Protein AF-0000000084442679 (afdb_homodimer)

Solvent-accessible surface area (backbone atoms only — not comparable to full-atom values): 33391 Å² total; per-residue (Å²): 136,84,81,77,79,74,80,75,78,74,70,78,75,71,76,55,65,68,57,51,49,53,49,50,51,49,48,51,46,24,50,53,42,28,58,52,29,52,34,61,22,57,81,79,75,54,85,52,65,58,25,77,82,64,40,60,49,81,66,50,35,67,29,77,98,54,39,43,26,45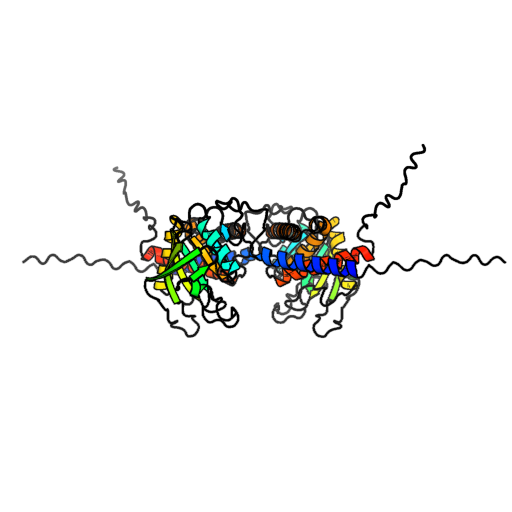,19,44,40,40,66,51,62,68,38,35,35,53,50,51,48,47,42,68,30,34,84,73,56,44,45,33,34,38,41,39,43,48,90,76,42,67,89,64,48,38,63,98,79,42,46,54,72,57,61,49,62,36,70,49,75,37,87,75,31,42,37,40,31,40,76,67,56,73,73,45,67,45,72,44,86,50,92,84,42,61,45,41,37,34,37,30,18,43,35,38,39,30,65,82,88,50,72,48,66,30,38,34,40,37,40,29,30,43,76,95,49,67,92,47,41,82,84,50,72,45,64,67,58,50,49,52,53,51,51,55,53,56,46,40,76,76,38,31,29,37,30,19,12,70,74,31,22,55,61,26,25,30,50,54,51,25,49,52,47,51,75,40,38,62,76,32,56,65,77,77,37,41,67,59,23,22,35,46,51,47,51,53,51,52,49,54,23,66,45,23,53,28,37,45,62,42,71,61,47,51,49,42,28,56,54,34,30,53,52,48,51,51,48,26,48,74,72,59,76,40,84,72,79,73,74,77,76,74,74,76,75,78,76,78,80,124,135,85,79,77,79,75,80,76,78,74,70,79,76,70,75,54,64,67,57,51,48,53,49,50,52,49,49,50,45,25,49,53,43,28,58,52,28,52,35,62,22,58,82,79,76,56,86,51,64,55,25,78,82,64,40,63,51,82,66,48,34,65,31,78,99,56,40,43,27,45,18,43,39,38,64,53,64,70,36,35,35,51,48,51,47,46,43,67,31,33,83,72,57,43,45,32,34,39,40,42,43,46,89,76,39,68,90,63,48,39,64,98,82,42,46,55,72,55,63,49,62,36,70,48,74,38,88,76,32,42,34,42,31,39,78,69,56,74,72,44,66,46,72,44,86,48,92,84,45,62,42,42,36,33,37,30,18,43,36,36,38,30,66,84,87,49,73,50,64,31,36,34,42,34,40,29,30,45,76,96,50,64,90,48,41,83,86,51,73,46,63,66,58,50,50,51,52,50,50,55,51,55,46,40,75,75,38,31,29,36,30,21,12,69,74,30,22,55,61,25,25,32,52,53,50,26,49,52,49,51,73,40,38,63,76,34,57,65,80,76,38,42,67,60,22,23,36,45,52,47,51,52,52,52,48,54,22,66,45,23,53,27,37,45,64,42,72,63,48,50,49,41,28,55,54,34,31,54,53,48,50,50,49,27,49,76,73,61,75,42,85,72,78,72,74,77,76,74,73,76,74,78,78,79,81,124

Sequence (612 aa):
MFFQQTPRETPPTSPDPLKSKREAKFVEQIISRAKKRFITGPKYRHQQPKTKDGAFLRSANHIPGTRFIAAAGPRGQTSLENFLTDILSHDPPVSSVVALGDRLSDSDKCAKGDDFLNYYNKDYRAGNYLVSARLCKGEFRTIPTDKSSTPLTFAQSKVTVGTGSESIQFTVTALELADRQYLDLNEDPDDKKKEILWNIFRIDHEQPVLVHCRHGHGRTGHLIFMMELLRHYDNIFAAGDPEIAADAILEILENIRTPRPGLVHSREQFTSAIRNVILLHQYGLEKGYIARAEEEDNTTGTVCTLMFFQQTPRETPPTSPDPLKSKREAKFVEQIISRAKKRFITGPKYRHQQPKTKDGAFLRSANHIPGTRFIAAAGPRGQTSLENFLTDILSHDPPVSSVVALGDRLSDSDKCAKGDDFLNYYNKDYRAGNYLVSARLCKGEFRTIPTDKSSTPLTFAQSKVTVGTGSESIQFTVTALELADRQYLDLNEDPDDKKKEILWNIFRIDHEQPVLVHCRHGHGRTGHLIFMMELLRHYDNIFAAGDPEIAADAILEILENIRTPRPGLVHSREQFTSAIRNVILLHQYGLEKGYIARAEEEDNTTGTVCTL

Organism: Legionella spiritensis (NCBI:txid452)

Nearest PDB structures (foldseek):
  2bij-assembly1_A  TM=7.059E-01  e=4.938E-10  Homo sapiens
  4s0g-assembly1_A  TM=7.386E-01  e=3.076E-09  Homo sapiens
  4rh9-assembly1_A  TM=6.957E-01  e=1.269E-09  Homo sapiens
  6uzt-assembly1_A  TM=5.845E-01  e=1.607E-09  Homo sapiens
  6uzt-assembly2_B  TM=6.171E-01  e=1.195E-08  Homo sapiens

pLDDT: mean 77.48, std 19.16, range [20.81, 97.56]

Radius of gyration: 29.65 Å; Cα contacts (8 Å, |Δi|>4): 1024; chains: 2; bounding box: 110×111×62 Å

Secondary structure (DSSP, 8-state):
----------------HHHHHHHHHHHHHHHHHHHHHHHH--SSSS---B-TTS-B-SSEEEPTTSSEEEEEPP-HHHHHHHHHHHHHH-SSPP-EEEEEE-SS-STT--STT--GGGGGSS-EEETTEEEEEEEEEEEEE---SSTTSPP-EEEEEEEEEE-SS-EEEEEEEEEE--TT----TTT---HHHHHHHHHHHHHHTTS-EEEEESSSSHHHHHHHHHHHHHHTHHHHHTT--HHHHHHHHHHHHHHHHTT-TTSS-SHHHHHHHHHHHHHHHHHHHHHTSS----------------/----------------HHHHHHHHHHHHHHHHHHHHHHHH--SSSS---B-TTSPBPSSEEEPTTSSEEEEEPP-HHHHHHHHHHHHHHSSSPP-EEEEEE-SS-STT--STT--GGGGGSS-EEETTEEEEEEEEEEEEE---SSTTSPP-EEEEEEEEEE-SS-EEEEEEEEEE--TT----TTT---HHHHHHHHHHHHHHTTS-EEEEESSSSHHHHHHHHHHHHHHTHHHHHTT--HHHHHHHHHHHHHHHHTT-TTSS-SHHHHHHHHHHHHHHHHHHHHHTSS----------------

Foldseek 3Di:
DDPPPDPPPDPDPDPDVVVVVVVVVVVVVVVVVVVLCLFQNDDPPDPQPQFQVRHHLDFWGDQPPFLEIFGAFAQDQVSNVSVVSNQCRDVVHAAEEEEEEAPDDPVPPSDPPRRSVVVQPAWDDRVQKTKDKDWDDDFDWDDQPDPPAWTWTWTKMKMWIDNDPDIDIHMYIYTHGPPPDEDFCVSPVDVVVLVVLVVVLVVRVPHRYYYYYNSSAERVLLSVLLSVCLVCVCVLPVVVDPVSNVVVSVVSVVSRCNSTVRRNPDPVSSVRSVVVSVSSVVSCVVVVVDDDPPPPPPPPPPPPPD/DPPPPDPPPDPDPDPDVVVVVVVVVVVVVVVVVVVLCLFQNDDPPDPQPQFQVRDHLDFWGDQPPFLEIFGAFAQDQVSNLSVVSNQCRDVVHAAEEEEEEAPDDPVPPSDPPRRSVVVQPAWDDRVQKTKDKDWDDDWDWDDQPDPPAWTWTWTKMKMWIDNDPDIDIHMYIYTHGPPPDEDFCVSPVDVVVLVVLVVVLVVRVPHHYYYYYNSSAERVLLSVLLSVCLVCVCVLPVVVDPVSNVVVSVVSVVSRCNSTVRHNPDPCSSVSSVVVSVSSVVSCVVVVVDDDPPPPPPPPPPPPDD

Structure (mmCIF, N/CA/C/O backbone):
data_AF-0000000084442679-model_v1
#
loop_
_entity.id
_entity.type
_entity.pdbx_description
1 polymer 'Protein-tyrosine phosphatase'
#
loop_
_atom_site.group_PDB
_atom_site.id
_atom_site.type_symbol
_atom_site.label_atom_id
_atom_site.label_alt_id
_atom_site.label_comp_id
_atom_site.label_asym_id
_atom_site.label_entity_id
_atom_site.label_seq_id
_atom_site.pdbx_PDB_ins_code
_atom_site.Cartn_x
_atom_site.Cartn_y
_atom_site.Cartn_z
_atom_site.occupancy
_atom_site.B_iso_or_equiv
_atom_site.auth_seq_id
_atom_site.auth_comp_id
_atom_site.auth_asym_id
_atom_site.auth_atom_id
_atom_site.pdbx_PDB_model_num
ATOM 1 N N . MET A 1 1 ? 45.938 56.406 19.062 1 28.67 1 MET A N 1
ATOM 2 C CA . MET A 1 1 ? 44.688 56.062 18.406 1 28.67 1 MET A CA 1
ATOM 3 C C . MET A 1 1 ? 44.75 54.656 17.844 1 28.67 1 MET A C 1
ATOM 5 O O . MET A 1 1 ? 45.25 54.438 16.734 1 28.67 1 MET A O 1
ATOM 9 N N . PHE A 1 2 ? 44.969 53.562 18.594 1 33.72 2 PHE A N 1
ATOM 10 C CA . PHE A 1 2 ? 45.25 52.156 18.312 1 33.72 2 PHE A CA 1
ATOM 11 C C . PHE A 1 2 ? 44.031 51.438 17.734 1 33.72 2 PHE A C 1
ATOM 13 O O . PHE A 1 2 ? 43 51.344 18.422 1 33.72 2 PHE A O 1
ATOM 20 N N . PHE A 1 3 ? 43.844 51.5 16.344 1 34.38 3 PHE A N 1
ATOM 21 C CA . PHE A 1 3 ? 42.781 50.844 15.578 1 34.38 3 PHE A CA 1
ATOM 22 C C . PHE A 1 3 ? 42.812 49.344 15.828 1 34.38 3 PHE A C 1
ATOM 24 O O . PHE A 1 3 ? 43.75 48.656 15.461 1 34.38 3 PHE A O 1
ATOM 31 N N . GLN A 1 4 ? 42.156 48.812 16.859 1 34.44 4 GLN A N 1
ATOM 32 C CA . GLN A 1 4 ? 41.969 47.406 17.109 1 34.44 4 GLN A CA 1
ATOM 33 C C . GLN A 1 4 ? 41.312 46.719 15.898 1 34.44 4 GLN A C 1
ATOM 35 O O . GLN A 1 4 ? 40.25 47.125 15.438 1 34.44 4 GLN A O 1
ATOM 40 N N . GLN A 1 5 ? 42.125 46.031 15.047 1 36.62 5 GLN A N 1
ATOM 41 C CA . GLN A 1 5 ? 41.688 45.219 13.914 1 36.62 5 GLN A CA 1
ATOM 42 C C . GLN A 1 5 ? 40.625 44.188 14.344 1 36.62 5 GLN A C 1
ATOM 44 O O . GLN A 1 5 ? 40.812 43.469 15.32 1 36.62 5 GLN A O 1
ATOM 49 N N . THR A 1 6 ? 39.344 44.375 13.992 1 41.56 6 THR A N 1
ATOM 50 C CA . THR A 1 6 ? 38.25 43.469 14.195 1 41.56 6 THR A CA 1
ATOM 51 C C . THR A 1 6 ? 38.562 42.094 13.641 1 41.56 6 THR A C 1
ATOM 53 O O . THR A 1 6 ? 39.062 41.969 12.523 1 41.56 6 THR A O 1
ATOM 56 N N . PRO A 1 7 ? 38.656 41.031 14.445 1 40.84 7 PRO A N 1
ATOM 57 C CA . PRO A 1 7 ? 38.938 39.688 13.93 1 40.84 7 PRO A CA 1
ATOM 58 C C . PRO A 1 7 ? 38.031 39.281 12.766 1 40.84 7 PRO A C 1
ATOM 60 O O . PRO A 1 7 ? 36.812 39.562 12.797 1 40.84 7 PRO A O 1
ATOM 63 N N . ARG A 1 8 ? 38.531 39.094 11.547 1 38.56 8 ARG A N 1
ATOM 64 C CA . ARG A 1 8 ? 37.844 38.594 10.359 1 38.56 8 ARG A CA 1
ATOM 65 C C . ARG A 1 8 ? 37.094 37.281 10.68 1 38.56 8 ARG A C 1
ATOM 67 O O . ARG A 1 8 ? 37.688 36.344 11.211 1 38.56 8 ARG A O 1
ATOM 74 N N . GLU A 1 9 ? 35.781 37.344 10.844 1 41.78 9 GLU A N 1
ATOM 75 C CA . GLU A 1 9 ? 34.938 36.156 10.914 1 41.78 9 GLU A CA 1
ATOM 76 C C . GLU A 1 9 ? 35.312 35.125 9.836 1 41.78 9 GLU A C 1
ATOM 78 O O . GLU A 1 9 ? 35.375 35.5 8.656 1 41.78 9 GLU A O 1
ATOM 83 N N . THR A 1 10 ? 36.062 34.094 10.125 1 41.91 10 THR A N 1
ATOM 84 C CA . THR A 1 10 ? 36.375 33 9.203 1 41.91 10 THR A CA 1
ATOM 85 C C . THR A 1 10 ? 35.125 32.562 8.445 1 41.91 10 THR A C 1
ATOM 87 O O . THR A 1 10 ? 34.062 32.344 9.055 1 41.91 10 THR A O 1
ATOM 90 N N . PRO A 1 11 ? 35.031 32.781 7.168 1 41.28 11 PRO A N 1
ATOM 91 C CA . PRO A 1 11 ? 33.906 32.312 6.375 1 41.28 11 PRO A CA 1
ATOM 92 C C . PRO A 1 11 ? 33.5 30.875 6.688 1 41.28 11 PRO A C 1
ATOM 94 O O . PRO A 1 11 ? 34.375 30.078 7.086 1 41.28 11 PRO A O 1
ATOM 97 N N . PRO A 1 12 ? 32.312 30.609 7.062 1 44.44 12 PRO A N 1
ATOM 98 C CA . PRO A 1 12 ? 31.922 29.219 7.289 1 44.44 12 PRO A CA 1
ATOM 99 C C . PRO A 1 12 ? 32.5 28.266 6.258 1 44.44 12 PRO A C 1
ATOM 101 O O . PRO A 1 12 ? 32.688 28.641 5.094 1 44.44 12 PRO A O 1
ATOM 104 N N . THR A 1 13 ? 33.438 27.453 6.602 1 44.66 13 THR A N 1
ATOM 105 C CA . THR A 1 13 ? 34.094 26.453 5.773 1 44.66 13 THR A CA 1
ATOM 106 C C . THR A 1 13 ? 33.125 25.797 4.809 1 44.66 13 THR A C 1
ATOM 108 O O . THR A 1 13 ? 32.062 25.344 5.215 1 44.66 13 THR A O 1
ATOM 111 N N . SER A 1 14 ? 33.125 26.062 3.555 1 47.12 14 SER A N 1
ATOM 112 C CA . SER A 1 14 ? 32.469 25.406 2.439 1 47.12 14 SER A CA 1
ATOM 113 C C . SER A 1 14 ? 32.438 23.891 2.641 1 47.12 14 SER A C 1
ATOM 115 O O . SER A 1 14 ? 33.438 23.297 3.043 1 47.12 14 SER A O 1
ATOM 117 N N . PRO A 1 15 ? 31.219 23.375 2.92 1 51.75 15 PRO A N 1
ATOM 118 C CA . PRO A 1 15 ? 31.25 21.922 3.105 1 51.75 15 PRO A CA 1
ATOM 119 C C . PRO A 1 15 ? 32.156 21.219 2.113 1 51.75 15 PRO A C 1
ATOM 121 O O . PRO A 1 15 ? 32.375 21.703 1.005 1 51.75 15 PRO A O 1
ATOM 124 N N . ASP A 1 16 ? 33.062 20.406 2.58 1 58.47 16 ASP A N 1
ATOM 125 C CA . ASP A 1 16 ? 33.969 19.594 1.784 1 58.47 16 ASP A CA 1
ATOM 126 C C . ASP A 1 16 ? 33.219 18.922 0.631 1 58.47 16 ASP A C 1
ATOM 128 O O . ASP A 1 16 ? 32.25 18.188 0.852 1 58.47 16 ASP A O 1
ATOM 132 N N . PRO A 1 17 ? 33.438 19.406 -0.556 1 57.75 17 PRO A N 1
ATOM 133 C CA . PRO A 1 17 ? 32.75 18.875 -1.744 1 57.75 17 PRO A CA 1
ATOM 134 C C . PRO A 1 17 ? 32.75 17.344 -1.801 1 57.75 17 PRO A C 1
ATOM 136 O O . PRO A 1 17 ? 31.797 16.75 -2.289 1 57.75 17 PRO A O 1
ATOM 139 N N . LEU A 1 18 ? 33.938 16.766 -1.312 1 54.22 18 LEU A N 1
ATOM 140 C CA . LEU A 1 18 ? 34.031 15.305 -1.327 1 54.22 18 LEU A CA 1
ATOM 141 C C . LEU A 1 18 ? 33.031 14.688 -0.352 1 54.22 18 LEU A C 1
ATOM 143 O O . LEU A 1 18 ? 32.406 13.656 -0.645 1 54.22 18 LEU A O 1
ATOM 147 N N . LYS A 1 19 ? 32.812 15.32 0.751 1 60.19 19 LYS A N 1
ATOM 148 C CA . LYS A 1 19 ? 31.844 14.859 1.74 1 60.19 19 LYS A CA 1
ATOM 149 C C . LYS A 1 19 ? 30.422 15 1.223 1 60.19 19 LYS A C 1
ATOM 151 O O . LYS A 1 19 ? 29.594 14.102 1.412 1 60.19 19 LYS A O 1
ATOM 156 N N . SER A 1 20 ? 30.344 16.062 0.482 1 72.12 20 SER A N 1
ATOM 157 C CA . SER A 1 20 ? 29.016 16.297 -0.075 1 72.12 20 SER A CA 1
ATOM 158 C C . SER A 1 20 ? 28.672 15.266 -1.137 1 72.12 20 SER A C 1
ATOM 160 O O . SER A 1 20 ? 27.531 14.781 -1.191 1 72.12 20 SER A O 1
ATOM 162 N N . LYS A 1 21 ? 29.688 14.797 -1.871 1 72.06 21 LYS A N 1
ATOM 163 C CA . LYS A 1 21 ? 29.453 13.797 -2.914 1 72.06 21 LYS A CA 1
ATOM 164 C C . LYS A 1 21 ? 29.188 12.422 -2.312 1 72.06 21 LYS A C 1
ATOM 166 O O . LYS A 1 21 ? 28.328 11.688 -2.803 1 72.06 21 LYS A O 1
ATOM 171 N N . ARG A 1 22 ? 29.953 12.086 -1.33 1 75.56 22 ARG A N 1
ATOM 172 C CA . ARG A 1 22 ? 29.766 10.812 -0.644 1 75.56 22 ARG A CA 1
ATOM 173 C C . ARG A 1 22 ? 28.391 10.75 0.023 1 75.56 22 ARG A C 1
ATOM 175 O O . ARG A 1 22 ? 27.734 9.711 0.001 1 75.56 22 ARG A O 1
ATOM 182 N N . GLU A 1 23 ? 28.094 11.891 0.56 1 77.69 23 GLU A N 1
ATOM 183 C CA . GLU A 1 23 ? 26.781 11.969 1.206 1 77.69 23 GLU A CA 1
ATOM 184 C C . GLU A 1 23 ? 25.656 11.844 0.185 1 77.69 23 GLU A C 1
ATOM 186 O O . GLU A 1 23 ? 24.656 11.148 0.425 1 77.69 23 GLU A O 1
ATOM 191 N N . ALA A 1 24 ? 25.906 12.453 -0.884 1 81.75 24 ALA A N 1
ATOM 192 C CA . ALA A 1 24 ? 24.906 12.391 -1.952 1 81.75 24 ALA A CA 1
ATOM 193 C C . ALA A 1 24 ? 24.766 10.977 -2.494 1 81.75 24 ALA A C 1
ATOM 195 O O . ALA A 1 24 ? 23.656 10.508 -2.74 1 81.75 24 ALA A O 1
ATOM 196 N N . LYS A 1 25 ? 25.875 10.328 -2.641 1 86.19 25 LYS A N 1
ATOM 197 C CA . LYS A 1 25 ? 25.859 8.945 -3.119 1 86.19 25 LYS A CA 1
ATOM 198 C C . LYS A 1 25 ? 25.156 8.023 -2.119 1 86.19 25 LYS A C 1
ATOM 200 O O . LYS A 1 25 ? 24.406 7.133 -2.51 1 86.19 25 LYS A O 1
ATOM 205 N N . PHE A 1 26 ? 25.453 8.273 -0.945 1 87 26 PHE A N 1
ATOM 206 C CA . PHE A 1 26 ? 24.844 7.477 0.112 1 87 26 PHE A CA 1
ATOM 207 C C . PHE A 1 26 ? 23.344 7.668 0.134 1 87 26 PHE A C 1
ATOM 209 O O . PHE A 1 26 ? 22.594 6.699 0.254 1 87 26 PHE A O 1
ATOM 216 N N . VAL A 1 27 ? 22.906 8.828 -0.083 1 85.06 27 VAL A N 1
ATOM 217 C CA . VAL A 1 27 ? 21.484 9.148 -0.108 1 85.06 27 VAL A CA 1
ATOM 218 C C . VAL A 1 27 ? 20.812 8.445 -1.288 1 85.06 27 VAL A C 1
ATOM 220 O O . VAL A 1 27 ? 19.734 7.863 -1.143 1 85.06 27 VAL A O 1
ATOM 223 N N . GLU A 1 28 ? 21.422 8.453 -2.318 1 90.81 28 GLU A N 1
ATOM 224 C CA . GLU A 1 28 ? 20.875 7.797 -3.502 1 90.81 28 GLU A CA 1
ATOM 225 C C . GLU A 1 28 ? 20.781 6.289 -3.303 1 90.81 28 GLU A C 1
ATOM 227 O O . GLU A 1 28 ? 19.859 5.645 -3.797 1 90.81 28 GLU A O 1
ATOM 232 N N . GLN A 1 29 ? 21.734 5.785 -2.615 1 92.25 29 GLN A N 1
ATOM 233 C CA . GLN A 1 29 ? 21.703 4.359 -2.309 1 92.25 29 GLN A CA 1
ATOM 234 C C . GLN A 1 29 ? 20.531 4.02 -1.396 1 92.25 29 GLN A C 1
ATOM 236 O O . GLN A 1 29 ? 19.844 3.006 -1.595 1 92.25 29 GLN A O 1
ATOM 241 N N . ILE A 1 30 ? 20.344 4.875 -0.479 1 90.94 30 ILE A N 1
ATOM 242 C CA . ILE A 1 30 ? 19.234 4.66 0.439 1 90.94 30 ILE A CA 1
ATOM 243 C C . ILE A 1 30 ? 17.922 4.703 -0.332 1 90.94 30 ILE A C 1
ATOM 245 O O . ILE A 1 30 ? 17.062 3.836 -0.151 1 90.94 30 ILE A O 1
ATOM 249 N N . ILE A 1 31 ? 17.766 5.664 -1.163 1 91.69 31 ILE A N 1
ATOM 250 C CA . ILE A 1 31 ? 16.547 5.828 -1.931 1 91.69 31 ILE A CA 1
ATOM 251 C C . ILE A 1 31 ? 16.328 4.617 -2.834 1 91.69 31 ILE A C 1
ATOM 253 O O . ILE A 1 31 ? 15.227 4.078 -2.91 1 91.69 31 ILE A O 1
ATOM 257 N N . SER A 1 32 ? 17.375 4.18 -3.414 1 91.44 32 SER A N 1
ATOM 258 C CA . SER A 1 32 ? 17.281 3.023 -4.297 1 91.44 32 SER A CA 1
ATOM 259 C C . SER A 1 32 ? 16.891 1.767 -3.531 1 91.44 32 SER A C 1
ATOM 261 O O . SER A 1 32 ? 16.016 1.011 -3.977 1 91.44 32 SER A O 1
ATOM 263 N N . ARG A 1 33 ? 17.484 1.603 -2.404 1 89.81 33 ARG A N 1
ATOM 264 C CA . ARG A 1 33 ? 17.172 0.435 -1.587 1 89.81 33 ARG A CA 1
ATOM 265 C C . ARG A 1 33 ? 15.758 0.515 -1.038 1 89.81 33 ARG A C 1
ATOM 267 O O . ARG A 1 33 ? 15.023 -0.474 -1.059 1 89.81 33 ARG A O 1
ATOM 274 N N . ALA A 1 34 ? 15.445 1.649 -0.561 1 90.38 34 ALA A N 1
ATOM 275 C CA . ALA A 1 34 ? 14.109 1.843 -0.017 1 90.38 34 ALA A CA 1
ATOM 276 C C . ALA A 1 34 ? 13.039 1.606 -1.085 1 90.38 34 ALA A C 1
ATOM 278 O O . ALA A 1 34 ? 12 1.014 -0.809 1 90.38 34 ALA A O 1
ATOM 279 N N . LYS A 1 35 ? 13.305 2.127 -2.211 1 89.06 35 LYS A N 1
ATOM 280 C CA . LYS A 1 35 ? 12.383 1.938 -3.326 1 89.06 35 LYS A CA 1
ATOM 281 C C . LYS A 1 35 ? 12.188 0.455 -3.631 1 89.06 35 LYS A C 1
ATOM 283 O O . LYS A 1 35 ? 11.062 0.008 -3.867 1 89.06 35 LYS A O 1
ATOM 288 N N . LYS A 1 36 ? 13.203 -0.288 -3.66 1 85 36 LYS A N 1
ATOM 289 C CA . LYS A 1 36 ? 13.141 -1.731 -3.867 1 85 36 LYS A CA 1
ATOM 290 C C . LYS A 1 36 ? 12.375 -2.418 -2.74 1 85 36 LYS A C 1
ATOM 292 O O . LYS A 1 36 ? 11.508 -3.26 -2.99 1 85 36 LYS A O 1
ATOM 297 N N . ARG A 1 37 ? 12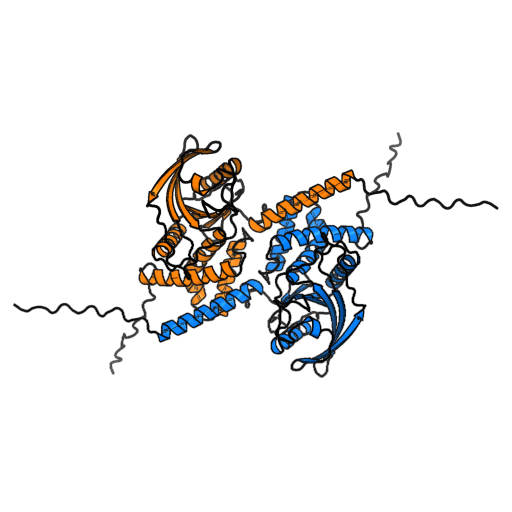.688 -1.989 -1.57 1 86.88 37 ARG A N 1
ATOM 298 C CA . ARG A 1 37 ? 12.094 -2.621 -0.398 1 86.88 37 ARG A CA 1
ATOM 299 C C . ARG A 1 37 ? 10.625 -2.225 -0.249 1 86.88 37 ARG A C 1
ATOM 301 O O . ARG A 1 37 ? 9.844 -2.951 0.363 1 86.88 37 ARG A O 1
ATOM 308 N N . PHE A 1 38 ? 10.258 -1.093 -0.756 1 87.94 38 PHE A N 1
ATOM 309 C CA . PHE A 1 38 ? 8.859 -0.672 -0.777 1 87.94 38 PHE A CA 1
ATOM 310 C C . PHE A 1 38 ? 7.977 -1.753 -1.391 1 87.94 38 PHE A C 1
ATOM 312 O O . PHE A 1 38 ? 6.82 -1.91 -1.001 1 87.94 38 PHE A O 1
ATOM 319 N N . ILE A 1 39 ? 8.578 -2.52 -2.287 1 84.94 39 ILE A N 1
ATOM 320 C CA . ILE A 1 39 ? 7.844 -3.586 -2.955 1 84.94 39 ILE A CA 1
ATOM 321 C C . ILE A 1 39 ? 8.125 -4.918 -2.264 1 84.94 39 ILE A C 1
ATOM 323 O O . ILE A 1 39 ? 7.195 -5.605 -1.83 1 84.94 39 ILE A O 1
ATOM 327 N N . THR A 1 40 ? 9.398 -5.215 -2.018 1 83.88 40 THR A N 1
ATOM 328 C CA . THR A 1 40 ? 9.812 -6.57 -1.656 1 83.88 40 THR A CA 1
ATOM 329 C C . THR A 1 40 ? 9.789 -6.754 -0.142 1 83.88 40 THR A C 1
ATOM 331 O O . THR A 1 40 ? 9.828 -7.887 0.35 1 83.88 40 THR A O 1
ATOM 334 N N . GLY A 1 41 ? 9.711 -5.602 0.584 1 84.75 41 GLY A N 1
ATOM 335 C CA . GLY A 1 41 ? 9.68 -5.707 2.035 1 84.75 41 GLY A CA 1
ATOM 336 C C . GLY A 1 41 ? 11.047 -5.594 2.674 1 84.75 41 GLY A C 1
ATOM 337 O O . GLY A 1 41 ? 12.062 -5.551 1.977 1 84.75 41 GLY A O 1
ATOM 338 N N . PRO A 1 42 ? 11.039 -5.578 3.982 1 81.88 42 PRO A N 1
ATOM 339 C CA . PRO A 1 42 ? 12.305 -5.406 4.707 1 81.88 42 PRO A CA 1
ATOM 340 C C . PRO A 1 42 ? 13.219 -6.625 4.594 1 81.88 42 PRO A C 1
ATOM 342 O O . PRO A 1 42 ? 12.734 -7.762 4.547 1 81.88 42 PRO A O 1
ATOM 345 N N . LYS A 1 43 ? 14.414 -6.324 4.633 1 75.56 43 LYS A N 1
ATOM 346 C CA . LYS A 1 43 ? 15.398 -7.391 4.496 1 75.56 43 LYS A CA 1
ATOM 347 C C . LYS A 1 43 ? 15.578 -8.148 5.809 1 75.56 43 LYS A C 1
ATOM 349 O O . LYS A 1 43 ? 15.648 -9.375 5.816 1 75.56 43 LYS A O 1
ATOM 354 N N . TYR A 1 44 ? 15.648 -7.535 6.953 1 70.31 44 TYR A N 1
ATOM 355 C CA . TYR A 1 44 ? 16.062 -8.148 8.211 1 70.31 44 TYR A CA 1
ATOM 356 C C . TYR A 1 44 ? 14.875 -8.383 9.125 1 70.31 44 TYR A C 1
ATOM 358 O O . TYR A 1 44 ? 14.93 -9.227 10.023 1 70.31 44 TYR A O 1
ATOM 366 N N . ARG A 1 45 ? 13.922 -7.816 9.172 1 62.22 45 ARG A N 1
ATOM 367 C CA . ARG A 1 45 ? 12.867 -7.828 10.18 1 62.22 45 ARG A CA 1
ATOM 368 C C . ARG A 1 45 ? 11.953 -9.039 10 1 62.22 45 ARG A C 1
ATOM 370 O O . ARG A 1 45 ? 11.438 -9.578 10.984 1 62.22 45 ARG A O 1
ATOM 377 N N . HIS A 1 46 ? 11.516 -9.305 8.891 1 58.47 46 HIS A N 1
ATOM 378 C CA . HIS A 1 46 ? 10.469 -10.32 8.836 1 58.47 46 HIS A CA 1
ATOM 379 C C . HIS A 1 46 ? 11.062 -11.711 8.625 1 58.47 46 HIS A C 1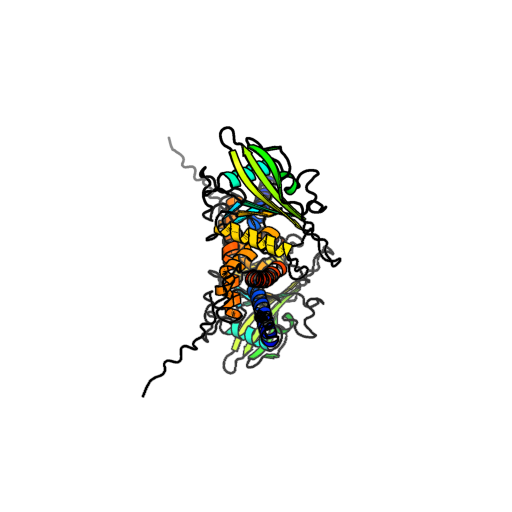
ATOM 381 O O . HIS A 1 46 ? 12.102 -11.859 7.98 1 58.47 46 HIS A O 1
ATOM 387 N N . GLN A 1 47 ? 10.695 -12.602 9.719 1 53.72 47 GLN A N 1
ATOM 388 C CA . GLN A 1 47 ? 11.109 -14 9.805 1 53.72 47 GLN A CA 1
ATOM 389 C C . GLN A 1 47 ? 11.023 -14.68 8.438 1 53.72 47 GLN A C 1
ATOM 391 O O . GLN A 1 47 ? 9.961 -15.18 8.055 1 53.72 47 GLN A O 1
ATOM 396 N N . GLN A 1 48 ? 11.781 -14.141 7.652 1 56.84 48 GLN A N 1
ATOM 397 C CA . GLN A 1 48 ? 11.789 -14.945 6.43 1 56.84 48 GLN A CA 1
ATOM 398 C C . GLN A 1 48 ? 12.312 -16.344 6.695 1 56.84 48 GLN A C 1
ATOM 400 O O . GLN A 1 48 ? 13.188 -16.547 7.543 1 56.84 48 GLN A O 1
ATOM 405 N N . PRO A 1 49 ? 11.477 -17.281 6.426 1 53.19 49 PRO A N 1
ATOM 406 C CA . PRO A 1 49 ? 12 -18.641 6.617 1 53.19 49 PRO A CA 1
ATOM 407 C C . PRO A 1 49 ? 13.414 -18.812 6.07 1 53.19 49 PRO A C 1
ATOM 409 O O . PRO A 1 49 ? 13.766 -18.188 5.066 1 53.19 49 PRO A O 1
ATOM 412 N N . LYS A 1 50 ? 14.219 -19.234 6.98 1 54.12 50 LYS A N 1
ATOM 413 C CA . LYS A 1 50 ? 15.586 -19.547 6.578 1 54.12 50 LYS A CA 1
ATOM 414 C C . LYS A 1 50 ? 15.609 -20.688 5.559 1 54.12 50 LYS A C 1
ATOM 416 O O . LYS A 1 50 ? 14.805 -21.609 5.641 1 54.12 50 LYS A O 1
ATOM 421 N N . THR A 1 51 ? 16.25 -20.328 4.43 1 55.91 51 THR A N 1
ATOM 422 C CA . THR A 1 51 ? 16.531 -21.391 3.473 1 55.91 51 THR A CA 1
ATOM 423 C C . THR A 1 51 ? 17.344 -22.5 4.125 1 55.91 51 THR A C 1
ATOM 425 O O . THR A 1 51 ? 17.844 -22.344 5.246 1 55.91 51 THR A O 1
ATOM 428 N N . LYS A 1 52 ? 17.266 -23.594 3.596 1 57.09 52 LYS A N 1
ATOM 429 C CA . LYS A 1 52 ? 18.062 -24.719 4.062 1 57.09 52 LYS A CA 1
ATOM 430 C C . LYS A 1 52 ? 19.5 -24.297 4.355 1 57.09 52 LYS A C 1
ATOM 432 O O . LYS A 1 52 ? 20.125 -24.812 5.281 1 57.09 52 LYS A O 1
ATOM 437 N N . ASP A 1 53 ? 19.922 -23.328 3.654 1 54.44 53 ASP A N 1
ATOM 438 C CA . ASP A 1 53 ? 21.297 -22.891 3.822 1 54.44 53 ASP A CA 1
ATOM 439 C C . ASP A 1 53 ? 21.406 -21.797 4.871 1 54.44 53 ASP A C 1
ATOM 441 O O . ASP A 1 53 ? 22.484 -21.234 5.09 1 54.44 53 ASP A O 1
ATOM 445 N N . GLY A 1 54 ? 20.281 -21.609 5.543 1 55.94 54 GLY A N 1
ATOM 446 C CA . GLY A 1 54 ? 20.297 -20.594 6.574 1 55.94 54 GLY A CA 1
ATOM 447 C C . GLY A 1 54 ? 20.203 -19.188 6.016 1 55.94 54 GLY A C 1
ATOM 448 O O . GLY A 1 54 ? 20.312 -18.203 6.766 1 55.94 54 GLY A O 1
ATOM 449 N N . ALA A 1 55 ? 20.219 -19.234 4.672 1 55.84 55 ALA A N 1
ATOM 450 C CA . ALA A 1 55 ? 20.172 -17.906 4.062 1 55.84 55 ALA A CA 1
ATOM 451 C C . ALA A 1 55 ? 18.734 -17.406 3.957 1 55.84 55 ALA A C 1
ATOM 453 O O . ALA A 1 55 ? 17.797 -18.188 4.09 1 55.84 55 ALA A O 1
ATOM 454 N N . PHE A 1 56 ? 18.547 -16.188 4.09 1 55.59 56 PHE A N 1
ATOM 455 C CA . PHE A 1 56 ? 17.234 -15.594 3.871 1 55.59 56 PHE A CA 1
ATOM 456 C C . PHE A 1 56 ? 16.844 -15.656 2.398 1 55.59 56 PHE A C 1
ATOM 458 O O . PHE A 1 56 ? 17.719 -15.648 1.523 1 55.59 56 PHE A O 1
ATOM 465 N N . LEU A 1 57 ? 15.602 -16.016 2.211 1 54.62 57 LEU A N 1
ATOM 466 C CA . LEU A 1 57 ? 15.117 -15.875 0.841 1 54.62 57 LEU A CA 1
ATOM 467 C C . LEU A 1 57 ? 15.523 -14.523 0.261 1 54.62 57 LEU A C 1
ATOM 469 O O . LEU A 1 57 ? 15.438 -13.508 0.945 1 54.62 57 LEU A O 1
ATOM 473 N N . ARG A 1 58 ? 16.094 -14.703 -0.834 1 61.28 58 ARG A N 1
ATOM 474 C CA . ARG A 1 58 ? 16.75 -13.539 -1.44 1 61.28 58 ARG A CA 1
ATOM 475 C C . ARG A 1 58 ? 15.719 -12.633 -2.109 1 61.28 58 ARG A C 1
ATOM 477 O O . ARG A 1 58 ? 15.781 -11.406 -1.977 1 61.28 58 ARG A O 1
ATOM 484 N N . SER A 1 59 ? 14.805 -13.266 -2.795 1 73.19 59 SER A N 1
ATOM 485 C CA . SER A 1 59 ? 13.898 -12.438 -3.58 1 73.19 59 SER A CA 1
ATOM 486 C C . SER A 1 59 ? 12.445 -12.867 -3.391 1 73.19 59 SER A C 1
ATOM 488 O O . SER A 1 59 ? 11.531 -12.273 -3.979 1 73.19 59 SER A O 1
ATOM 490 N N . ALA A 1 60 ? 12.297 -13.938 -2.592 1 87.12 60 ALA A N 1
ATOM 491 C CA . ALA A 1 60 ? 10.969 -14.5 -2.398 1 87.12 60 ALA A CA 1
ATOM 492 C C . ALA A 1 60 ? 10.5 -14.328 -0.954 1 87.12 60 ALA A C 1
ATOM 494 O O . ALA A 1 60 ? 11.32 -14.258 -0.036 1 87.12 60 ALA A O 1
ATOM 495 N N . ASN A 1 61 ? 9.18 -14.211 -0.772 1 87.38 61 ASN A N 1
ATOM 496 C CA . ASN A 1 61 ? 8.57 -14.055 0.542 1 87.38 61 ASN A CA 1
ATOM 497 C C . ASN A 1 61 ? 7.453 -15.07 0.764 1 87.38 61 ASN A C 1
ATOM 499 O O . ASN A 1 61 ? 6.531 -15.18 -0.047 1 87.38 61 ASN A O 1
ATOM 503 N N . HIS A 1 62 ? 7.609 -15.719 1.853 1 88.75 62 HIS A N 1
ATOM 504 C CA . HIS A 1 62 ? 6.5 -16.578 2.258 1 88.75 62 HIS A CA 1
ATOM 505 C C . HIS A 1 62 ? 5.363 -15.758 2.861 1 88.75 62 HIS A C 1
ATOM 507 O O . HIS A 1 62 ? 5.598 -14.891 3.711 1 88.75 62 HIS A O 1
ATOM 513 N N . ILE A 1 63 ? 4.18 -16.016 2.385 1 90.75 63 ILE A N 1
ATOM 514 C CA . ILE A 1 63 ? 3.02 -15.359 2.973 1 90.75 63 ILE A CA 1
ATOM 515 C C . ILE A 1 63 ? 2.594 -16.094 4.238 1 90.75 63 ILE A C 1
ATOM 517 O O . ILE A 1 63 ? 2.264 -17.281 4.191 1 90.75 63 ILE A O 1
ATOM 521 N N . PRO A 1 64 ? 2.531 -15.398 5.355 1 89.31 64 PRO A N 1
ATOM 522 C CA . PRO A 1 64 ? 2.258 -16.078 6.629 1 89.31 64 PRO A CA 1
ATOM 523 C C . PRO A 1 64 ? 0.909 -16.781 6.641 1 89.31 64 PRO A C 1
ATOM 525 O O . PRO A 1 64 ? -0.086 -16.25 6.152 1 89.31 64 PRO A O 1
ATOM 528 N N . GLY A 1 65 ? 0.967 -18 7.191 1 88.44 65 GLY A N 1
ATOM 529 C CA . GLY A 1 65 ? -0.268 -18.75 7.363 1 88.44 65 GLY A CA 1
ATOM 530 C C . GLY A 1 65 ? -0.772 -19.359 6.078 1 88.44 65 GLY A C 1
ATOM 531 O O . GLY A 1 65 ? -1.893 -19.875 6.027 1 88.44 65 GLY A O 1
ATOM 532 N N . THR A 1 66 ? 0.002 -19.172 5.004 1 90.44 66 THR A N 1
ATOM 533 C CA . THR A 1 66 ? -0.371 -19.75 3.713 1 90.44 66 THR A CA 1
ATOM 534 C C . THR A 1 66 ? 0.778 -20.562 3.131 1 90.44 66 THR A C 1
ATOM 536 O O . THR A 1 66 ? 1.848 -20.656 3.736 1 90.44 66 THR A O 1
ATOM 539 N N . ARG A 1 67 ? 0.548 -21.141 2.02 1 90.81 67 ARG A N 1
ATOM 540 C CA . ARG A 1 67 ? 1.599 -21.875 1.32 1 90.81 67 ARG A CA 1
ATOM 541 C C . ARG A 1 67 ? 2.057 -21.125 0.077 1 90.81 67 ARG A C 1
ATOM 543 O O . ARG A 1 67 ? 2.775 -21.672 -0.76 1 90.81 67 ARG A O 1
ATOM 550 N N . PHE A 1 68 ? 1.65 -19.922 0.006 1 93.56 68 PHE A N 1
ATOM 551 C CA . PHE A 1 68 ? 2.057 -19.094 -1.128 1 93.56 68 PHE A CA 1
ATOM 552 C C . PHE A 1 68 ? 3.383 -18.406 -0.846 1 93.56 68 PHE A C 1
ATOM 554 O O . PHE A 1 68 ? 3.627 -17.953 0.276 1 93.56 68 PHE A O 1
ATOM 561 N N . ILE A 1 69 ? 4.113 -18.375 -1.865 1 92.44 69 ILE A N 1
ATOM 562 C CA . ILE A 1 69 ? 5.371 -17.625 -1.89 1 92.44 69 ILE A CA 1
ATOM 563 C C . ILE A 1 69 ? 5.332 -16.578 -2.998 1 92.44 69 ILE A C 1
ATOM 565 O O . ILE A 1 69 ? 5.066 -16.906 -4.16 1 92.44 69 ILE A O 1
ATOM 569 N N . ALA A 1 70 ? 5.566 -15.336 -2.602 1 93.94 70 ALA A N 1
ATOM 570 C CA . ALA A 1 70 ? 5.59 -14.25 -3.578 1 93.94 70 ALA A CA 1
ATOM 571 C C . ALA A 1 70 ? 7.02 -13.914 -3.996 1 93.94 70 ALA A C 1
ATOM 573 O O . ALA A 1 70 ? 7.914 -13.828 -3.154 1 93.94 70 ALA A O 1
ATOM 574 N N . ALA A 1 71 ? 7.18 -13.734 -5.332 1 92.12 71 ALA A N 1
ATOM 575 C CA . ALA A 1 71 ? 8.531 -13.438 -5.809 1 92.12 71 ALA A CA 1
ATOM 576 C C . ALA A 1 71 ? 8.492 -12.602 -7.082 1 92.12 71 ALA A C 1
ATOM 578 O O . ALA A 1 71 ? 7.461 -12.516 -7.75 1 92.12 71 ALA A O 1
ATOM 579 N N . ALA A 1 72 ? 9.617 -11.93 -7.328 1 88.44 72 ALA A N 1
ATOM 580 C CA . ALA A 1 72 ? 9.867 -11.359 -8.648 1 88.44 72 ALA A CA 1
ATOM 581 C C . ALA A 1 72 ? 10.453 -12.414 -9.594 1 88.44 72 ALA A C 1
ATOM 583 O O . ALA A 1 72 ? 11.125 -13.344 -9.148 1 88.44 72 ALA A O 1
ATOM 584 N N . GLY A 1 73 ? 10.133 -12.227 -10.844 1 87.5 73 GLY A N 1
ATOM 585 C CA . GLY A 1 73 ? 10.742 -13.125 -11.82 1 87.5 73 GLY A CA 1
ATOM 586 C C . GLY A 1 73 ? 12.211 -12.836 -12.055 1 87.5 73 GLY A C 1
ATOM 587 O O . GLY A 1 73 ? 12.703 -11.75 -11.727 1 87.5 73 GLY A O 1
ATOM 588 N N . PRO A 1 74 ? 12.891 -13.852 -12.445 1 85.69 74 PRO A N 1
ATOM 589 C CA . PRO A 1 74 ? 14.32 -13.664 -12.711 1 85.69 74 PRO A CA 1
ATOM 590 C C . PRO A 1 74 ? 14.586 -12.672 -13.844 1 85.69 74 PRO A C 1
ATOM 592 O O . PRO A 1 74 ? 13.852 -12.648 -14.836 1 85.69 74 PRO A O 1
ATOM 595 N N . ARG A 1 75 ? 15.578 -11.828 -13.383 1 78 75 ARG A N 1
ATOM 596 C CA . ARG A 1 75 ? 16.047 -10.852 -14.359 1 78 75 ARG A CA 1
ATOM 597 C C . ARG A 1 75 ? 17.516 -11.109 -14.727 1 78 75 ARG A C 1
ATOM 599 O O . ARG A 1 75 ? 18.422 -10.805 -13.953 1 78 75 ARG A O 1
ATOM 606 N N . GLY A 1 76 ? 17.766 -11.844 -15.711 1 76.62 76 GLY A N 1
ATOM 607 C CA . GLY A 1 76 ? 19.141 -12.164 -16.078 1 76.62 76 GLY A CA 1
ATOM 608 C C . GLY A 1 76 ? 19.656 -13.43 -15.43 1 76.62 76 GLY A C 1
ATOM 609 O O . GLY A 1 76 ? 18.906 -14.133 -14.742 1 76.62 76 GLY A O 1
ATOM 610 N N . GLN A 1 77 ? 20.953 -13.656 -15.5 1 76.62 77 GLN A N 1
ATOM 611 C CA . GLN A 1 77 ? 21.516 -14.945 -15.102 1 76.62 77 GLN A CA 1
ATOM 612 C C . GLN A 1 77 ? 21.656 -15.047 -13.586 1 76.62 77 GLN A C 1
ATOM 614 O O . GLN A 1 77 ? 21.312 -16.078 -12.992 1 76.62 77 GLN A O 1
ATOM 619 N N . THR A 1 78 ? 22.156 -13.992 -13.039 1 78.5 78 THR A N 1
ATOM 620 C CA . THR A 1 78 ? 22.344 -14.016 -11.594 1 78.5 78 THR A CA 1
ATOM 621 C C . THR A 1 78 ? 21 -14.109 -10.867 1 78.5 78 THR A C 1
ATOM 623 O O . THR A 1 78 ? 20.859 -14.875 -9.914 1 78.5 78 THR A O 1
ATOM 626 N N . SER A 1 79 ? 20.109 -13.383 -11.328 1 83.25 79 SER A N 1
ATOM 627 C CA . SER A 1 79 ? 18.781 -13.398 -10.734 1 83.25 79 SER A CA 1
ATOM 628 C C . SER A 1 79 ? 18.109 -14.758 -10.93 1 83.25 79 SER A C 1
ATOM 630 O O . SER A 1 79 ? 17.359 -15.211 -10.062 1 83.25 79 SER A O 1
ATOM 632 N N . LEU A 1 80 ? 18.453 -15.336 -12.047 1 87.12 80 LEU A N 1
ATOM 633 C CA . LEU A 1 80 ? 17.906 -16.656 -12.344 1 87.12 80 LEU A CA 1
ATOM 634 C C . LEU A 1 80 ? 18.453 -17.688 -11.375 1 87.12 80 LEU A C 1
ATOM 636 O O . LEU A 1 80 ? 17.703 -18.531 -10.859 1 87.12 80 LEU A O 1
ATOM 640 N N . GLU A 1 81 ? 19.672 -17.625 -11.133 1 86.38 81 GLU A N 1
ATOM 641 C CA . GLU A 1 81 ? 20.281 -18.547 -10.18 1 86.38 81 GLU A CA 1
ATOM 642 C C . GLU A 1 81 ? 19.688 -18.375 -8.781 1 86.38 81 GLU A C 1
ATOM 644 O O . GLU A 1 81 ? 19.406 -19.359 -8.102 1 86.38 81 GLU A O 1
ATOM 649 N N . ASN A 1 82 ? 19.562 -17.172 -8.367 1 84 82 ASN A N 1
ATOM 650 C CA . ASN A 1 82 ? 18.984 -16.875 -7.066 1 84 82 ASN A CA 1
ATOM 651 C C . ASN A 1 82 ? 17.531 -17.359 -6.984 1 84 82 ASN A C 1
ATOM 653 O O . ASN A 1 82 ? 17.109 -17.891 -5.961 1 84 82 ASN A O 1
ATOM 657 N N . PHE A 1 83 ? 16.859 -17.172 -8.023 1 89.31 83 PHE A N 1
ATOM 658 C CA . PHE A 1 83 ? 15.469 -17.578 -8.109 1 89.31 83 PHE A CA 1
ATOM 659 C C . PHE A 1 83 ? 15.336 -19.078 -7.949 1 89.31 83 PHE A C 1
ATOM 661 O O . PHE A 1 83 ? 14.523 -19.562 -7.152 1 89.31 83 PHE A O 1
ATOM 668 N N . LEU A 1 84 ? 16.172 -19.781 -8.648 1 89.31 84 LEU A N 1
ATOM 669 C CA . LEU A 1 84 ? 16.172 -21.234 -8.562 1 89.31 84 LEU A CA 1
ATOM 670 C C . LEU A 1 84 ? 16.578 -21.703 -7.168 1 89.31 84 LEU A C 1
ATOM 672 O O . LEU A 1 84 ? 16.016 -22.641 -6.625 1 89.31 84 LEU A O 1
ATOM 676 N N . THR A 1 85 ? 17.531 -21.031 -6.641 1 86.12 85 THR A N 1
ATOM 677 C CA . THR A 1 85 ? 17.969 -21.359 -5.293 1 86.12 85 THR A CA 1
ATOM 678 C C . THR A 1 85 ? 16.828 -21.203 -4.293 1 86.12 85 THR A C 1
ATOM 680 O O . THR A 1 85 ? 16.672 -22.031 -3.393 1 86.12 85 THR A O 1
ATOM 683 N N . ASP A 1 86 ? 16.031 -20.141 -4.418 1 85.88 86 ASP A N 1
ATOM 684 C CA . ASP A 1 86 ? 14.891 -19.906 -3.531 1 85.88 86 ASP A CA 1
ATOM 685 C C . ASP A 1 86 ? 13.867 -21.031 -3.65 1 85.88 86 ASP A C 1
ATOM 687 O O . ASP A 1 86 ? 13.297 -21.469 -2.646 1 85.88 86 ASP A O 1
ATOM 691 N N . ILE A 1 87 ? 13.672 -21.453 -4.84 1 87.69 87 ILE A N 1
ATOM 692 C CA . ILE A 1 87 ? 12.711 -22.531 -5.098 1 87.69 87 ILE A CA 1
ATOM 693 C C . ILE A 1 87 ? 13.203 -23.828 -4.461 1 87.69 87 ILE A C 1
ATOM 695 O O . ILE A 1 87 ? 12.438 -24.516 -3.771 1 87.69 87 ILE A O 1
ATOM 699 N N . LEU A 1 88 ? 14.445 -24.062 -4.605 1 85.56 88 LEU A N 1
ATOM 700 C CA . LEU A 1 88 ? 15 -25.359 -4.223 1 85.56 88 LEU A CA 1
ATOM 701 C C . LEU A 1 88 ? 15.266 -25.406 -2.723 1 85.56 88 LEU A C 1
ATOM 703 O O . LEU A 1 88 ? 15.266 -26.5 -2.127 1 85.56 88 LEU A O 1
ATOM 707 N N . SER A 1 89 ? 15.453 -24.266 -2.117 1 81.56 89 SER A N 1
ATOM 708 C CA . SER A 1 89 ? 15.852 -24.234 -0.715 1 81.56 89 SER A CA 1
ATOM 709 C C . SER A 1 89 ? 14.648 -24.125 0.207 1 81.56 89 SER A C 1
ATOM 711 O O . SER A 1 89 ? 14.773 -24.266 1.425 1 81.56 89 SER A O 1
ATOM 713 N N . HIS A 1 90 ? 13.531 -23.859 -0.412 1 82.75 90 HIS A N 1
ATOM 714 C CA . HIS A 1 90 ? 12.344 -23.719 0.424 1 82.75 90 HIS A CA 1
ATOM 715 C C . HIS A 1 90 ? 12 -25.031 1.111 1 82.75 90 HIS A C 1
ATOM 717 O O . HIS A 1 90 ? 12.156 -26.109 0.523 1 82.75 90 HIS A O 1
ATOM 723 N N . ASP A 1 91 ? 11.594 -24.875 2.375 1 79.06 91 ASP A N 1
ATOM 724 C CA . ASP A 1 91 ? 11.164 -26.031 3.15 1 79.06 91 ASP A CA 1
ATOM 725 C C . ASP A 1 91 ? 9.758 -25.828 3.705 1 79.06 91 ASP A C 1
ATOM 727 O O . ASP A 1 91 ? 9.539 -24.984 4.57 1 79.06 91 ASP A O 1
ATOM 731 N N . PRO A 1 92 ? 8.875 -26.688 3.197 1 83.19 92 PRO A N 1
ATOM 732 C CA . PRO A 1 92 ? 8.969 -27.766 2.217 1 83.19 92 PRO A CA 1
ATOM 733 C C . PRO A 1 92 ? 9.25 -27.266 0.804 1 83.19 92 PRO A C 1
ATOM 735 O O . PRO A 1 92 ? 9.07 -26.078 0.519 1 83.19 92 PRO A O 1
ATOM 738 N N . PRO A 1 93 ? 9.602 -28.188 -0.114 1 81.88 93 PRO A N 1
ATOM 739 C CA . PRO A 1 93 ? 9.984 -27.781 -1.469 1 81.88 93 PRO A CA 1
ATOM 740 C C . PRO A 1 93 ? 8.812 -27.203 -2.27 1 81.88 93 PRO A C 1
ATOM 742 O O . PRO A 1 93 ? 7.684 -27.672 -2.135 1 81.88 93 PRO A O 1
ATOM 745 N N . VAL A 1 94 ? 9.141 -26.297 -3.076 1 90.62 94 VAL A N 1
ATOM 746 C CA . VAL A 1 94 ? 8.156 -25.719 -3.988 1 90.62 94 VAL A CA 1
ATOM 747 C C . VAL A 1 94 ? 7.844 -26.719 -5.102 1 90.62 94 VAL A C 1
ATOM 749 O O . VAL A 1 94 ? 8.75 -27.172 -5.809 1 90.62 94 VAL A O 1
ATOM 752 N N . SER A 1 95 ? 6.613 -27.078 -5.188 1 89.31 95 SER A N 1
ATOM 753 C CA . SER A 1 95 ? 6.227 -28.062 -6.191 1 89.31 95 SER A CA 1
ATOM 754 C C . SER A 1 95 ? 5.555 -27.406 -7.387 1 89.31 95 SER A C 1
ATOM 756 O O . SER A 1 95 ? 5.402 -28.031 -8.445 1 89.31 95 SER A O 1
ATOM 758 N N . SER A 1 96 ? 5.156 -26.25 -7.176 1 94.56 96 SER A N 1
ATOM 759 C CA . SER A 1 96 ? 4.438 -25.562 -8.242 1 94.56 96 SER A CA 1
ATOM 760 C C . SER A 1 96 ? 4.828 -24.094 -8.312 1 94.56 96 SER A C 1
ATOM 762 O O . SER A 1 96 ? 4.965 -23.422 -7.285 1 94.56 96 SER A O 1
ATOM 764 N N . VAL A 1 97 ? 5.07 -23.641 -9.547 1 95.25 97 VAL A N 1
ATOM 765 C CA . VAL A 1 97 ? 5.359 -22.234 -9.82 1 95.25 97 VAL A CA 1
ATOM 766 C C . VAL A 1 97 ? 4.297 -21.656 -10.75 1 95.25 97 VAL A C 1
ATOM 768 O O . VAL A 1 97 ? 3.941 -22.281 -11.758 1 95.25 97 VAL A O 1
ATOM 771 N N . VAL A 1 98 ? 3.754 -20.562 -10.336 1 95.25 98 VAL A N 1
ATOM 772 C CA . VAL A 1 98 ? 2.85 -19.812 -11.203 1 95.25 98 VAL A CA 1
ATOM 773 C C . VAL A 1 98 ? 3.547 -18.547 -11.719 1 95.25 98 VAL A C 1
ATOM 775 O O . VAL A 1 98 ? 3.945 -17.688 -10.93 1 95.25 98 VAL A O 1
ATOM 778 N N . ALA A 1 99 ? 3.684 -18.516 -13.031 1 92.81 99 ALA A N 1
ATOM 779 C CA . ALA A 1 99 ? 4.367 -17.391 -13.664 1 92.81 99 ALA A CA 1
ATOM 780 C C . ALA A 1 99 ? 3.387 -16.516 -14.445 1 92.81 99 ALA A C 1
ATOM 782 O O . ALA A 1 99 ? 2.711 -17 -15.359 1 92.81 99 ALA A O 1
ATOM 783 N N . LEU A 1 100 ? 3.365 -15.227 -14.039 1 91.12 100 LEU A N 1
ATOM 784 C CA . LEU A 1 100 ? 2.447 -14.297 -14.688 1 91.12 100 LEU A CA 1
ATOM 785 C C . LEU A 1 100 ? 3.213 -13.219 -15.453 1 91.12 100 LEU A C 1
ATOM 787 O O . LEU A 1 100 ? 4.043 -12.523 -14.867 1 91.12 100 LEU A O 1
ATOM 791 N N . GLY A 1 101 ? 2.898 -12.992 -16.719 1 84.12 101 GLY A N 1
ATOM 792 C CA . GLY A 1 101 ? 3.564 -11.938 -17.469 1 84.12 101 GLY A CA 1
ATOM 793 C C . GLY A 1 101 ? 3.217 -11.938 -18.953 1 84.12 101 GLY A C 1
ATOM 794 O O . GLY A 1 101 ? 2.273 -12.609 -19.375 1 84.12 101 GLY A O 1
ATOM 795 N N . ASP A 1 102 ? 3.82 -10.859 -19.656 1 73.69 102 ASP A N 1
ATOM 796 C CA . ASP A 1 102 ? 3.662 -10.734 -21.109 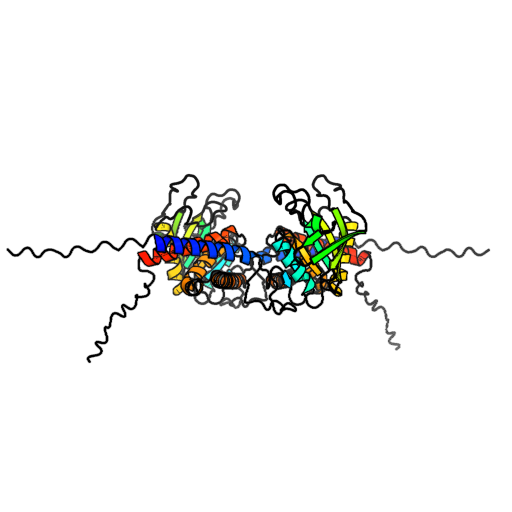1 73.69 102 ASP A CA 1
ATOM 797 C C . ASP A 1 102 ? 4.926 -11.18 -21.828 1 73.69 102 ASP A C 1
ATOM 799 O O . ASP A 1 102 ? 6.035 -10.789 -21.469 1 73.69 102 ASP A O 1
ATOM 803 N N . ARG A 1 103 ? 4.691 -12.086 -22.781 1 60.25 103 ARG A N 1
ATOM 804 C CA . ARG A 1 103 ? 5.844 -12.492 -23.578 1 60.25 103 ARG A CA 1
ATOM 805 C C . ARG A 1 103 ? 6.297 -11.359 -24.5 1 60.25 103 ARG A C 1
ATOM 807 O O . ARG A 1 103 ? 7.461 -11.305 -24.906 1 60.25 103 ARG A O 1
ATOM 814 N N . LEU A 1 104 ? 5.234 -10.391 -24.953 1 51.53 104 LEU A N 1
ATOM 815 C CA . LEU A 1 104 ? 5.441 -9.469 -26.062 1 51.53 104 LEU A CA 1
ATOM 816 C C . LEU A 1 104 ? 5.781 -8.07 -25.547 1 51.53 104 LEU A C 1
ATOM 818 O O . LEU A 1 104 ? 6.113 -7.18 -26.344 1 51.53 104 LEU A O 1
ATOM 822 N N . SER A 1 105 ? 5.535 -7.676 -24.422 1 49.22 105 SER A N 1
ATOM 823 C CA . SER A 1 105 ? 5.449 -6.246 -24.125 1 49.22 105 SER A CA 1
ATOM 824 C C . SER A 1 105 ? 6.793 -5.559 -24.328 1 49.22 105 SER A C 1
ATOM 826 O O . SER A 1 105 ? 7.828 -6.059 -23.891 1 49.22 105 SER A O 1
ATOM 828 N N . ASP A 1 106 ? 6.781 -4.488 -25.094 1 44.69 106 ASP A N 1
ATOM 829 C CA . ASP A 1 106 ? 7.871 -3.537 -25.297 1 44.69 106 ASP A CA 1
ATOM 830 C C . ASP A 1 106 ? 8.344 -2.963 -23.953 1 44.69 106 ASP A C 1
ATOM 832 O O . ASP A 1 106 ? 9.539 -2.697 -23.781 1 44.69 106 ASP A O 1
ATOM 836 N N . SER A 1 107 ? 7.527 -2.414 -23.266 1 42.66 107 SER A N 1
ATOM 837 C CA . SER A 1 107 ? 7.832 -1.742 -22 1 42.66 107 SER A CA 1
ATOM 838 C C . SER A 1 107 ? 8.461 -2.705 -21 1 42.66 107 SER A C 1
ATOM 840 O O . SER A 1 107 ? 9.094 -2.277 -20.031 1 42.66 107 SER A O 1
ATOM 842 N N . ASP A 1 108 ? 7.961 -3.809 -21.141 1 39.88 108 ASP A N 1
ATOM 843 C CA . ASP A 1 108 ? 8.641 -4.848 -20.375 1 39.88 108 ASP A CA 1
ATOM 844 C C . ASP A 1 108 ? 9.828 -5.422 -21.141 1 39.88 108 ASP A C 1
ATOM 846 O O . ASP A 1 108 ? 10.188 -6.586 -20.969 1 39.88 108 ASP A O 1
ATOM 850 N N . LYS A 1 109 ? 10.078 -4.688 -22.312 1 42.12 109 LYS A N 1
ATOM 851 C CA . LYS A 1 109 ? 11.203 -5.156 -23.109 1 42.12 109 LYS A CA 1
ATOM 852 C C . LYS A 1 109 ? 12.375 -5.555 -22.219 1 42.12 109 LYS A C 1
ATOM 854 O O . LYS A 1 109 ? 12.984 -4.703 -21.562 1 42.12 109 LYS A O 1
ATOM 859 N N . CYS A 1 110 ? 12.141 -6.582 -21.562 1 40.91 110 CYS A N 1
ATOM 860 C CA . CYS A 1 110 ? 13.422 -7.125 -21.109 1 40.91 110 CYS A CA 1
ATOM 861 C C . CYS A 1 110 ? 14.453 -7.078 -22.219 1 40.91 110 CYS A C 1
ATOM 863 O O . CYS A 1 110 ? 14.102 -7.078 -23.406 1 40.91 110 CYS A O 1
ATOM 865 N N . ALA A 1 111 ? 15.43 -6.418 -22.109 1 38.25 111 ALA A N 1
ATOM 866 C CA . ALA A 1 111 ? 16.406 -6.672 -23.172 1 38.25 111 ALA A CA 1
ATOM 867 C C . ALA A 1 111 ? 16.062 -7.938 -23.953 1 38.25 111 ALA A C 1
ATOM 869 O O . ALA A 1 111 ? 15.383 -8.828 -23.422 1 38.25 111 ALA A O 1
ATOM 870 N N . LYS A 1 112 ? 16.375 -8.156 -25.172 1 34.38 112 LYS A N 1
ATOM 871 C CA . LYS A 1 112 ? 16.469 -9.32 -26.047 1 34.38 112 LYS A CA 1
ATOM 872 C C . LYS A 1 112 ? 16.828 -10.57 -25.266 1 34.38 112 LYS A C 1
ATOM 874 O O . LYS A 1 112 ? 17.891 -10.648 -24.656 1 34.38 112 LYS A O 1
ATOM 879 N N . GLY A 1 113 ? 15.781 -11.359 -24.5 1 41.19 113 GLY A N 1
ATOM 880 C CA . GLY A 1 113 ? 16.062 -12.602 -23.797 1 41.19 113 GLY A CA 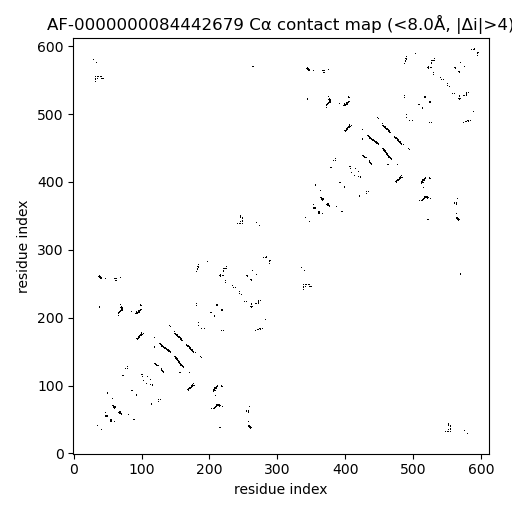1
ATOM 881 C C . GLY A 1 113 ? 15.422 -12.68 -22.422 1 41.19 113 GLY A C 1
ATOM 882 O O . GLY A 1 113 ? 15.516 -13.703 -21.734 1 41.19 113 GLY A O 1
ATOM 883 N N . ASP A 1 114 ? 15.164 -11.508 -21.734 1 49.28 114 ASP A N 1
ATOM 884 C CA . ASP A 1 114 ? 14.898 -11.719 -20.312 1 49.28 114 ASP A CA 1
ATOM 885 C C . ASP A 1 114 ? 13.422 -12.055 -20.078 1 49.28 114 ASP A C 1
ATOM 887 O O . ASP A 1 114 ? 12.875 -11.742 -19.016 1 49.28 114 ASP A O 1
ATOM 891 N N . ASP A 1 115 ? 12.68 -12.445 -20.922 1 61.09 115 ASP A N 1
ATOM 892 C CA . ASP A 1 115 ? 11.352 -13.039 -20.766 1 61.09 115 ASP A CA 1
ATOM 893 C C . ASP A 1 115 ? 11.406 -14.273 -19.875 1 61.09 115 ASP A C 1
ATOM 895 O O . ASP A 1 115 ? 11.828 -15.344 -20.312 1 61.09 115 ASP A O 1
ATOM 899 N N . PHE A 1 116 ? 11.008 -14.023 -18.688 1 74.94 116 PHE A N 1
ATOM 900 C CA . PHE A 1 116 ? 11.141 -15.133 -17.75 1 74.94 116 PHE A CA 1
ATOM 901 C C . PHE A 1 116 ? 10.273 -16.312 -18.172 1 74.94 116 PHE A C 1
ATOM 903 O O . PHE A 1 116 ? 10.562 -17.453 -17.828 1 74.94 116 PHE A O 1
ATOM 910 N N . LEU A 1 117 ? 9.273 -16.062 -19.031 1 77.75 117 LEU A N 1
ATOM 911 C CA . LEU A 1 117 ? 8.406 -17.156 -19.422 1 77.75 117 LEU A CA 1
ATOM 912 C C . LEU A 1 117 ? 9.148 -18.141 -20.344 1 77.75 117 LEU A C 1
ATOM 914 O O . LEU A 1 117 ? 8.828 -19.328 -20.375 1 77.75 117 LEU A O 1
ATOM 918 N N . ASN A 1 118 ? 10.117 -17.609 -20.938 1 77.12 118 ASN A N 1
ATOM 919 C CA . ASN A 1 118 ? 10.891 -18.469 -21.844 1 77.12 118 ASN A CA 1
ATOM 920 C C . ASN A 1 118 ? 11.781 -19.438 -21.062 1 77.12 118 ASN A C 1
ATOM 922 O O . ASN A 1 118 ? 12.164 -20.484 -21.594 1 77.12 118 ASN A O 1
ATOM 926 N N . TYR A 1 119 ? 12.039 -19.156 -19.875 1 82.44 119 TYR A N 1
ATOM 927 C CA . TYR A 1 119 ? 12.891 -20.016 -19.078 1 82.44 119 TYR A CA 1
ATOM 928 C C . TYR A 1 119 ? 12.18 -21.328 -18.734 1 82.44 119 TYR A C 1
ATOM 930 O O . TYR A 1 119 ? 12.82 -22.297 -18.359 1 82.44 119 TYR A O 1
ATOM 938 N N . TYR A 1 120 ? 10.93 -21.328 -18.953 1 86.19 120 TYR A N 1
ATOM 939 C CA . TYR A 1 120 ? 10.164 -22.484 -18.516 1 86.19 120 TYR A CA 1
ATOM 940 C C . TYR A 1 120 ? 9.852 -23.406 -19.688 1 86.19 120 TYR A C 1
ATOM 942 O O . TYR A 1 120 ? 9.086 -24.359 -19.547 1 86.19 120 TYR A O 1
ATOM 950 N N . ASN A 1 121 ? 10.414 -23.109 -20.828 1 80.94 121 ASN A N 1
ATOM 951 C CA . ASN A 1 121 ? 10.133 -23.922 -22 1 80.94 121 ASN A CA 1
ATOM 952 C C . ASN A 1 121 ? 11.406 -24.297 -22.734 1 80.94 121 ASN A C 1
ATOM 954 O O . ASN A 1 121 ? 11.359 -24.688 -23.906 1 80.94 121 ASN A O 1
ATOM 958 N N . LYS A 1 122 ? 12.492 -24.156 -22.094 1 83.62 122 LYS A N 1
ATOM 959 C CA . LYS A 1 122 ? 13.758 -24.5 -22.734 1 83.62 122 LYS A CA 1
ATOM 960 C C . LYS A 1 122 ? 14.758 -25.062 -21.734 1 83.62 122 LYS A C 1
ATOM 962 O O . LYS A 1 122 ? 14.586 -24.891 -20.516 1 83.62 122 LYS A O 1
ATOM 967 N N . ASP A 1 123 ? 15.75 -25.734 -22.328 1 89.06 123 ASP A N 1
ATOM 968 C CA . ASP A 1 123 ? 16.859 -26.219 -21.516 1 89.06 123 ASP A CA 1
ATOM 969 C C . ASP A 1 123 ? 17.969 -25.188 -21.422 1 89.06 123 ASP A C 1
ATOM 971 O O . ASP A 1 123 ? 18.281 -24.516 -22.406 1 89.06 123 ASP A O 1
ATOM 975 N N . TYR A 1 124 ? 18.438 -25.016 -20.234 1 88.94 124 TYR A N 1
ATOM 976 C CA . TYR A 1 124 ? 19.547 -24.094 -20.062 1 88.94 124 TYR A CA 1
ATOM 977 C C . TYR A 1 124 ? 20.328 -24.391 -18.781 1 88.94 124 TYR A C 1
ATOM 979 O O . TYR A 1 124 ? 19.953 -25.297 -18.016 1 88.94 124 TYR A O 1
ATOM 987 N N . ARG A 1 125 ? 21.484 -23.688 -18.703 1 89.69 125 ARG A N 1
ATOM 988 C CA . ARG A 1 125 ? 22.281 -23.734 -17.484 1 89.69 125 ARG A CA 1
ATOM 989 C C . ARG A 1 125 ? 22.25 -22.406 -16.766 1 89.69 125 ARG A C 1
ATOM 991 O O . ARG A 1 125 ? 22.297 -21.344 -17.391 1 89.69 125 ARG A O 1
ATOM 998 N N . ALA A 1 126 ? 22.031 -22.469 -15.523 1 89.06 126 ALA A N 1
ATOM 999 C CA . ALA A 1 126 ? 22.094 -21.297 -14.648 1 89.06 126 ALA A CA 1
ATOM 1000 C C . ALA A 1 126 ? 23.031 -21.547 -13.469 1 89.06 126 ALA A C 1
ATOM 1002 O O . ALA A 1 126 ? 22.609 -22.109 -12.453 1 89.06 126 ALA A O 1
ATOM 1003 N N . GLY A 1 127 ? 24.25 -21.016 -13.586 1 87.5 127 GLY A N 1
ATOM 1004 C CA . GLY A 1 127 ? 25.234 -21.344 -12.57 1 87.5 127 GLY A CA 1
ATOM 1005 C C . GLY A 1 127 ? 25.484 -22.844 -12.461 1 87.5 127 GLY A C 1
ATOM 1006 O O . GLY A 1 127 ? 25.812 -23.5 -13.445 1 87.5 127 GLY A O 1
ATOM 1007 N N . ASN A 1 128 ? 25.172 -23.344 -11.25 1 86.5 128 ASN A N 1
ATOM 1008 C CA . ASN A 1 128 ? 25.422 -24.75 -10.984 1 86.5 128 ASN A CA 1
ATOM 1009 C C . ASN A 1 128 ? 24.172 -25.594 -11.281 1 86.5 128 ASN A C 1
ATOM 1011 O O . ASN A 1 128 ? 24.188 -26.812 -11.07 1 86.5 128 ASN A O 1
ATOM 1015 N N . TYR A 1 129 ? 23.203 -24.938 -11.844 1 92.19 129 TYR A N 1
ATOM 1016 C CA . TYR A 1 129 ? 21.953 -25.656 -12.078 1 92.19 129 TYR A CA 1
ATOM 1017 C C . TYR A 1 129 ? 21.797 -26.031 -13.547 1 92.19 129 TYR A C 1
ATOM 1019 O O . TYR A 1 129 ? 22.062 -25.203 -14.43 1 92.19 129 TYR A O 1
ATOM 1027 N N . LEU A 1 130 ? 21.484 -27.312 -13.758 1 93.88 130 LEU A N 1
ATOM 1028 C CA . LEU A 1 130 ? 21.047 -27.75 -15.078 1 93.88 130 LEU A CA 1
ATOM 1029 C C . LEU A 1 130 ? 19.516 -27.844 -15.148 1 93.88 130 LEU A C 1
ATOM 1031 O O . LEU A 1 130 ? 18.906 -28.625 -14.422 1 93.88 130 LEU A O 1
ATOM 1035 N N . VAL A 1 131 ? 18.938 -27.062 -16.016 1 93.62 131 VAL A N 1
ATOM 1036 C CA . VAL A 1 131 ? 17.469 -26.953 -16.047 1 93.62 131 VAL A CA 1
ATOM 1037 C C . VAL A 1 131 ? 16.938 -27.562 -17.344 1 93.62 131 VAL A C 1
ATOM 1039 O O . VAL A 1 131 ? 17.438 -27.266 -18.438 1 93.62 131 VAL A O 1
ATOM 1042 N N . SER A 1 132 ? 15.992 -28.422 -17.234 1 93.06 132 SER A N 1
ATOM 1043 C CA . SER A 1 132 ? 15.242 -28.953 -18.375 1 93.06 132 SER A CA 1
ATOM 1044 C C . SER A 1 132 ? 13.75 -28.719 -18.203 1 93.06 132 SER A C 1
ATOM 1046 O O . SER A 1 132 ? 13.195 -28.922 -17.125 1 93.06 132 SER A O 1
ATOM 1048 N N . ALA A 1 133 ? 13.141 -28.234 -19.281 1 90.81 133 ALA A N 1
ATOM 1049 C CA . ALA A 1 133 ? 11.711 -27.953 -19.234 1 90.81 133 ALA A CA 1
ATOM 1050 C C . ALA A 1 133 ? 10.977 -28.656 -20.359 1 90.81 133 ALA A C 1
ATOM 1052 O O . ALA A 1 133 ? 11.477 -28.734 -21.484 1 90.81 133 ALA A O 1
ATOM 1053 N N . ARG A 1 134 ? 9.859 -29.25 -20.047 1 87.75 134 ARG A N 1
ATOM 1054 C CA . ARG A 1 134 ? 9 -29.922 -21.016 1 87.75 134 ARG A CA 1
ATOM 1055 C C . ARG A 1 134 ? 7.559 -29.422 -20.906 1 87.75 134 ARG A C 1
ATOM 1057 O O . ARG A 1 134 ? 6.988 -29.391 -19.812 1 87.75 134 ARG A O 1
ATOM 1064 N N . LEU A 1 135 ? 7.027 -29.047 -22.016 1 84.62 135 LEU A N 1
ATOM 1065 C CA . LEU A 1 135 ? 5.625 -28.641 -22.047 1 84.62 135 LEU A CA 1
ATOM 1066 C C . LEU A 1 135 ? 4.711 -29.844 -21.844 1 84.62 135 LEU A C 1
ATOM 1068 O O . LEU A 1 135 ? 4.914 -30.906 -22.453 1 84.62 135 LEU A O 1
ATOM 1072 N N . CYS A 1 136 ? 3.982 -29.844 -20.781 1 74.06 136 CYS A N 1
ATOM 1073 C CA . CYS A 1 136 ? 3.07 -30.953 -20.531 1 74.06 136 CYS A CA 1
ATOM 1074 C C . CYS A 1 136 ? 1.745 -30.75 -21.266 1 74.06 136 CYS A C 1
ATOM 1076 O O . CYS A 1 136 ? 1.304 -31.625 -22.016 1 74.06 136 CYS A O 1
ATOM 1078 N N . LYS A 1 137 ? 0.771 -29.984 -20.609 1 58.91 137 LYS A N 1
ATOM 1079 C CA . LYS A 1 137 ? -0.581 -29.781 -21.125 1 58.91 137 LYS A CA 1
ATOM 1080 C C . LYS A 1 137 ? -0.661 -28.516 -21.969 1 58.91 137 LYS A C 1
ATOM 1082 O O . LYS A 1 137 ? 0.058 -27.547 -21.719 1 58.91 137 LYS A O 1
ATOM 1087 N N . GLY A 1 138 ? -1.426 -28.438 -23.125 1 56.62 138 GLY A N 1
ATOM 1088 C CA . GLY A 1 138 ? -1.705 -27.578 -24.266 1 56.62 138 GLY A CA 1
ATOM 1089 C C . GLY A 1 138 ? -1.904 -26.125 -23.875 1 56.62 138 GLY A C 1
ATOM 1090 O O . GLY A 1 138 ? -2.076 -25.812 -22.703 1 56.62 138 GLY A O 1
ATOM 1091 N N . GLU A 1 139 ? -1.188 -25.234 -24.688 1 60.72 139 GLU A N 1
ATOM 1092 C CA . GLU A 1 139 ? -1.4 -23.797 -24.797 1 60.72 139 GLU A CA 1
ATOM 1093 C C . GLU A 1 139 ? -2.865 -23.469 -25.078 1 60.72 139 GLU A C 1
ATOM 1095 O O . GLU A 1 139 ? -3.49 -24.109 -25.938 1 60.72 139 GLU A O 1
ATOM 1100 N N . PHE A 1 140 ? -3.562 -23.109 -23.969 1 61.53 140 PHE A N 1
ATOM 1101 C CA . PHE A 1 140 ? -4.863 -22.531 -24.281 1 61.53 140 PHE A CA 1
ATOM 1102 C C . PHE A 1 140 ? -4.75 -21.016 -24.453 1 61.53 140 PHE A C 1
ATOM 1104 O O . PHE A 1 140 ? -3.998 -20.359 -23.719 1 61.53 140 PHE A O 1
ATOM 1111 N N . ARG A 1 141 ? -5.008 -20.656 -25.594 1 62.84 141 ARG A N 1
ATOM 1112 C CA . ARG A 1 141 ? -5.109 -19.219 -25.828 1 62.84 141 ARG A CA 1
ATOM 1113 C C . ARG A 1 141 ? -6.566 -18.781 -25.906 1 62.84 141 ARG A C 1
ATOM 1115 O O . ARG A 1 141 ? -7.359 -19.375 -26.641 1 62.84 141 ARG A O 1
ATOM 1122 N N . THR A 1 142 ? -6.934 -18.047 -24.828 1 58.38 142 THR A N 1
ATOM 1123 C CA . THR A 1 142 ? -8.281 -17.484 -24.938 1 58.38 142 THR A CA 1
ATOM 1124 C C . THR A 1 142 ? -8.297 -16.281 -25.875 1 58.38 142 THR A C 1
ATOM 1126 O O . THR A 1 142 ? -7.363 -15.477 -25.859 1 58.38 142 THR A O 1
ATOM 1129 N N . ILE A 1 143 ? -9.031 -16.406 -27 1 52.94 143 ILE A N 1
ATOM 1130 C CA . ILE A 1 143 ? -9.273 -15.266 -27.875 1 52.94 143 ILE A CA 1
ATOM 1131 C C . ILE A 1 143 ? -10.367 -14.383 -27.281 1 52.94 143 ILE A C 1
ATOM 1133 O O . ILE A 1 143 ? -11.508 -14.828 -27.109 1 52.94 143 ILE A O 1
ATOM 1137 N N . PRO A 1 144 ? -9.883 -13.297 -26.766 1 54.25 144 PRO A N 1
ATOM 1138 C CA . PRO A 1 144 ? -10.945 -12.453 -26.203 1 54.25 144 PRO A CA 1
ATOM 1139 C C . PRO A 1 144 ? -12.094 -12.234 -27.188 1 54.25 144 PRO A C 1
ATOM 1141 O O . PRO A 1 144 ? -11.875 -12.188 -28.406 1 54.25 144 PRO A O 1
ATOM 1144 N N . THR A 1 145 ? -13.258 -12.656 -26.844 1 49 145 THR A N 1
ATOM 1145 C CA . THR A 1 145 ? -14.398 -12.336 -27.688 1 49 145 THR A CA 1
ATOM 1146 C C . THR A 1 145 ? -14.477 -10.836 -27.953 1 49 145 THR A C 1
ATOM 1148 O O . THR A 1 145 ? -15.008 -10.398 -28.969 1 49 145 THR A O 1
ATOM 1151 N N . ASP A 1 146 ? -14.227 -10.109 -26.922 1 48.44 146 ASP A N 1
ATOM 1152 C CA . ASP A 1 146 ? -14.32 -8.656 -27.078 1 48.44 146 ASP A CA 1
ATOM 1153 C C . ASP A 1 146 ? -12.93 -8.039 -27.219 1 48.44 146 ASP A C 1
ATOM 1155 O O . ASP A 1 146 ? -11.969 -8.508 -26.609 1 48.44 146 ASP A O 1
ATOM 1159 N N . LYS A 1 147 ? -12.719 -7.371 -28.297 1 48.59 147 LYS A N 1
ATOM 1160 C CA . LYS A 1 147 ? -11.508 -6.688 -28.734 1 48.59 147 LYS A CA 1
ATOM 1161 C C . LYS A 1 147 ? -10.719 -6.16 -27.547 1 48.59 147 LYS A C 1
ATOM 1163 O O . LYS A 1 147 ? -9.523 -5.871 -27.656 1 48.59 147 LYS A O 1
ATOM 1168 N N . SER A 1 148 ? -11.391 -5.918 -26.516 1 46.5 148 SER A N 1
ATOM 1169 C CA . SER A 1 148 ? -10.75 -5.258 -25.391 1 46.5 148 SER A CA 1
ATOM 1170 C C . SER A 1 148 ? -10.094 -6.266 -24.453 1 46.5 148 SER A C 1
ATOM 1172 O O . SER A 1 148 ? -9.336 -5.891 -23.547 1 46.5 148 SER A O 1
ATOM 1174 N N . SER A 1 149 ? -10.453 -7.539 -24.797 1 51.19 149 SER A N 1
ATOM 1175 C CA . SER A 1 149 ? -9.977 -8.508 -23.812 1 51.19 149 SER A CA 1
ATOM 1176 C C . SER A 1 149 ? -8.617 -9.078 -24.203 1 51.19 149 SER A C 1
ATOM 1178 O O . SER A 1 149 ? -8.305 -9.188 -25.391 1 51.19 149 SER A O 1
ATOM 1180 N N . THR A 1 150 ? -7.711 -9.055 -23.406 1 54.97 150 THR A N 1
ATOM 1181 C CA . THR A 1 150 ? -6.348 -9.539 -23.594 1 54.97 150 THR A CA 1
ATOM 1182 C C . THR A 1 150 ? -6.301 -11.062 -23.547 1 54.97 150 THR A C 1
ATOM 1184 O O . THR A 1 150 ? -6.891 -11.68 -22.656 1 54.97 150 THR A O 1
ATOM 1187 N N . PRO A 1 151 ? -5.832 -11.617 -24.641 1 56.91 151 PRO A N 1
ATOM 1188 C CA . PRO A 1 151 ? -5.695 -13.07 -24.656 1 56.91 151 PRO A CA 1
ATOM 1189 C C . PRO A 1 151 ? -4.844 -13.594 -23.5 1 56.91 151 PRO A C 1
ATOM 1191 O O . PRO A 1 151 ? -3.902 -12.922 -23.062 1 56.91 151 PRO A O 1
ATOM 1194 N N . LEU A 1 152 ? -5.504 -14.547 -22.688 1 62.72 152 LEU A N 1
ATOM 1195 C CA . LEU A 1 152 ? -4.703 -15.297 -21.734 1 62.72 152 LEU A CA 1
ATOM 1196 C C . LEU A 1 152 ? -4.113 -16.547 -22.375 1 62.72 152 LEU A C 1
ATOM 1198 O O . LEU A 1 152 ? -4.828 -17.312 -23.031 1 62.72 152 LEU A O 1
ATOM 1202 N N . THR A 1 153 ? -2.818 -16.562 -22.562 1 72.19 153 THR A N 1
ATOM 1203 C CA . THR A 1 153 ? -2.156 -17.797 -22.938 1 72.19 153 THR A CA 1
ATOM 1204 C C . THR A 1 153 ? -1.723 -18.578 -21.688 1 72.19 153 THR A C 1
ATOM 1206 O O . THR A 1 153 ? -1.11 -18 -20.781 1 72.19 153 THR A O 1
ATOM 1209 N N . PHE A 1 154 ? -2.193 -19.797 -21.672 1 80.56 154 PHE A N 1
ATOM 1210 C CA . PHE A 1 154 ? -1.877 -20.688 -20.562 1 80.56 154 PHE A CA 1
ATOM 1211 C C . PHE A 1 154 ? -0.986 -21.828 -21.031 1 80.56 154 PHE A C 1
ATOM 1213 O O . PHE A 1 154 ? -1.192 -22.391 -22.109 1 80.56 154 PHE A O 1
ATOM 1220 N N . ALA A 1 155 ? 0.081 -22.047 -20.328 1 83 155 ALA A N 1
ATOM 1221 C CA . ALA A 1 155 ? 0.959 -23.188 -20.594 1 83 155 ALA A CA 1
ATOM 1222 C C . ALA A 1 155 ? 1.433 -23.828 -19.297 1 83 155 ALA A C 1
ATOM 1224 O O . ALA A 1 155 ? 1.655 -23.141 -18.297 1 83 155 ALA A O 1
ATOM 1225 N N . GLN A 1 156 ? 1.496 -25.109 -19.344 1 88.25 156 GLN A N 1
ATOM 1226 C CA . GLN A 1 156 ? 2.037 -25.828 -18.203 1 88.25 156 GLN A CA 1
ATOM 1227 C C . GLN A 1 156 ? 3.279 -26.625 -18.594 1 88.25 156 GLN A C 1
ATOM 1229 O O . GLN A 1 156 ? 3.273 -27.344 -19.594 1 88.25 156 GLN A O 1
ATOM 1234 N N . SER A 1 157 ? 4.27 -26.438 -17.844 1 90.25 157 SER A N 1
ATOM 1235 C CA . SER A 1 157 ? 5.527 -27.125 -18.109 1 90.25 157 SER A CA 1
ATOM 1236 C C . SER A 1 157 ? 6.027 -27.859 -16.875 1 90.25 157 SER A C 1
ATOM 1238 O O . SER A 1 157 ? 5.727 -27.469 -15.75 1 90.25 157 SER A O 1
ATOM 1240 N N . LYS A 1 158 ? 6.68 -28.969 -17.141 1 92.88 158 LYS A N 1
ATOM 1241 C CA . LYS A 1 158 ? 7.453 -29.641 -16.109 1 92.88 158 LYS A CA 1
ATOM 1242 C C . LYS A 1 158 ? 8.93 -29.25 -16.188 1 92.88 158 LYS A C 1
ATOM 1244 O O . LYS A 1 158 ? 9.57 -29.422 -17.234 1 92.88 158 LYS A O 1
ATOM 1249 N N . VAL A 1 159 ? 9.406 -28.719 -15.062 1 93.44 159 VAL A N 1
ATOM 1250 C CA . VAL A 1 159 ? 10.789 -28.234 -15.031 1 93.44 159 VAL A CA 1
ATOM 1251 C C . VAL A 1 159 ? 11.617 -29.125 -14.102 1 93.44 159 VAL A C 1
ATOM 1253 O O . VAL A 1 159 ? 11.219 -29.375 -12.961 1 93.44 159 VAL A O 1
ATOM 1256 N N . THR A 1 160 ? 12.695 -29.578 -14.578 1 94.44 160 THR A N 1
ATOM 1257 C CA . THR A 1 160 ? 13.648 -30.375 -13.805 1 94.44 160 THR A CA 1
ATOM 1258 C C . THR A 1 160 ? 14.953 -29.609 -13.609 1 94.44 160 THR A C 1
ATOM 1260 O O . THR A 1 160 ? 15.562 -29.156 -14.586 1 94.44 160 THR A O 1
ATOM 1263 N N . VAL A 1 161 ? 15.32 -29.469 -12.375 1 93.81 161 VAL A N 1
ATOM 1264 C CA . VAL A 1 161 ? 16.562 -28.781 -12.055 1 93.81 161 VAL A CA 1
ATOM 1265 C C . VAL A 1 161 ? 17.562 -29.766 -11.438 1 93.81 161 VAL A C 1
ATOM 1267 O O . VAL A 1 161 ? 17.297 -30.359 -10.391 1 93.81 161 VAL A O 1
ATOM 1270 N N . GLY A 1 162 ? 18.688 -29.891 -12.07 1 92.19 162 GLY A N 1
ATOM 1271 C CA . GLY A 1 162 ? 19.766 -30.75 -11.586 1 92.19 162 GLY A CA 1
ATOM 1272 C C . GLY A 1 162 ? 20.844 -29.969 -10.867 1 92.19 162 GLY A C 1
ATOM 1273 O O . GLY A 1 162 ? 21.266 -28.906 -11.312 1 92.19 162 GLY A O 1
ATOM 1274 N N . THR A 1 163 ? 21.203 -30.359 -9.578 1 84.5 163 THR A N 1
ATOM 1275 C CA . THR A 1 163 ? 22.281 -29.766 -8.805 1 84.5 163 THR A CA 1
ATOM 1276 C C . THR A 1 163 ? 23.469 -30.734 -8.688 1 84.5 163 THR A C 1
ATOM 1278 O O . THR A 1 163 ? 24.188 -30.734 -7.691 1 84.5 163 THR A O 1
ATOM 1281 N N . GLY A 1 164 ? 23.797 -31.547 -9.656 1 79.25 164 GLY A N 1
ATOM 1282 C CA . GLY A 1 164 ? 24.828 -32.562 -9.641 1 79.25 164 GLY A CA 1
ATOM 1283 C C . GLY A 1 164 ? 24.281 -33.969 -9.359 1 79.25 164 GLY A C 1
ATOM 1284 O O . GLY A 1 164 ? 23.984 -34.719 -10.289 1 79.25 164 GLY A O 1
ATOM 1285 N N . SER A 1 165 ? 24.094 -34.125 -7.953 1 79.12 165 SER A N 1
ATOM 1286 C CA . SER A 1 165 ? 23.703 -35.469 -7.605 1 79.12 165 SER A CA 1
ATOM 1287 C C . SER A 1 165 ? 22.188 -35.594 -7.414 1 79.12 165 SER A C 1
ATOM 1289 O O . SER A 1 165 ? 21.656 -36.688 -7.324 1 79.12 165 SER A O 1
ATOM 1291 N N . GLU A 1 166 ? 21.547 -34.562 -7.316 1 86.25 166 GLU A N 1
ATOM 1292 C CA . GLU A 1 166 ? 20.109 -34.594 -7.074 1 86.25 166 GLU A CA 1
ATOM 1293 C C . GLU A 1 166 ? 19.359 -33.75 -8.094 1 86.25 166 GLU A C 1
ATOM 1295 O O . GLU A 1 166 ? 19.938 -32.844 -8.719 1 86.25 166 GLU A O 1
ATOM 1300 N N . SER A 1 167 ? 18.172 -34.25 -8.43 1 89.69 167 SER A N 1
ATOM 1301 C CA . SER A 1 167 ? 17.297 -33.469 -9.297 1 89.69 167 SER A CA 1
ATOM 1302 C C . SER A 1 167 ? 15.953 -33.188 -8.625 1 89.69 167 SER A C 1
ATOM 1304 O O . SER A 1 167 ? 15.414 -34.062 -7.934 1 89.69 167 SER A O 1
ATOM 1306 N N . ILE A 1 168 ? 15.547 -32.031 -8.75 1 90.19 168 ILE A N 1
ATOM 1307 C CA . ILE A 1 168 ? 14.242 -31.625 -8.219 1 90.19 168 ILE A CA 1
ATOM 1308 C C . ILE A 1 168 ? 13.336 -31.172 -9.359 1 90.19 168 ILE A C 1
ATOM 1310 O O . ILE A 1 168 ? 13.781 -30.516 -10.305 1 90.19 168 ILE A O 1
ATOM 1314 N N . GLN A 1 169 ? 12.102 -31.609 -9.25 1 92.12 169 GLN A N 1
ATOM 1315 C CA . GLN A 1 169 ? 11.141 -31.281 -10.289 1 92.12 169 GLN A CA 1
ATOM 1316 C C . GLN A 1 169 ? 9.992 -30.438 -9.727 1 92.12 169 GLN A C 1
ATOM 1318 O O . GLN A 1 169 ? 9.547 -30.672 -8.602 1 92.12 169 GLN A O 1
ATOM 1323 N N . PHE A 1 170 ? 9.555 -29.516 -10.492 1 93.19 170 PHE A N 1
ATOM 1324 C CA . PHE A 1 170 ? 8.352 -28.75 -10.164 1 93.19 170 PHE A CA 1
ATOM 1325 C C . PHE A 1 170 ? 7.578 -28.391 -11.422 1 93.19 170 PHE A C 1
ATOM 1327 O O . PHE A 1 170 ? 8.117 -28.453 -12.531 1 93.19 170 PHE A O 1
ATOM 1334 N N . THR A 1 171 ? 6.336 -28.125 -11.273 1 92.62 171 THR A N 1
ATOM 1335 C CA . THR A 1 171 ? 5.465 -27.734 -12.375 1 92.62 171 THR A CA 1
ATOM 1336 C C . THR A 1 171 ? 5.352 -26.219 -12.477 1 92.62 171 THR A C 1
ATOM 1338 O O . THR A 1 171 ? 5.293 -25.531 -11.453 1 92.62 171 THR A O 1
ATOM 1341 N N . VAL A 1 172 ? 5.309 -25.75 -13.742 1 92.69 172 VAL A N 1
ATOM 1342 C CA . VAL A 1 172 ? 5.129 -24.312 -13.969 1 92.69 172 VAL A CA 1
ATOM 1343 C C . VAL A 1 172 ? 3.83 -24.078 -14.727 1 92.69 172 VAL A C 1
ATOM 1345 O O . VAL A 1 172 ? 3.602 -24.672 -15.789 1 92.69 172 VAL A O 1
ATOM 1348 N N . THR A 1 173 ? 3.033 -23.344 -14.125 1 91.62 173 THR A N 1
ATOM 1349 C CA . THR A 1 173 ? 1.854 -22.812 -14.805 1 91.62 173 THR A CA 1
ATOM 1350 C C . THR A 1 173 ? 2.098 -21.375 -15.273 1 91.62 173 THR A C 1
ATOM 1352 O O . THR A 1 173 ? 2.184 -20.469 -14.453 1 91.62 173 THR A O 1
ATOM 1355 N N . ALA A 1 174 ? 2.174 -21.25 -16.562 1 89.12 174 ALA A N 1
ATOM 1356 C CA . ALA A 1 174 ? 2.422 -19.922 -17.141 1 89.12 174 ALA A CA 1
ATOM 1357 C C . ALA A 1 174 ? 1.125 -19.281 -17.625 1 89.12 174 ALA A C 1
ATOM 1359 O O . ALA A 1 174 ? 0.38 -19.891 -18.391 1 89.12 174 ALA A O 1
ATOM 1360 N N . LEU A 1 175 ? 0.884 -18.125 -17.078 1 87.31 175 LEU A N 1
ATOM 1361 C CA . LEU A 1 175 ? -0.244 -17.328 -17.531 1 87.31 175 LEU A CA 1
ATOM 1362 C C . LEU A 1 175 ? 0.239 -16.047 -1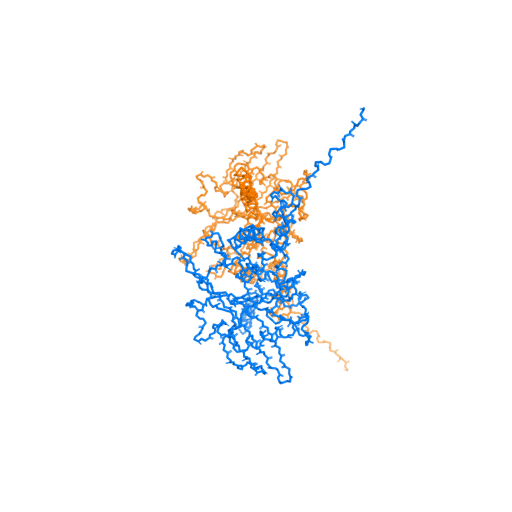8.219 1 87.31 175 LEU A C 1
ATOM 1364 O O . LEU A 1 175 ? 0.81 -15.172 -17.578 1 87.31 175 LEU A O 1
ATOM 1368 N N . GLU A 1 176 ? -0.069 -16 -19.469 1 81.25 176 GLU A N 1
ATOM 1369 C CA . GLU A 1 176 ? 0.349 -14.836 -20.234 1 81.25 176 GLU A CA 1
ATOM 1370 C C . GLU A 1 176 ? -0.759 -13.789 -20.297 1 81.25 176 GLU A C 1
ATOM 1372 O O . GLU A 1 176 ? -1.85 -14.055 -20.812 1 81.25 176 GLU A O 1
ATOM 1377 N N . LEU A 1 177 ? -0.438 -12.656 -19.75 1 76.75 177 LEU A N 1
ATOM 1378 C CA . LEU A 1 177 ? -1.345 -11.516 -19.703 1 76.75 177 LEU A CA 1
ATOM 1379 C C . LEU A 1 177 ? -0.722 -10.297 -20.391 1 76.75 177 LEU A C 1
ATOM 1381 O O . LEU A 1 177 ? 0.484 -10.07 -20.266 1 76.75 177 LEU A O 1
ATOM 1385 N N . ALA A 1 178 ? -1.601 -9.641 -21.094 1 70 178 ALA A N 1
ATOM 1386 C CA . ALA A 1 178 ? -1.088 -8.43 -21.734 1 70 178 ALA A CA 1
ATOM 1387 C C . ALA A 1 178 ? -0.578 -7.438 -20.688 1 70 178 ALA A C 1
ATOM 1389 O O . ALA A 1 178 ? -0.932 -7.527 -19.516 1 70 178 ALA A O 1
ATOM 1390 N N . ASP A 1 179 ? 0.226 -6.594 -21.156 1 62.66 179 ASP A N 1
ATOM 1391 C CA . ASP A 1 179 ? 0.88 -5.633 -20.281 1 62.66 179 ASP A CA 1
ATOM 1392 C C . ASP A 1 179 ? -0.148 -4.824 -19.484 1 62.66 179 ASP A C 1
ATOM 1394 O O . ASP A 1 179 ? -1.14 -4.355 -20.047 1 62.66 179 ASP A O 1
ATOM 1398 N N . ARG A 1 180 ? 0.082 -4.746 -18.25 1 61.72 180 ARG A N 1
ATOM 1399 C CA . ARG A 1 180 ? -0.673 -3.957 -17.281 1 61.72 180 ARG A CA 1
ATOM 1400 C C . ARG A 1 180 ? -2.068 -4.539 -17.062 1 61.72 180 ARG A C 1
ATOM 1402 O O . ARG A 1 180 ? -2.961 -3.854 -16.562 1 61.72 180 ARG A O 1
ATOM 1409 N N . GLN A 1 181 ? -2.084 -5.684 -17.547 1 72.12 181 GLN A N 1
ATOM 1410 C CA . GLN A 1 181 ? -3.379 -6.316 -17.328 1 72.12 181 GLN A CA 1
ATOM 1411 C C . GLN A 1 181 ? -3.283 -7.402 -16.25 1 72.12 181 GLN A C 1
ATOM 1413 O O . GLN A 1 181 ? -2.207 -7.957 -16.031 1 72.12 181 GLN A O 1
ATOM 1418 N N . TYR A 1 182 ? -4.332 -7.527 -15.539 1 78.69 182 TYR A N 1
ATOM 1419 C CA . TYR A 1 182 ? -4.5 -8.602 -14.57 1 78.69 182 TYR A CA 1
ATOM 1420 C C . TYR A 1 182 ? -5.656 -9.516 -14.969 1 78.69 182 TYR A C 1
ATOM 1422 O O . TYR A 1 182 ? -6.402 -9.211 -15.898 1 78.69 182 TYR A O 1
ATOM 1430 N N . LEU A 1 183 ? -5.68 -10.641 -14.32 1 79.06 183 LEU A N 1
ATOM 1431 C CA . LEU A 1 183 ? -6.77 -11.578 -14.57 1 79.06 183 LEU A CA 1
ATOM 1432 C C . LEU A 1 183 ? -8.102 -11 -14.117 1 79.06 183 LEU A C 1
ATOM 1434 O O . LEU A 1 183 ? -8.273 -10.672 -12.938 1 79.06 183 LEU A O 1
ATOM 1438 N N . ASP A 1 184 ? -8.906 -10.68 -15.031 1 80 184 ASP A N 1
ATOM 1439 C CA . ASP A 1 184 ? -10.227 -10.141 -14.727 1 80 184 ASP A CA 1
ATOM 1440 C C . ASP A 1 184 ? -11.328 -11.016 -15.328 1 80 184 ASP A C 1
ATOM 1442 O O . ASP A 1 184 ? -11.594 -10.961 -16.531 1 80 184 ASP A O 1
ATOM 1446 N N . LEU A 1 185 ? -12 -11.695 -14.539 1 83.31 185 LEU A N 1
ATOM 1447 C CA . LEU A 1 185 ? -13.031 -12.641 -14.953 1 83.31 185 LEU A CA 1
ATOM 1448 C C . LEU A 1 185 ? -14.336 -11.914 -15.25 1 83.31 185 LEU A C 1
ATOM 1450 O O . LEU A 1 185 ? -15.242 -12.484 -15.867 1 83.31 185 LEU A O 1
ATOM 1454 N N . ASN A 1 186 ? -14.391 -10.719 -14.812 1 76.88 186 ASN A N 1
ATOM 1455 C CA . ASN A 1 186 ? -15.609 -9.961 -15.086 1 76.88 186 ASN A CA 1
ATOM 1456 C C . ASN A 1 186 ? -15.711 -9.57 -16.562 1 76.88 186 ASN A C 1
ATOM 1458 O O . ASN A 1 186 ? -16.797 -9.586 -17.141 1 76.88 186 ASN A O 1
ATOM 1462 N N . GLU A 1 187 ? -14.617 -9.25 -17.016 1 72.38 187 GLU A N 1
ATOM 1463 C CA . GLU A 1 187 ? -14.586 -8.852 -18.422 1 72.38 187 GLU A CA 1
ATOM 1464 C C . GLU A 1 187 ? -14.602 -10.062 -19.344 1 72.38 187 GLU A C 1
ATOM 1466 O O . GLU A 1 187 ? -15.188 -10.016 -20.438 1 72.38 187 GLU A O 1
ATOM 1471 N N . ASP A 1 188 ? -14.016 -11.117 -18.844 1 73.19 188 ASP A N 1
ATOM 1472 C CA . ASP A 1 188 ? -13.922 -12.336 -19.641 1 73.19 188 ASP A CA 1
ATOM 1473 C C . ASP A 1 188 ? -14.117 -13.578 -18.781 1 73.19 188 ASP A C 1
ATOM 1475 O O . ASP A 1 188 ? -13.148 -14.266 -18.453 1 73.19 188 ASP A O 1
ATOM 1479 N N . PRO A 1 189 ? -15.422 -13.875 -18.562 1 78.44 189 PRO A N 1
ATOM 1480 C CA . PRO A 1 189 ? -15.703 -15.008 -17.688 1 78.44 189 PRO A CA 1
ATOM 1481 C C . PRO A 1 189 ? -15.531 -16.359 -18.375 1 78.44 189 PRO A C 1
ATOM 1483 O O . PRO A 1 189 ? -16.453 -17.172 -18.406 1 78.44 189 PRO A O 1
ATOM 1486 N N . ASP A 1 190 ? -14.328 -16.594 -18.828 1 82 190 ASP A N 1
ATOM 1487 C CA . ASP A 1 190 ? -14.016 -17.844 -19.531 1 82 190 ASP A CA 1
ATOM 1488 C C . ASP A 1 190 ? -13.875 -19 -18.547 1 82 190 ASP A C 1
ATOM 1490 O O . ASP A 1 190 ? -13.156 -18.891 -17.547 1 82 190 ASP A O 1
ATOM 1494 N N . ASP A 1 191 ? -14.547 -20.078 -18.812 1 86.38 191 ASP A N 1
ATOM 1495 C CA . ASP A 1 191 ? -14.547 -21.234 -17.906 1 86.38 191 ASP A CA 1
ATOM 1496 C C . ASP A 1 191 ? -13.156 -21.844 -17.812 1 86.38 191 ASP A C 1
ATOM 1498 O O . ASP A 1 191 ? -12.781 -22.375 -16.766 1 86.38 191 ASP A O 1
ATOM 1502 N N . LYS A 1 192 ? -12.508 -21.766 -18.828 1 83.94 192 LYS A N 1
ATOM 1503 C CA . LYS A 1 192 ? -11.156 -22.328 -18.797 1 83.94 192 LYS A CA 1
ATOM 1504 C C . LYS A 1 192 ? -10.273 -21.547 -17.828 1 83.94 192 LYS A C 1
ATOM 1506 O O . LYS A 1 192 ? -9.445 -22.125 -17.125 1 83.94 192 LYS A O 1
ATOM 1511 N N . LYS A 1 193 ? -10.445 -20.266 -17.828 1 86.31 193 LYS A N 1
ATOM 1512 C CA . LYS A 1 193 ? -9.703 -19.438 -16.891 1 86.31 193 LYS A CA 1
ATOM 1513 C C . LYS A 1 193 ? -10.062 -19.781 -15.453 1 86.31 193 LYS A C 1
ATOM 1515 O O . LYS A 1 193 ? -9.18 -19.906 -14.594 1 86.31 193 LYS A O 1
ATOM 1520 N N . LYS A 1 194 ? -11.289 -19.938 -15.273 1 91.5 194 LYS A N 1
ATOM 1521 C CA . LYS A 1 194 ? -11.766 -20.281 -13.938 1 91.5 194 LYS A CA 1
ATOM 1522 C C . LYS A 1 194 ? -11.219 -21.641 -13.492 1 91.5 194 LYS A C 1
ATOM 1524 O O . LYS A 1 194 ? -10.812 -21.797 -12.336 1 91.5 194 LYS A O 1
ATOM 1529 N N . GLU A 1 195 ? -11.203 -22.516 -14.461 1 90.38 195 GLU A N 1
ATOM 1530 C CA . GLU A 1 195 ? -10.68 -23.844 -14.156 1 90.38 195 GLU A CA 1
ATOM 1531 C C . GLU A 1 195 ? -9.203 -23.781 -13.781 1 90.38 195 GLU A C 1
ATOM 1533 O O . GLU A 1 195 ? -8.758 -24.469 -12.852 1 90.38 195 GLU A O 1
ATOM 1538 N N . ILE A 1 196 ? -8.484 -23.047 -14.477 1 88.06 196 ILE A N 1
ATOM 1539 C CA . ILE A 1 196 ? -7.059 -22.891 -14.211 1 88.06 196 ILE A CA 1
ATOM 1540 C C . ILE A 1 196 ? -6.855 -22.312 -12.812 1 88.06 196 ILE A C 1
ATOM 1542 O O . ILE A 1 196 ? -6.016 -22.797 -12.047 1 88.06 196 ILE A O 1
ATOM 1546 N N . LEU A 1 197 ? -7.594 -21.344 -12.484 1 92.25 197 LEU A N 1
ATOM 1547 C CA . LEU A 1 197 ? -7.477 -20.688 -11.188 1 92.25 197 LEU A CA 1
ATOM 1548 C C . LEU A 1 197 ? -7.863 -21.641 -10.062 1 92.25 197 LEU A C 1
ATOM 1550 O O . LEU A 1 197 ? -7.215 -21.672 -9.016 1 92.25 197 LEU A O 1
ATOM 1554 N N . TRP A 1 198 ? -8.852 -22.406 -10.289 1 93.56 198 TRP A N 1
ATOM 1555 C CA . TRP A 1 198 ? -9.25 -23.391 -9.281 1 93.56 198 TRP A CA 1
ATOM 1556 C C . TRP A 1 198 ? -8.172 -24.453 -9.102 1 93.56 198 TRP A C 1
ATOM 1558 O O . TRP A 1 198 ? -7.957 -24.953 -7.996 1 93.56 198 TRP A O 1
ATOM 1568 N N . ASN A 1 199 ? -7.559 -24.781 -10.211 1 90.81 199 ASN A N 1
ATOM 1569 C CA . ASN A 1 199 ? -6.457 -25.734 -10.109 1 90.81 199 ASN A CA 1
ATOM 1570 C C . ASN A 1 199 ? -5.309 -25.188 -9.273 1 90.81 199 ASN A C 1
ATOM 1572 O O . ASN A 1 199 ? -4.742 -25.891 -8.438 1 90.81 199 ASN A O 1
ATOM 1576 N N . ILE A 1 200 ? -4.977 -23.984 -9.5 1 91.62 200 ILE A N 1
ATOM 1577 C CA . ILE A 1 200 ? -3.938 -23.328 -8.703 1 91.62 200 ILE A CA 1
ATOM 1578 C C . ILE A 1 200 ? -4.336 -23.328 -7.23 1 91.62 200 ILE A C 1
ATOM 1580 O O . ILE A 1 200 ? -3.518 -23.641 -6.359 1 91.62 200 ILE A O 1
ATOM 1584 N N . PHE A 1 201 ? -5.547 -23.016 -6.969 1 93.69 201 PHE A N 1
ATOM 1585 C CA . PHE A 1 201 ? -6.082 -22.969 -5.613 1 93.69 201 PHE A CA 1
ATOM 1586 C C . PHE A 1 201 ? -5.969 -24.328 -4.938 1 93.69 201 PHE A C 1
ATOM 1588 O O . PHE A 1 201 ? -5.598 -24.406 -3.766 1 93.69 201 PHE A O 1
ATOM 1595 N N . ARG A 1 202 ? -6.23 -25.375 -5.621 1 91.5 202 ARG A N 1
ATOM 1596 C CA . ARG A 1 202 ? -6.199 -26.734 -5.074 1 91.5 202 ARG A CA 1
ATOM 1597 C C . ARG A 1 202 ? -4.77 -27.156 -4.762 1 91.5 202 ARG A C 1
ATOM 1599 O O . ARG A 1 202 ? -4.523 -27.828 -3.76 1 91.5 202 ARG A O 1
ATOM 1606 N N . ILE A 1 203 ? -3.879 -26.781 -5.582 1 86.88 203 ILE A N 1
ATOM 1607 C CA . ILE A 1 203 ? -2.479 -27.141 -5.383 1 86.88 203 ILE A CA 1
ATOM 1608 C C . ILE A 1 203 ? -1.961 -26.5 -4.098 1 86.88 203 ILE A C 1
ATOM 1610 O O . ILE A 1 203 ? -1.228 -27.125 -3.332 1 86.88 203 ILE A O 1
ATOM 1614 N N . ASP A 1 204 ? -2.354 -25.281 -3.848 1 82.31 204 ASP A N 1
ATOM 1615 C CA . ASP A 1 204 ? -1.896 -24.531 -2.68 1 82.31 204 ASP A CA 1
ATOM 1616 C C . ASP A 1 204 ? -2.387 -25.188 -1.387 1 82.31 204 ASP A C 1
ATOM 1618 O O . ASP A 1 204 ? -1.788 -24.984 -0.326 1 82.31 204 ASP A O 1
ATOM 1622 N N . HIS A 1 205 ? -3.383 -25.922 -1.455 1 82.19 205 HIS A N 1
ATOM 1623 C CA . HIS A 1 205 ? -3.883 -26.625 -0.276 1 82.19 205 HIS A CA 1
ATOM 1624 C C . HIS A 1 205 ? -2.959 -27.766 0.121 1 82.19 205 HIS A C 1
ATOM 1626 O O . HIS A 1 205 ? -2.949 -28.188 1.28 1 82.19 205 HIS A O 1
ATOM 1632 N N . GLU A 1 206 ? -2.119 -28.125 -0.832 1 83.81 206 GLU A N 1
ATOM 1633 C CA . GLU A 1 206 ? -1.341 -29.344 -0.586 1 83.81 206 GLU A CA 1
ATOM 1634 C C . GLU A 1 206 ? 0.153 -29.031 -0.54 1 83.81 206 GLU A C 1
ATOM 1636 O O . GLU A 1 206 ? 0.905 -29.688 0.181 1 83.81 206 GLU A O 1
ATOM 1641 N N . GLN A 1 207 ? 0.521 -28.109 -1.317 1 89.38 207 GLN A N 1
ATOM 1642 C CA . GLN A 1 207 ? 1.95 -27.859 -1.492 1 89.38 207 GLN A CA 1
ATOM 1643 C C . GLN A 1 207 ? 2.242 -26.375 -1.659 1 89.38 207 GLN A C 1
ATOM 1645 O O . GLN A 1 207 ? 1.358 -25.609 -2.033 1 89.38 207 GLN A O 1
ATOM 1650 N N . PRO A 1 208 ? 3.484 -25.984 -1.391 1 91.62 208 PRO A N 1
ATOM 1651 C CA . PRO A 1 208 ? 3.863 -24.578 -1.61 1 91.62 208 PRO A CA 1
ATOM 1652 C C . PRO A 1 208 ? 3.789 -24.172 -3.08 1 91.62 208 PRO A C 1
ATOM 1654 O O . PRO A 1 208 ? 4.164 -24.953 -3.961 1 91.62 208 PRO A O 1
ATOM 1657 N N . VAL A 1 209 ? 3.281 -23.078 -3.305 1 95.06 209 VAL A N 1
ATOM 1658 C CA . VAL A 1 209 ? 3.152 -22.516 -4.645 1 95.06 209 VAL A CA 1
ATOM 1659 C C . VAL A 1 209 ? 3.883 -21.172 -4.711 1 95.06 209 VAL A C 1
ATOM 1661 O O . VAL A 1 209 ? 3.576 -20.25 -3.949 1 95.06 209 VAL A O 1
ATOM 1664 N N . LEU A 1 210 ? 4.844 -21.125 -5.535 1 95.38 210 LEU A N 1
ATOM 1665 C CA . LEU A 1 210 ? 5.531 -19.859 -5.758 1 95.38 210 LEU A CA 1
ATOM 1666 C C . LEU A 1 210 ? 4.891 -19.094 -6.91 1 95.38 210 LEU A C 1
ATOM 1668 O O . LEU A 1 210 ? 4.758 -19.625 -8.016 1 95.38 210 LEU A O 1
ATOM 1672 N N . VAL A 1 211 ? 4.453 -17.891 -6.617 1 96 211 VAL A N 1
ATOM 1673 C CA . VAL A 1 211 ? 3.822 -17.031 -7.613 1 96 211 VAL A CA 1
ATOM 1674 C C . VAL A 1 211 ? 4.738 -15.844 -7.934 1 96 211 VAL A C 1
ATOM 1676 O O . VAL A 1 211 ? 5.234 -15.172 -7.027 1 96 211 VAL A O 1
ATOM 1679 N N . HIS A 1 212 ? 4.953 -15.688 -9.242 1 93.25 212 HIS A N 1
ATOM 1680 C CA . HIS A 1 212 ? 5.793 -14.539 -9.555 1 93.25 212 HIS A CA 1
ATOM 1681 C C . HIS A 1 212 ? 5.324 -13.844 -10.836 1 93.25 212 HIS A C 1
ATOM 1683 O O . HIS A 1 212 ? 4.703 -14.469 -11.695 1 93.25 212 HIS A O 1
ATOM 1689 N N . CYS A 1 213 ? 5.508 -12.602 -10.93 1 91.06 213 CYS A N 1
ATOM 1690 C CA . CYS A 1 213 ? 5.523 -11.805 -12.156 1 91.06 213 CYS A CA 1
ATOM 1691 C C . CYS A 1 213 ? 6.855 -11.086 -12.328 1 91.06 213 CYS A C 1
ATOM 1693 O O . CYS A 1 213 ? 7.844 -11.438 -11.672 1 91.06 213 CYS A O 1
ATOM 1695 N N . ARG A 1 214 ? 6.93 -10.18 -13.195 1 84.19 214 ARG A N 1
ATOM 1696 C CA . ARG A 1 214 ? 8.203 -9.516 -13.469 1 84.19 214 ARG A CA 1
ATOM 1697 C C . ARG A 1 214 ? 8.75 -8.852 -12.211 1 84.19 214 ARG A C 1
ATOM 1699 O O . ARG A 1 214 ? 9.922 -9.023 -11.875 1 84.19 214 ARG A O 1
ATOM 1706 N N . HIS A 1 215 ? 7.922 -8.18 -11.523 1 83.69 215 HIS A N 1
ATOM 1707 C CA . HIS A 1 215 ? 8.398 -7.379 -10.398 1 83.69 215 HIS A CA 1
ATOM 1708 C C . HIS A 1 215 ? 7.941 -7.961 -9.07 1 83.69 215 HIS A C 1
ATOM 1710 O O . HIS A 1 215 ? 8.352 -7.496 -8.008 1 83.69 215 HIS A O 1
ATOM 1716 N N . GLY A 1 216 ? 7.145 -8.992 -9.156 1 88.88 216 GLY A N 1
ATOM 1717 C CA . GLY A 1 216 ? 6.637 -9.562 -7.918 1 88.88 216 GLY A CA 1
ATOM 1718 C C . GLY A 1 216 ? 5.758 -8.602 -7.137 1 88.88 216 GLY A C 1
ATOM 1719 O O . GLY A 1 216 ? 5.828 -8.555 -5.906 1 88.88 216 GLY A O 1
ATOM 1720 N N . HIS A 1 217 ? 4.945 -7.875 -7.836 1 89.06 217 HIS A N 1
ATOM 1721 C CA . HIS A 1 217 ? 4.172 -6.797 -7.234 1 89.06 217 HIS A CA 1
ATOM 1722 C C . HIS A 1 217 ? 2.703 -6.883 -7.629 1 89.06 217 HIS A C 1
ATOM 1724 O O . HIS A 1 217 ? 1.923 -7.586 -6.977 1 89.06 217 HIS A O 1
ATOM 1730 N N . GLY A 1 218 ? 2.328 -6.473 -8.75 1 88.31 218 GLY A N 1
ATOM 1731 C CA . GLY A 1 218 ? 0.945 -6.316 -9.172 1 88.31 218 GLY A CA 1
ATOM 1732 C C . GLY A 1 218 ? 0.243 -7.641 -9.414 1 88.31 218 GLY A C 1
ATOM 1733 O O . GLY A 1 218 ? -0.588 -8.062 -8.609 1 88.31 218 GLY A O 1
ATOM 1734 N N . ARG A 1 219 ? 0.697 -8.312 -10.438 1 89.69 219 ARG A N 1
ATOM 1735 C CA . ARG A 1 219 ? 0.041 -9.562 -10.828 1 89.69 219 ARG A CA 1
ATOM 1736 C C . ARG A 1 219 ? 0.232 -10.633 -9.766 1 89.69 219 ARG A C 1
ATOM 1738 O O . ARG A 1 219 ? -0.691 -11.398 -9.477 1 89.69 219 ARG A O 1
ATOM 1745 N N . THR A 1 220 ? 1.42 -10.672 -9.195 1 93.5 220 THR A N 1
ATOM 1746 C CA . THR A 1 220 ? 1.706 -11.602 -8.109 1 93.5 220 THR A CA 1
ATOM 1747 C C . THR A 1 220 ? 0.738 -11.383 -6.949 1 93.5 220 THR A C 1
ATOM 1749 O O . THR A 1 220 ? 0.087 -12.328 -6.492 1 93.5 220 THR A O 1
ATOM 1752 N N . GLY A 1 221 ? 0.635 -10.172 -6.578 1 94.69 221 GLY A N 1
ATOM 1753 C CA . GLY A 1 221 ? -0.238 -9.836 -5.465 1 94.69 221 GLY A CA 1
ATOM 1754 C C . GLY A 1 221 ? -1.705 -10.086 -5.762 1 94.69 221 GLY A C 1
ATOM 1755 O O . GLY A 1 221 ? -2.441 -10.578 -4.906 1 94.69 221 GLY A O 1
ATOM 1756 N N . HIS A 1 222 ? -2.061 -9.742 -6.922 1 95.38 222 HIS A N 1
ATOM 1757 C CA . HIS A 1 222 ? -3.451 -9.914 -7.332 1 95.38 222 HIS A CA 1
ATOM 1758 C C . HIS A 1 222 ? -3.875 -11.375 -7.242 1 95.38 222 HIS A C 1
ATOM 1760 O O . HIS A 1 222 ? -4.938 -11.68 -6.695 1 95.38 222 HIS A O 1
ATOM 1766 N N . LEU A 1 223 ? -3.094 -12.234 -7.73 1 96.31 223 LEU A N 1
ATOM 1767 C CA . LEU A 1 223 ? -3.434 -13.656 -7.73 1 96.31 223 LEU A CA 1
ATOM 1768 C C . LEU A 1 223 ? -3.455 -14.203 -6.309 1 96.31 223 LEU A C 1
ATOM 1770 O O . LEU A 1 223 ? -4.406 -14.883 -5.914 1 96.31 223 LEU A O 1
ATOM 1774 N N . ILE A 1 224 ? -2.406 -13.945 -5.578 1 96.94 224 ILE A N 1
ATOM 1775 C CA . ILE A 1 224 ? -2.318 -14.461 -4.215 1 96.94 224 ILE A CA 1
ATOM 1776 C C . ILE A 1 224 ? -3.49 -13.93 -3.391 1 96.94 224 ILE A C 1
ATOM 1778 O O . ILE A 1 224 ? -4.109 -14.68 -2.631 1 96.94 224 ILE A O 1
ATOM 1782 N N . PHE A 1 225 ? -3.777 -12.68 -3.545 1 97.5 225 PHE A N 1
ATOM 1783 C CA . PHE A 1 225 ? -4.895 -12.07 -2.836 1 97.5 225 PHE A CA 1
ATOM 1784 C C . PHE A 1 225 ? -6.207 -12.75 -3.203 1 97.5 225 PHE A C 1
ATOM 1786 O O . PHE A 1 225 ? -7.004 -13.086 -2.326 1 97.5 225 PHE A O 1
ATOM 1793 N N . MET A 1 226 ? -6.387 -13 -4.41 1 96.56 226 MET A N 1
ATOM 1794 C CA . MET A 1 226 ? -7.586 -13.68 -4.891 1 96.56 226 MET A CA 1
ATOM 1795 C C . MET A 1 226 ? -7.711 -15.07 -4.27 1 96.56 226 MET A C 1
ATOM 1797 O O . MET A 1 226 ? -8.789 -15.445 -3.805 1 96.56 226 MET A O 1
ATOM 1801 N N . MET A 1 227 ? -6.676 -15.781 -4.227 1 96.81 227 MET A N 1
ATOM 1802 C CA . MET A 1 227 ? -6.688 -17.141 -3.674 1 96.81 227 MET A CA 1
ATOM 1803 C C . MET A 1 227 ? -7.016 -17.109 -2.184 1 96.81 227 MET A C 1
ATOM 1805 O O . MET A 1 227 ? -7.777 -17.938 -1.696 1 96.81 227 MET A O 1
ATOM 1809 N N . GLU A 1 228 ? -6.449 -16.156 -1.528 1 97 228 GLU A N 1
ATOM 1810 C CA . GLU A 1 228 ? -6.703 -16.062 -0.094 1 97 228 GLU A CA 1
ATOM 1811 C C . GLU A 1 228 ? -8.141 -15.633 0.183 1 97 228 GLU A C 1
ATOM 1813 O O . GLU A 1 228 ? -8.758 -16.094 1.148 1 97 228 GLU A O 1
ATOM 1818 N N . LEU A 1 229 ? -8.633 -14.75 -0.641 1 97.12 229 LEU A N 1
ATOM 1819 C CA . LEU A 1 229 ? -10.039 -14.398 -0.508 1 97.12 229 LEU A CA 1
ATOM 1820 C C . LEU A 1 229 ? -10.93 -15.617 -0.708 1 97.12 229 LEU A C 1
ATOM 1822 O O . LEU A 1 229 ? -11.898 -15.812 0.025 1 97.12 229 LEU A O 1
ATOM 1826 N N . LEU A 1 230 ? -10.578 -16.375 -1.723 1 96.44 230 LEU A N 1
ATOM 1827 C CA . LEU A 1 230 ? -11.352 -17.578 -1.996 1 96.44 230 LEU A CA 1
ATOM 1828 C C . LEU A 1 230 ? -11.281 -18.562 -0.823 1 96.44 230 LEU A C 1
ATOM 1830 O O . LEU A 1 230 ? -12.289 -19.156 -0.438 1 96.44 230 LEU A O 1
ATOM 1834 N N . ARG A 1 231 ? -10.141 -18.688 -0.275 1 95.69 231 ARG A N 1
ATOM 1835 C CA . ARG A 1 231 ? -9.914 -19.578 0.859 1 95.69 231 ARG A CA 1
ATOM 1836 C C . ARG A 1 231 ? -10.781 -19.188 2.047 1 95.69 231 ARG A C 1
ATOM 1838 O O . ARG A 1 231 ? -11.281 -20.047 2.777 1 95.69 231 ARG A O 1
ATOM 1845 N N . HIS A 1 232 ? -10.961 -17.891 2.189 1 96.06 232 HIS A N 1
ATOM 1846 C CA . HIS A 1 232 ? -11.68 -17.391 3.355 1 96.06 232 HIS A CA 1
ATOM 1847 C C . HIS A 1 232 ? -13.07 -16.891 2.973 1 96.06 232 HIS A C 1
ATOM 1849 O O . HIS A 1 232 ? -13.656 -16.062 3.684 1 96.06 232 HIS A O 1
ATOM 1855 N N . TYR A 1 233 ? -13.5 -17.344 1.908 1 95.5 233 TYR A N 1
ATOM 1856 C CA . TYR A 1 233 ? -14.75 -16.844 1.343 1 95.5 233 TYR A CA 1
ATOM 1857 C C . TYR A 1 233 ? -15.875 -16.906 2.369 1 95.5 233 TYR A C 1
ATOM 1859 O O . TYR A 1 233 ? -16.578 -15.914 2.594 1 95.5 233 TYR A O 1
ATOM 1867 N N . ASP A 1 234 ? -16.047 -17.953 3.041 1 92.62 234 ASP A N 1
ATOM 1868 C CA . ASP A 1 234 ? -17.156 -18.156 3.984 1 92.62 234 ASP A CA 1
ATOM 1869 C C . ASP A 1 234 ? -17.031 -17.203 5.172 1 92.62 234 ASP A C 1
ATOM 1871 O O . ASP A 1 234 ? -18.016 -16.625 5.613 1 92.62 234 ASP A O 1
ATOM 1875 N N . ASN A 1 235 ? -15.859 -17.062 5.645 1 92.5 235 ASN A N 1
ATOM 1876 C CA . ASN A 1 235 ? -15.617 -16.141 6.754 1 92.5 235 ASN A CA 1
ATOM 1877 C C . ASN A 1 235 ? -15.938 -14.703 6.371 1 92.5 235 ASN A C 1
ATOM 1879 O O . ASN A 1 235 ? -16.422 -13.93 7.199 1 92.5 235 ASN A O 1
ATOM 1883 N N . ILE A 1 236 ? -15.672 -14.352 5.176 1 93.62 236 ILE A N 1
ATOM 1884 C CA . ILE A 1 236 ? -15.859 -12.992 4.691 1 93.62 236 ILE A CA 1
ATOM 1885 C C . ILE A 1 236 ? -17.344 -12.695 4.531 1 93.62 236 ILE A C 1
ATOM 1887 O O . ILE A 1 236 ? -17.828 -11.633 4.934 1 93.62 236 ILE A O 1
ATOM 1891 N N . PHE A 1 237 ? -18.078 -13.703 4.062 1 88.12 237 PHE A N 1
ATOM 1892 C CA . PHE A 1 237 ? -19.422 -13.391 3.596 1 88.12 237 PHE A CA 1
ATOM 1893 C C . PHE A 1 237 ? -20.469 -13.969 4.535 1 88.12 237 PHE A C 1
ATOM 1895 O O . PHE A 1 237 ? -21.656 -13.688 4.395 1 88.12 237 PHE A O 1
ATOM 1902 N N . ALA A 1 238 ? -20.109 -14.633 5.562 1 86.25 238 ALA A N 1
ATOM 1903 C CA . ALA A 1 238 ? -21.016 -15.336 6.461 1 86.25 238 ALA A CA 1
ATOM 1904 C C . ALA A 1 238 ? -21.875 -14.359 7.258 1 86.25 238 ALA A C 1
ATOM 1906 O O . ALA A 1 238 ? -23.062 -14.594 7.484 1 86.25 238 ALA A O 1
ATOM 1907 N N . ALA A 1 239 ? -21.359 -13.273 7.703 1 86.56 239 ALA A N 1
ATOM 1908 C CA . ALA A 1 239 ? -22.047 -12.359 8.617 1 86.56 239 ALA A CA 1
ATOM 1909 C C . ALA A 1 239 ? -23.125 -11.57 7.902 1 86.56 239 ALA A C 1
ATOM 1911 O O . ALA A 1 239 ? -24 -10.984 8.547 1 86.56 239 ALA A O 1
ATOM 1912 N N . GLY A 1 240 ? -23.094 -11.484 6.598 1 87.69 240 GLY A N 1
ATOM 1913 C CA . GLY A 1 240 ? -24.094 -10.742 5.84 1 87.69 240 GLY A CA 1
ATOM 1914 C C . GLY A 1 240 ? -24 -9.242 6.047 1 87.69 240 GLY A C 1
ATOM 1915 O O . GLY A 1 240 ? -25 -8.531 5.863 1 87.69 240 GLY A O 1
ATOM 1916 N N . ASP A 1 241 ? -22.953 -8.805 6.594 1 91.38 241 ASP A N 1
ATOM 1917 C CA . ASP A 1 241 ? -22.703 -7.383 6.824 1 91.38 241 ASP A CA 1
ATOM 1918 C C . ASP A 1 241 ? -21.531 -6.891 5.996 1 91.38 241 ASP A C 1
ATOM 1920 O O . ASP A 1 241 ? -20.406 -7.375 6.156 1 91.38 241 ASP A O 1
ATOM 1924 N N . PRO A 1 242 ? -21.812 -5.891 5.211 1 91.19 242 PRO A N 1
ATOM 1925 C CA . PRO A 1 242 ? -20.781 -5.418 4.297 1 91.19 242 PRO A CA 1
ATOM 1926 C C . PRO A 1 242 ? -19.562 -4.855 5.031 1 91.19 242 PRO A C 1
ATOM 1928 O O . PRO A 1 242 ? -18.438 -4.98 4.547 1 91.19 242 PRO A O 1
ATOM 1931 N N . GLU A 1 243 ? -19.719 -4.246 6.164 1 88.44 243 GLU A N 1
ATOM 1932 C CA . GLU A 1 243 ? -18.594 -3.691 6.91 1 88.44 243 GLU A CA 1
ATOM 1933 C C . GLU A 1 243 ? -17.719 -4.797 7.508 1 88.44 243 GLU A C 1
ATOM 1935 O O . GLU A 1 243 ? -16.5 -4.691 7.523 1 88.44 243 GLU A O 1
ATOM 1940 N N . ILE A 1 244 ? -18.391 -5.77 7.945 1 90.12 244 ILE A N 1
ATOM 1941 C CA . ILE A 1 244 ? -17.672 -6.906 8.492 1 90.12 244 ILE A CA 1
ATOM 1942 C C . ILE A 1 244 ? -16.891 -7.609 7.383 1 90.12 244 ILE A C 1
ATOM 1944 O O . ILE A 1 244 ? -15.734 -7.996 7.574 1 90.12 244 ILE A O 1
ATOM 1948 N N . ALA A 1 245 ? -17.547 -7.754 6.27 1 93.38 245 ALA A N 1
ATOM 1949 C CA . ALA A 1 245 ? -16.875 -8.367 5.117 1 93.38 245 ALA A CA 1
ATOM 1950 C C . ALA A 1 245 ? -15.664 -7.547 4.688 1 93.38 245 ALA A C 1
ATOM 1952 O O . ALA A 1 245 ? -14.594 -8.102 4.426 1 93.38 245 ALA A O 1
ATOM 1953 N N . ALA A 1 246 ? -15.828 -6.281 4.668 1 91.62 246 ALA A N 1
ATOM 1954 C CA . ALA A 1 246 ? -14.734 -5.395 4.285 1 91.62 246 ALA A CA 1
ATOM 1955 C C . ALA A 1 246 ? -13.562 -5.52 5.254 1 91.62 246 ALA A C 1
ATOM 1957 O O . ALA A 1 246 ? -12.406 -5.562 4.836 1 91.62 246 ALA A O 1
ATOM 1958 N N . ASP A 1 247 ? -13.867 -5.574 6.477 1 90.81 247 ASP A N 1
ATOM 1959 C CA . ASP A 1 247 ? -12.82 -5.715 7.484 1 90.81 247 ASP A CA 1
ATOM 1960 C C . ASP A 1 247 ? -12.062 -7.027 7.312 1 90.81 247 ASP A C 1
ATOM 1962 O O . ASP A 1 247 ? -10.844 -7.07 7.465 1 90.81 247 ASP A O 1
ATOM 1966 N N . ALA A 1 248 ? -12.859 -8.008 7.07 1 93.88 248 ALA A N 1
ATOM 19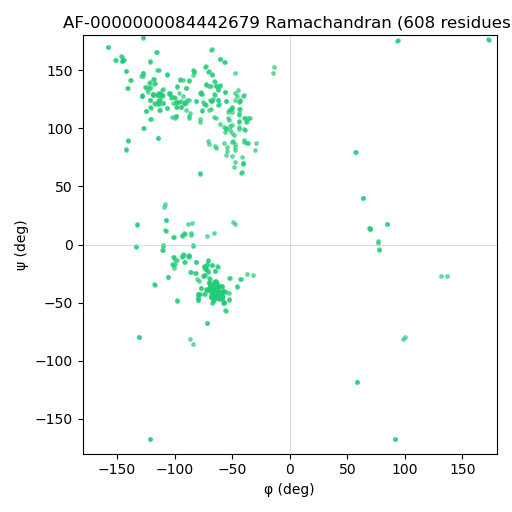67 C CA . ALA A 1 248 ? -12.234 -9.32 6.859 1 93.88 248 ALA A CA 1
ATOM 1968 C C . ALA A 1 248 ? -11.32 -9.297 5.641 1 93.88 248 ALA A C 1
ATOM 1970 O O . ALA A 1 248 ? -10.227 -9.867 5.668 1 93.88 248 ALA A O 1
ATOM 1971 N N . ILE A 1 249 ? -11.773 -8.695 4.629 1 95.25 249 ILE A N 1
ATOM 1972 C CA . ILE A 1 249 ? -11 -8.578 3.398 1 95.25 249 ILE A CA 1
ATOM 1973 C C . ILE A 1 249 ? -9.711 -7.801 3.668 1 95.25 249 ILE A C 1
ATOM 1975 O O . ILE A 1 249 ? -8.633 -8.195 3.221 1 95.25 249 ILE A O 1
ATOM 1979 N N . LEU A 1 250 ? -9.797 -6.781 4.414 1 92.12 250 LEU A N 1
ATOM 1980 C CA . LEU A 1 250 ? -8.633 -5.957 4.73 1 92.12 250 LEU A CA 1
ATOM 1981 C C . LEU A 1 250 ? -7.633 -6.734 5.578 1 92.12 250 LEU A C 1
ATOM 1983 O O . LEU A 1 250 ? -6.422 -6.535 5.457 1 92.12 250 LEU A O 1
ATOM 1987 N N . GLU A 1 251 ? -8.164 -7.496 6.402 1 92.5 251 GLU A N 1
ATOM 1988 C CA . GLU A 1 251 ? -7.285 -8.328 7.219 1 92.5 251 GLU A CA 1
ATOM 1989 C C . GLU A 1 251 ? -6.445 -9.258 6.348 1 92.5 251 GLU A C 1
ATOM 1991 O O . GLU A 1 251 ? -5.266 -9.477 6.625 1 92.5 251 GLU A O 1
ATOM 1996 N N . ILE A 1 252 ? -7.055 -9.797 5.402 1 95.12 252 ILE A N 1
ATOM 1997 C CA . ILE A 1 252 ? -6.352 -10.672 4.469 1 95.12 252 ILE A CA 1
ATOM 1998 C C . ILE A 1 252 ? -5.285 -9.875 3.723 1 95.12 252 ILE A C 1
ATOM 2000 O O . ILE A 1 252 ? -4.148 -10.328 3.578 1 95.12 252 ILE A O 1
ATOM 2004 N N . LEU A 1 253 ? -5.625 -8.711 3.271 1 93.56 253 LEU A N 1
ATOM 2005 C CA . LEU A 1 253 ? -4.676 -7.844 2.582 1 93.56 253 LEU A CA 1
ATOM 2006 C C . LEU A 1 253 ? -3.482 -7.52 3.477 1 93.56 253 LEU A C 1
ATOM 2008 O O . LEU A 1 253 ? -2.334 -7.578 3.033 1 93.56 253 LEU A O 1
ATOM 2012 N N . GLU A 1 254 ? -3.791 -7.172 4.691 1 89.31 254 GLU A N 1
ATOM 2013 C CA . GLU A 1 254 ? -2.74 -6.852 5.652 1 89.31 254 GLU A CA 1
ATOM 2014 C C . GLU A 1 254 ? -1.782 -8.023 5.836 1 89.31 254 GLU A C 1
ATOM 2016 O O . GLU A 1 254 ? -0.567 -7.836 5.922 1 89.31 254 GLU A O 1
ATOM 2021 N N . ASN A 1 255 ? -2.311 -9.141 5.879 1 91.81 255 ASN A N 1
ATOM 2022 C CA . ASN A 1 255 ? -1.487 -10.328 6.078 1 91.81 255 ASN A CA 1
ATOM 2023 C C . ASN A 1 255 ? -0.537 -10.555 4.906 1 91.81 255 ASN A C 1
ATOM 2025 O O . ASN A 1 255 ? 0.65 -10.82 5.105 1 91.81 255 ASN A O 1
ATOM 2029 N N . ILE A 1 256 ? -1.041 -10.43 3.713 1 92.69 256 ILE A N 1
ATOM 2030 C CA . ILE A 1 256 ? -0.187 -10.742 2.57 1 92.69 256 ILE A CA 1
ATOM 2031 C C . ILE A 1 256 ? 0.853 -9.641 2.389 1 92.69 256 ILE A C 1
ATOM 2033 O O . ILE A 1 256 ? 1.934 -9.883 1.846 1 92.69 256 ILE A O 1
ATOM 2037 N N . ARG A 1 257 ? 0.592 -8.438 2.943 1 89.19 257 ARG A N 1
ATOM 2038 C CA . ARG A 1 257 ? 1.508 -7.312 2.793 1 89.19 257 ARG A CA 1
ATOM 2039 C C . ARG A 1 257 ? 2.572 -7.32 3.887 1 89.19 257 ARG A C 1
ATOM 2041 O O . ARG A 1 257 ? 3.549 -6.574 3.814 1 89.19 257 ARG A O 1
ATOM 2048 N N . THR A 1 258 ? 2.381 -8.148 4.844 1 86.5 258 THR A N 1
ATOM 2049 C CA . THR A 1 258 ? 3.346 -8.188 5.938 1 86.5 258 THR A CA 1
ATOM 2050 C C . THR A 1 258 ? 4.75 -8.469 5.41 1 86.5 258 THR A C 1
ATOM 2052 O O . THR A 1 258 ? 5.691 -7.734 5.719 1 86.5 258 THR A O 1
ATOM 2055 N N . PRO A 1 259 ? 4.895 -9.469 4.602 1 86.75 259 PRO A N 1
ATOM 2056 C CA . PRO A 1 259 ? 6.246 -9.719 4.098 1 86.75 259 PRO A CA 1
ATOM 2057 C C . PRO A 1 259 ? 6.566 -8.898 2.846 1 86.75 259 PRO A C 1
ATOM 2059 O O . PRO A 1 259 ? 7.738 -8.648 2.551 1 86.75 259 PRO A O 1
ATOM 2062 N N . ARG A 1 260 ? 5.559 -8.523 2.184 1 88.44 260 ARG A N 1
ATOM 2063 C CA . ARG A 1 260 ? 5.738 -7.844 0.905 1 88.44 260 ARG A CA 1
ATOM 2064 C C . ARG A 1 260 ? 4.734 -6.707 0.743 1 88.44 260 ARG A C 1
ATOM 2066 O O . ARG A 1 260 ? 3.727 -6.855 0.048 1 88.44 260 ARG A O 1
ATOM 2073 N N . PRO A 1 261 ? 5.047 -5.547 1.173 1 85.69 261 PRO A N 1
ATOM 2074 C CA . PRO A 1 261 ? 4.102 -4.438 1.314 1 85.69 261 PRO A CA 1
ATOM 2075 C C . PRO A 1 261 ? 3.584 -3.928 -0.029 1 85.69 261 PRO A C 1
ATOM 2077 O O . PRO A 1 261 ? 2.525 -3.295 -0.087 1 85.69 261 PRO A O 1
ATOM 2080 N N . GLY A 1 262 ? 4.207 -4.211 -1.049 1 86.38 262 GLY A N 1
ATOM 2081 C CA . GLY A 1 262 ? 3.836 -3.678 -2.35 1 86.38 262 GLY A CA 1
ATOM 2082 C C . GLY A 1 262 ? 2.734 -4.473 -3.027 1 86.38 262 GLY A C 1
ATOM 2083 O O . GLY A 1 262 ? 2.254 -4.09 -4.094 1 86.38 262 GLY A O 1
ATOM 2084 N N . LEU A 1 263 ? 2.287 -5.527 -2.396 1 91.06 263 LEU A N 1
ATOM 2085 C CA . LEU A 1 263 ? 1.288 -6.371 -3.041 1 91.06 263 LEU A CA 1
ATOM 2086 C C . LEU A 1 263 ? -0.069 -5.676 -3.074 1 91.06 263 LEU A C 1
ATOM 2088 O O . LEU A 1 263 ? -0.473 -5.047 -2.094 1 91.06 263 LEU A O 1
ATOM 2092 N N . VAL A 1 264 ? -0.737 -5.812 -4.246 1 90.56 264 VAL A N 1
ATOM 2093 C CA . VAL A 1 264 ? -2.053 -5.227 -4.488 1 90.56 264 VAL A CA 1
ATOM 2094 C C . VAL A 1 264 ? -1.996 -3.717 -4.266 1 90.56 264 VAL A C 1
ATOM 2096 O O . VAL A 1 264 ? -2.555 -3.207 -3.289 1 90.56 264 VAL A O 1
ATOM 2099 N N . HIS A 1 265 ? -1.506 -3.02 -5.207 1 83.44 265 HIS A N 1
ATOM 2100 C CA . HIS A 1 265 ? -1.141 -1.628 -4.969 1 83.44 265 HIS A CA 1
ATOM 2101 C C . HIS A 1 265 ? -2.205 -0.678 -5.508 1 83.44 265 HIS A C 1
ATOM 2103 O O . HIS A 1 265 ? -2.164 0.524 -5.238 1 83.44 265 HIS A O 1
ATOM 2109 N N . SER A 1 266 ? -3.127 -1.193 -6.254 1 83.5 266 SER A N 1
ATOM 2110 C CA . SER A 1 266 ? -4.145 -0.3 -6.801 1 83.5 266 SER A CA 1
ATOM 2111 C C . SER A 1 266 ? -5.543 -0.721 -6.363 1 83.5 266 SER A C 1
ATOM 2113 O O . SER A 1 266 ? -5.789 -1.9 -6.105 1 83.5 266 SER A O 1
ATOM 2115 N N . ARG A 1 267 ? -6.438 0.243 -6.41 1 85.06 267 ARG A N 1
ATOM 2116 C CA . ARG A 1 267 ? -7.836 -0.032 -6.094 1 85.06 267 ARG A CA 1
ATOM 2117 C C . ARG A 1 267 ? -8.453 -0.984 -7.117 1 85.06 267 ARG A C 1
ATOM 2119 O O . ARG A 1 267 ? -9.312 -1.795 -6.777 1 85.06 267 ARG A O 1
ATOM 2126 N N . GLU A 1 268 ? -7.938 -0.825 -8.25 1 86 268 GLU A N 1
ATOM 2127 C CA . GLU A 1 268 ? -8.461 -1.683 -9.305 1 86 268 GLU A CA 1
ATOM 2128 C C . GLU A 1 268 ? -8.086 -3.143 -9.07 1 86 268 GLU A C 1
ATOM 2130 O O . GLU A 1 268 ? -8.922 -4.035 -9.203 1 86 268 GLU A O 1
ATOM 2135 N N . GLN A 1 269 ? -6.828 -3.371 -8.734 1 89.38 269 GLN A N 1
ATOM 2136 C CA . GLN A 1 269 ? -6.395 -4.723 -8.391 1 89.38 269 GLN A CA 1
ATOM 2137 C C . GLN A 1 269 ? -7.199 -5.285 -7.227 1 89.38 269 GLN A C 1
ATOM 2139 O O . GLN A 1 269 ? -7.609 -6.445 -7.25 1 89.38 269 GLN A O 1
ATOM 2144 N N . PHE A 1 270 ? -7.41 -4.43 -6.324 1 93.31 270 PHE A N 1
ATOM 2145 C CA . PHE A 1 270 ? -8.102 -4.797 -5.09 1 93.31 270 PHE A CA 1
ATOM 2146 C C . PHE A 1 270 ? -9.547 -5.184 -5.371 1 93.31 270 PHE A C 1
ATOM 2148 O O . PHE A 1 270 ? -9.992 -6.27 -4.992 1 93.31 270 PHE A O 1
ATOM 2155 N N . THR A 1 271 ? -10.273 -4.422 -6.125 1 92.31 271 THR A N 1
ATOM 2156 C CA . THR A 1 271 ? -11.688 -4.648 -6.375 1 92.31 271 THR A CA 1
ATOM 2157 C C . THR A 1 271 ? -11.891 -5.777 -7.387 1 92.31 271 THR A C 1
ATOM 2159 O O . THR A 1 271 ? -12.828 -6.566 -7.266 1 92.31 271 THR A O 1
ATOM 2162 N N . SER A 1 272 ? -11.023 -5.789 -8.312 1 92.12 272 SER A N 1
ATOM 2163 C CA . SER A 1 272 ? -11.133 -6.855 -9.305 1 92.12 272 SER A CA 1
ATOM 2164 C C . SER A 1 272 ? -10.938 -8.227 -8.672 1 92.12 272 SER A C 1
ATOM 2166 O O . SER A 1 272 ? -11.602 -9.195 -9.047 1 92.12 272 SER A O 1
ATOM 2168 N N . ALA A 1 273 ? -10.031 -8.297 -7.746 1 95.25 273 ALA A N 1
ATOM 2169 C CA . ALA A 1 273 ? -9.812 -9.562 -7.051 1 95.25 273 ALA A CA 1
ATOM 2170 C C . ALA A 1 273 ? -11.07 -10.008 -6.316 1 95.25 273 ALA A C 1
ATOM 2172 O O . ALA A 1 273 ? -11.445 -11.188 -6.359 1 95.25 273 ALA A O 1
ATOM 2173 N N . ILE A 1 274 ? -11.719 -9.094 -5.691 1 95.25 274 ILE A N 1
ATOM 2174 C CA . ILE A 1 274 ? -12.93 -9.406 -4.949 1 95.25 274 ILE A CA 1
ATOM 2175 C C . ILE A 1 274 ? -14.016 -9.898 -5.91 1 95.25 274 ILE A C 1
ATOM 2177 O O . ILE A 1 274 ? -14.672 -10.914 -5.648 1 95.25 274 ILE A O 1
ATOM 2181 N N . ARG A 1 275 ? -14.125 -9.242 -6.977 1 92.94 275 ARG A N 1
ATOM 2182 C CA . ARG A 1 275 ? -15.109 -9.641 -7.973 1 92.94 275 ARG A CA 1
ATOM 2183 C C . ARG A 1 275 ? -14.797 -11.023 -8.539 1 92.94 275 ARG A C 1
ATOM 2185 O O . ARG A 1 275 ? -15.695 -11.844 -8.695 1 92.94 275 ARG A O 1
ATOM 2192 N N . ASN A 1 276 ? -13.562 -11.211 -8.852 1 93.94 276 ASN A N 1
ATOM 2193 C CA . ASN A 1 276 ? -13.148 -12.508 -9.383 1 93.94 276 ASN A CA 1
ATOM 2194 C C . ASN A 1 276 ? -13.484 -13.648 -8.43 1 93.94 276 ASN A C 1
ATOM 2196 O O . ASN A 1 276 ? -13.93 -14.711 -8.867 1 93.94 276 ASN A O 1
ATOM 2200 N N . VAL A 1 277 ? -13.305 -13.438 -7.195 1 95.38 277 VAL A N 1
ATOM 2201 C CA . VAL A 1 277 ? -13.477 -14.508 -6.223 1 95.38 277 VAL A CA 1
ATOM 2202 C C . VAL A 1 277 ? -14.953 -14.883 -6.117 1 95.38 277 VAL A C 1
ATOM 2204 O O . VAL A 1 277 ? -15.297 -16.047 -5.93 1 95.38 277 VAL A O 1
ATOM 2207 N N . ILE A 1 278 ? -15.742 -13.914 -6.27 1 92.56 278 ILE A N 1
ATOM 2208 C CA . ILE A 1 278 ? -17.172 -14.188 -6.262 1 92.56 278 ILE A CA 1
ATOM 2209 C C . ILE A 1 278 ? -17.531 -15.094 -7.441 1 92.56 278 ILE A C 1
ATOM 2211 O O . ILE A 1 278 ? -18.25 -16.078 -7.273 1 92.56 278 ILE A O 1
ATOM 2215 N N . LEU A 1 279 ? -16.984 -14.766 -8.539 1 92.38 279 LEU A N 1
ATOM 2216 C CA . LEU A 1 279 ? -17.219 -15.57 -9.727 1 92.38 279 LEU A CA 1
ATOM 2217 C C . LEU A 1 279 ? -16.609 -16.969 -9.578 1 92.38 279 LEU A C 1
ATOM 2219 O O . LEU A 1 279 ? -17.203 -17.953 -9.992 1 92.38 279 LEU A O 1
ATOM 2223 N N . LEU A 1 280 ? -15.461 -17.016 -9.023 1 94.81 280 LEU A N 1
ATOM 2224 C CA . LEU A 1 280 ? -14.789 -18.297 -8.82 1 94.81 280 LEU A CA 1
ATOM 2225 C C . LEU A 1 280 ? -15.562 -19.172 -7.836 1 94.81 280 LEU A C 1
ATOM 2227 O O . LEU A 1 280 ? -15.648 -20.391 -8.008 1 94.81 280 LEU A O 1
ATOM 2231 N N . HIS A 1 281 ? -16.062 -18.516 -6.816 1 94.31 281 HIS A N 1
ATOM 2232 C CA . HIS A 1 281 ? -16.844 -19.25 -5.832 1 94.31 281 HIS A CA 1
ATOM 2233 C C . HIS A 1 281 ? -18.109 -19.828 -6.461 1 94.31 281 HIS A C 1
ATOM 2235 O O . HIS A 1 281 ? -18.453 -20.984 -6.223 1 94.31 281 HIS A O 1
ATOM 2241 N N . GLN A 1 282 ? -18.766 -19.047 -7.238 1 91.5 282 GLN A N 1
ATOM 2242 C CA . GLN A 1 282 ? -19.953 -19.516 -7.945 1 91.5 282 GLN A CA 1
ATOM 2243 C C . GLN A 1 282 ? -19.609 -20.688 -8.875 1 91.5 282 GLN A C 1
ATOM 2245 O O . GLN A 1 282 ? -20.344 -21.672 -8.922 1 91.5 282 GLN A O 1
ATOM 2250 N N . TYR A 1 283 ? -18.531 -20.5 -9.547 1 93.69 283 TYR A N 1
ATOM 2251 C CA . TYR A 1 283 ? -18.078 -21.562 -10.438 1 93.69 283 TYR A CA 1
ATOM 2252 C C . TYR A 1 283 ? -17.781 -22.828 -9.656 1 93.69 283 TYR A C 1
ATOM 2254 O O . TYR A 1 283 ? -18.125 -23.938 -10.094 1 93.69 283 TYR A O 1
ATOM 2262 N N . GLY A 1 284 ? -17.188 -22.672 -8.562 1 94.12 284 GLY A N 1
ATOM 2263 C CA . GLY A 1 284 ? -16.891 -23.812 -7.707 1 94.12 284 GLY A CA 1
ATOM 2264 C C . GLY A 1 284 ? -18.141 -24.531 -7.227 1 94.12 284 GLY A C 1
ATOM 2265 O O . GLY A 1 284 ? -18.141 -25.766 -7.125 1 94.12 284 GLY A O 1
ATOM 2266 N N . LEU A 1 285 ? -19.156 -23.797 -6.969 1 92.06 285 LEU A N 1
ATOM 2267 C CA . LEU A 1 285 ? -20.422 -24.391 -6.574 1 92.06 285 LEU A CA 1
ATOM 2268 C C . LEU A 1 285 ? -21.047 -25.172 -7.73 1 92.06 285 LEU A C 1
ATOM 2270 O O . LEU A 1 285 ? -21.531 -26.281 -7.543 1 92.06 285 LEU A O 1
ATOM 2274 N N . GLU A 1 286 ? -20.969 -24.578 -8.828 1 91.69 286 GLU A N 1
ATOM 2275 C CA . GLU A 1 286 ? -21.547 -25.188 -10.023 1 91.69 286 GLU A CA 1
ATOM 2276 C C . GLU A 1 286 ? -20.828 -26.484 -10.375 1 91.69 286 GLU A C 1
ATOM 2278 O O . GLU A 1 286 ? -21.453 -27.453 -10.797 1 91.69 286 GLU A O 1
ATOM 2283 N N . LYS A 1 287 ? -19.516 -26.516 -10.172 1 93.81 287 LYS A N 1
ATOM 2284 C CA . LYS A 1 287 ? -18.703 -27.656 -10.578 1 93.81 287 LYS A CA 1
ATOM 2285 C C . LYS A 1 287 ? -18.578 -28.672 -9.445 1 93.81 287 LYS A C 1
ATOM 2287 O O . LYS A 1 287 ? -18 -29.75 -9.633 1 93.81 287 LYS A O 1
ATOM 2292 N N . GLY A 1 288 ? -19.047 -28.281 -8.273 1 92.12 288 GLY A N 1
ATOM 2293 C CA . GLY A 1 288 ? -19.016 -29.188 -7.137 1 92.12 288 GLY A CA 1
ATOM 2294 C C . GLY A 1 288 ? -17.672 -29.172 -6.41 1 92.12 288 GLY A C 1
ATOM 2295 O O . GLY A 1 288 ? -17.328 -30.141 -5.73 1 92.12 288 GLY A O 1
ATOM 2296 N N . TYR A 1 289 ? -16.906 -28.156 -6.641 1 92.06 289 TYR A N 1
ATOM 2297 C CA . TYR A 1 289 ? -15.625 -28.031 -5.941 1 92.06 289 TYR A CA 1
ATOM 2298 C C . TYR A 1 289 ? -15.836 -27.609 -4.492 1 92.06 289 TYR A C 1
ATOM 2300 O O . TYR A 1 289 ? -14.969 -27.828 -3.643 1 92.06 289 TYR A O 1
ATOM 2308 N N . ILE A 1 290 ? -16.953 -26.891 -4.219 1 88.31 290 ILE A N 1
ATOM 2309 C CA . ILE A 1 290 ? -17.328 -26.422 -2.893 1 88.31 290 ILE A CA 1
ATOM 2310 C C . ILE A 1 290 ? -18.625 -27.125 -2.453 1 88.31 290 ILE A C 1
ATOM 2312 O O . ILE A 1 290 ? -19.562 -27.234 -3.232 1 88.31 290 ILE A O 1
ATOM 2316 N N . ALA A 1 291 ? -18.625 -27.703 -1.211 1 76.75 291 ALA A N 1
ATOM 2317 C CA . ALA A 1 291 ? -19.828 -28.375 -0.699 1 76.75 291 ALA A CA 1
ATOM 2318 C C . ALA A 1 291 ? -20.938 -27.375 -0.406 1 76.75 291 ALA A C 1
ATOM 2320 O O . ALA A 1 291 ? -20.688 -26.281 0.121 1 76.75 291 ALA A O 1
ATOM 2321 N N . ARG A 1 292 ? -22.078 -27.625 -1.033 1 60.75 292 ARG A N 1
ATOM 2322 C CA . ARG A 1 292 ? -23.234 -26.781 -0.759 1 60.75 292 ARG A CA 1
ATOM 2323 C C . ARG A 1 292 ? -23.719 -26.969 0.672 1 60.75 292 ARG A C 1
ATOM 2325 O O . ARG A 1 292 ? -23.641 -28.062 1.22 1 60.75 292 ARG A O 1
ATOM 2332 N N . ALA A 1 293 ? -23.844 -25.969 1.486 1 50.41 293 ALA A N 1
ATOM 2333 C CA . ALA A 1 293 ? -24.5 -26.109 2.785 1 50.41 293 ALA A CA 1
ATOM 2334 C C . ALA A 1 293 ? -25.859 -26.797 2.648 1 50.41 293 ALA A C 1
ATOM 2336 O O . ALA A 1 293 ? -26.672 -26.391 1.824 1 50.41 293 ALA A O 1
ATOM 2337 N N . GLU A 1 294 ? -25.938 -28.016 2.842 1 43.03 294 GLU A N 1
ATOM 2338 C CA . GLU A 1 294 ? -27.203 -28.75 2.881 1 43.03 294 GLU A CA 1
ATOM 2339 C C . GLU A 1 294 ? -28.281 -27.938 3.615 1 43.03 294 GLU A C 1
ATOM 2341 O O . GLU A 1 294 ? -28.031 -27.422 4.703 1 43.03 294 GLU A O 1
ATOM 2346 N N . GLU A 1 295 ? -29.141 -27.266 2.959 1 40.69 295 GLU A N 1
ATOM 2347 C CA . GLU A 1 295 ? -30.391 -26.844 3.596 1 40.69 295 GLU A CA 1
ATOM 2348 C C . GLU A 1 295 ? -30.938 -27.938 4.5 1 40.69 295 GLU A C 1
ATOM 2350 O O . GLU A 1 295 ? -31.125 -29.078 4.066 1 40.69 295 GLU A O 1
ATOM 2355 N N . GLU A 1 296 ? -30.609 -28.016 5.789 1 37.75 296 GLU A N 1
ATOM 2356 C CA . GLU A 1 296 ? -31.359 -28.875 6.699 1 37.75 296 GLU A CA 1
ATOM 2357 C C . GLU A 1 296 ? -32.844 -28.875 6.371 1 37.75 296 GLU A C 1
ATOM 2359 O O . GLU A 1 296 ? -33.469 -27.812 6.363 1 37.75 296 GLU A O 1
ATOM 2364 N N . ASP A 1 297 ? -33.344 -29.672 5.52 1 37.81 297 ASP A N 1
ATOM 2365 C CA . ASP A 1 297 ? -34.75 -30.016 5.453 1 37.81 297 ASP A CA 1
ATOM 2366 C C . ASP A 1 297 ? -35.281 -30.391 6.832 1 37.81 297 ASP A C 1
ATOM 2368 O O . ASP A 1 297 ? -34.969 -31.453 7.359 1 37.81 297 ASP A O 1
ATOM 2372 N N . ASN A 1 298 ? -35.375 -29.484 7.809 1 39.25 298 ASN A N 1
ATOM 2373 C CA . ASN A 1 298 ? -36.094 -29.641 9.07 1 39.25 298 ASN A CA 1
ATOM 2374 C C . ASN A 1 298 ? -37.5 -30.156 8.844 1 39.25 298 ASN A C 1
ATOM 2376 O O . ASN A 1 298 ? -38.469 -29.594 9.398 1 39.25 298 ASN A O 1
ATOM 2380 N N . THR A 1 299 ? -37.938 -30.75 7.793 1 35.59 299 THR A N 1
ATOM 2381 C CA . THR A 1 299 ? -39.281 -31.266 7.773 1 35.59 299 THR A CA 1
ATOM 2382 C C . THR A 1 299 ? -39.469 -32.406 8.75 1 35.59 299 THR A C 1
ATOM 2384 O O . THR A 1 299 ? -40.094 -33.438 8.43 1 35.59 299 THR A O 1
ATOM 2387 N N . THR A 1 300 ? -38.562 -32.781 9.711 1 35.12 300 THR A N 1
ATOM 2388 C CA . THR A 1 300 ? -39.062 -33.781 10.664 1 35.12 300 THR A CA 1
ATOM 2389 C C . THR A 1 300 ? -40.188 -33.25 11.5 1 35.12 300 THR A C 1
ATOM 2391 O O . THR A 1 300 ? -40.031 -32.281 12.266 1 35.12 300 THR A O 1
ATOM 2394 N N . GLY A 1 301 ? -41.531 -33.312 10.977 1 32.59 301 GLY A N 1
ATOM 2395 C CA . GLY A 1 301 ? -42.844 -33.25 11.594 1 32.59 301 GLY A CA 1
ATOM 2396 C C . GLY A 1 301 ? -42.906 -34.031 12.891 1 32.59 301 GLY A C 1
ATOM 2397 O O . GLY A 1 301 ? -42.781 -35.25 12.898 1 32.59 301 GLY A O 1
ATOM 2398 N N . THR A 1 302 ? -42.312 -33.688 13.992 1 30.84 302 THR A N 1
ATOM 2399 C CA . THR A 1 302 ? -42.781 -34.219 15.273 1 30.84 302 THR A CA 1
ATOM 2400 C C . THR A 1 302 ? -44.281 -34.031 15.422 1 30.84 302 THR A C 1
ATOM 2402 O O . THR A 1 302 ? -44.781 -32.906 15.461 1 30.84 302 THR A O 1
ATOM 2405 N N . VAL A 1 303 ? -45.125 -35.031 14.922 1 28.94 303 VAL A N 1
ATOM 2406 C CA . VAL A 1 303 ? -46.5 -35.344 15.227 1 28.94 303 VAL A CA 1
ATOM 2407 C C . VAL A 1 303 ? -46.688 -35.375 16.734 1 28.94 303 VAL A C 1
ATOM 2409 O O . VAL A 1 303 ? -46.094 -36.188 17.438 1 28.94 303 VAL A O 1
ATOM 2412 N N . CYS A 1 304 ? -46.906 -34.188 17.391 1 24.23 304 CYS A N 1
ATOM 2413 C CA . CYS A 1 304 ? -47.562 -34.156 18.703 1 24.23 304 CYS A CA 1
ATOM 2414 C C . CYS A 1 304 ? -48.906 -34.844 18.672 1 24.23 304 CYS A C 1
ATOM 2416 O O . CYS A 1 304 ? -49.812 -34.438 17.953 1 24.23 304 CYS A O 1
ATOM 2418 N N . THR A 1 305 ? -48.844 -36.156 18.688 1 26.27 305 THR A N 1
ATOM 2419 C CA . THR A 1 305 ? -49.938 -37.031 19.047 1 26.27 305 THR A CA 1
ATOM 2420 C C . THR A 1 305 ? -50.625 -36.594 20.344 1 26.27 305 THR A C 1
ATOM 2422 O O . THR A 1 305 ? -49.969 -36.562 21.391 1 26.27 305 THR A O 1
ATOM 2425 N N . LEU A 1 306 ? -51.562 -35.562 20.188 1 20.81 306 LEU A N 1
ATOM 2426 C CA . LEU A 1 306 ? -52.719 -35.625 21.078 1 20.81 306 LEU A CA 1
ATOM 2427 C C . LEU A 1 306 ? -53.625 -36.781 20.688 1 20.81 306 LEU A C 1
ATOM 2429 O O . LEU A 1 306 ? -53.812 -37.062 19.5 1 20.81 306 LEU A O 1
ATOM 2433 N N . MET B 1 1 ? -45.75 -55.656 -21.938 1 28.45 1 MET B N 1
ATOM 2434 C CA . MET B 1 1 ? -44.688 -54.75 -22.375 1 28.45 1 MET B CA 1
ATOM 2435 C C . MET B 1 1 ? -44.75 -53.406 -21.609 1 28.45 1 MET B C 1
ATOM 2437 O O . MET B 1 1 ? -45.5 -52.531 -21.984 1 28.45 1 MET B O 1
ATOM 2441 N N . PHE B 1 2 ? -44.688 -53.375 -20.266 1 33.94 2 PHE B N 1
ATOM 2442 C CA . PHE B 1 2 ? -44.938 -52.281 -19.312 1 33.94 2 PHE B CA 1
ATOM 2443 C C . PHE B 1 2 ? -43.812 -51.25 -19.391 1 33.94 2 PHE B C 1
ATOM 2445 O O . PHE B 1 2 ? -42.656 -51.562 -19.125 1 33.94 2 PHE B O 1
ATOM 2452 N N . PHE B 1 3 ? -43.969 -50.219 -20.312 1 33.53 3 PHE B N 1
ATOM 2453 C CA . PHE B 1 3 ? -43.094 -49.062 -20.5 1 33.53 3 PHE B CA 1
ATOM 2454 C C . PHE B 1 3 ? -42.906 -48.312 -19.203 1 33.53 3 PHE B C 1
ATOM 2456 O O . PHE B 1 3 ? -43.844 -47.688 -18.703 1 33.53 3 PHE B O 1
ATOM 2463 N N . GLN B 1 4 ? -42.031 -48.656 -18.328 1 34.75 4 GLN B N 1
ATOM 2464 C CA . GLN B 1 4 ? -41.656 -47.906 -17.156 1 34.75 4 GLN B CA 1
ATOM 2465 C C . GLN B 1 4 ? -41.219 -46.5 -17.531 1 34.75 4 GLN B C 1
ATOM 2467 O O . GLN B 1 4 ? -40.312 -46.312 -18.359 1 34.75 4 GLN B O 1
ATOM 2472 N N . GLN B 1 5 ? -42.125 -45.469 -17.391 1 36.66 5 GLN B N 1
ATOM 2473 C CA . GLN B 1 5 ? -41.844 -44.062 -17.594 1 36.66 5 GLN B CA 1
ATOM 2474 C C . GLN B 1 5 ? -40.656 -43.625 -16.766 1 36.66 5 GLN B C 1
ATOM 2476 O O . GLN B 1 5 ? -40.562 -43.875 -15.57 1 36.66 5 GLN B O 1
ATOM 2481 N N . THR B 1 6 ? -39.5 -43.344 -17.375 1 41.69 6 THR B N 1
ATOM 2482 C CA . THR B 1 6 ? -38.281 -42.781 -16.781 1 41.69 6 THR B CA 1
ATOM 2483 C C . THR B 1 6 ? -38.594 -41.5 -16.047 1 41.69 6 THR B C 1
ATOM 2485 O O . THR B 1 6 ? -39.281 -40.625 -16.594 1 41.69 6 THR B O 1
ATOM 2488 N N . PRO B 1 7 ? -38.469 -41.375 -14.734 1 40.72 7 PRO B N 1
ATOM 2489 C CA . PRO B 1 7 ? -38.75 -40.125 -14.031 1 40.72 7 PRO B CA 1
ATOM 2490 C C . PRO B 1 7 ? -38.031 -38.938 -14.648 1 40.72 7 PRO B C 1
ATOM 2492 O O . PRO B 1 7 ? -36.844 -39.031 -15.039 1 40.72 7 PRO B O 1
ATOM 2495 N N . ARG B 1 8 ? -38.719 -37.938 -15.18 1 39.34 8 ARG B N 1
ATOM 2496 C CA . ARG B 1 8 ? -38.219 -36.656 -15.688 1 39.34 8 ARG B CA 1
ATOM 2497 C C . ARG B 1 8 ? -37.344 -35.969 -14.656 1 39.34 8 ARG B C 1
ATOM 2499 O O . ARG B 1 8 ? -37.75 -35.781 -13.508 1 39.34 8 ARG B O 1
ATOM 2506 N N . GLU B 1 9 ? -36.031 -36.031 -14.828 1 41.69 9 GLU B N 1
ATOM 2507 C CA . GLU B 1 9 ? -35.094 -35.219 -14.047 1 41.69 9 GLU B CA 1
ATOM 2508 C C . GLU B 1 9 ? -35.594 -33.781 -13.93 1 41.69 9 GLU B C 1
ATOM 2510 O O . GLU B 1 9 ? -35.906 -33.156 -14.938 1 41.69 9 GLU B O 1
ATOM 2515 N N . THR B 1 10 ? -36.188 -33.344 -12.852 1 41.78 10 THR B N 1
ATOM 2516 C CA . THR B 1 10 ? -36.562 -31.969 -12.578 1 41.78 10 THR B CA 1
ATOM 2517 C C . THR B 1 10 ? -35.438 -31.016 -12.953 1 41.78 10 THR B C 1
ATOM 2519 O O . THR B 1 10 ? -34.281 -31.234 -12.578 1 41.78 10 THR B O 1
ATOM 2522 N N . PRO B 1 11 ? -35.625 -30.188 -13.953 1 41.41 11 PRO B N 1
ATOM 2523 C CA . PRO B 1 11 ? -34.594 -29.203 -14.305 1 41.41 11 PRO B CA 1
ATOM 2524 C C . PRO B 1 11 ? -34.062 -28.453 -13.094 1 41.41 11 PRO B C 1
ATOM 2526 O O . PRO B 1 11 ? -34.75 -28.281 -12.094 1 41.41 11 PRO B O 1
ATOM 2529 N N . PRO B 1 12 ? -32.781 -28.469 -12.867 1 44.22 12 PRO B N 1
ATOM 2530 C CA . PRO B 1 12 ? -32.25 -27.688 -11.742 1 44.22 12 PRO B CA 1
ATOM 2531 C C . PRO B 1 12 ? -32.938 -26.344 -11.586 1 44.22 12 PRO B C 1
ATOM 2533 O O . PRO B 1 12 ? -33.312 -25.719 -12.586 1 44.22 12 PRO B O 1
ATOM 2536 N N . THR B 1 13 ? -33.75 -26.109 -10.602 1 44.88 13 THR B N 1
ATOM 2537 C CA . THR B 1 13 ? -34.469 -24.891 -10.281 1 44.88 13 THR B CA 1
ATOM 2538 C C . THR B 1 13 ? -33.594 -23.656 -10.57 1 44.88 13 THR B C 1
ATOM 2540 O O . THR B 1 13 ? -32.438 -23.578 -10.148 1 44.88 13 THR B O 1
ATOM 2543 N N . SER B 1 14 ? -33.844 -22.922 -11.609 1 47.34 14 SER B N 1
ATOM 2544 C CA . SER B 1 14 ? -33.344 -21.594 -11.938 1 47.34 14 SER B CA 1
ATOM 2545 C C . SER B 1 14 ? -33.156 -20.734 -10.688 1 47.34 14 SER B C 1
ATOM 2547 O O . SER B 1 14 ? -34.031 -20.719 -9.82 1 47.34 14 SER B O 1
ATOM 2549 N N . PRO B 1 15 ? -31.875 -20.5 -10.336 1 52.03 15 PRO B N 1
ATOM 2550 C CA . PRO B 1 15 ? -31.781 -19.672 -9.125 1 52.03 15 PRO B CA 1
ATOM 2551 C C . PRO B 1 15 ? -32.812 -18.547 -9.094 1 52.03 15 PRO B C 1
ATOM 2553 O O . PRO B 1 15 ? -33.25 -18.078 -10.148 1 52.03 15 PRO B O 1
ATOM 2556 N N . ASP B 1 16 ? -33.531 -18.438 -8.062 1 58.81 16 ASP B N 1
ATOM 2557 C CA . ASP B 1 16 ? -34.5 -17.375 -7.82 1 58.81 16 ASP B CA 1
ATOM 2558 C C . ASP B 1 16 ? -33.938 -16.016 -8.195 1 58.81 16 ASP B C 1
ATOM 2560 O O . ASP B 1 16 ? -32.906 -15.617 -7.672 1 58.81 16 ASP B O 1
ATOM 2564 N N . PRO B 1 17 ? -34.375 -15.469 -9.305 1 58.75 17 PRO B N 1
ATOM 2565 C CA . PRO B 1 17 ? -33.875 -14.188 -9.805 1 58.75 17 PRO B CA 1
ATOM 2566 C C . PRO B 1 17 ? -33.781 -13.125 -8.711 1 58.75 17 PRO B C 1
ATOM 2568 O O . PRO B 1 17 ? -32.875 -12.281 -8.742 1 58.75 17 PRO B O 1
ATOM 2571 N N . LEU B 1 18 ? -34.781 -13.188 -7.758 1 55.03 18 LEU B N 1
ATOM 2572 C CA . LEU B 1 18 ? -34.781 -12.211 -6.676 1 55.03 18 LEU B CA 1
ATOM 2573 C C . LEU B 1 18 ? -33.562 -12.445 -5.754 1 55.03 18 LEU B C 1
ATOM 2575 O O . LEU B 1 18 ? -32.969 -11.492 -5.281 1 55.03 18 LEU B O 1
ATOM 2579 N N . LYS B 1 19 ? -33.219 -13.664 -5.52 1 59.78 19 LYS B N 1
ATOM 2580 C CA . LYS B 1 19 ? -32.094 -14.008 -4.691 1 59.78 19 LYS B CA 1
ATOM 2581 C C . LYS B 1 19 ? -30.781 -13.617 -5.375 1 59.78 19 LYS B C 1
ATOM 2583 O O . LYS B 1 19 ? -29.859 -13.094 -4.73 1 59.78 19 LYS B O 1
ATOM 2588 N N . SER B 1 20 ? -30.891 -13.766 -6.68 1 72.44 20 SER B N 1
ATOM 2589 C CA . SER B 1 20 ? -29.688 -13.414 -7.438 1 72.44 20 SER B CA 1
ATOM 2590 C C . SER B 1 20 ? -29.453 -11.906 -7.422 1 72.44 20 SER B C 1
ATOM 2592 O O . SER B 1 20 ? -28.312 -11.461 -7.285 1 72.44 20 SER B O 1
ATOM 2594 N N . LYS B 1 21 ? -30.547 -11.117 -7.391 1 73.44 21 LYS B N 1
ATOM 2595 C CA . LYS B 1 21 ? -30.422 -9.664 -7.375 1 73.44 21 LYS B CA 1
ATOM 2596 C C . LYS B 1 21 ? -29.953 -9.164 -6.012 1 73.44 21 LYS B C 1
ATOM 2598 O O . LYS B 1 21 ? -29.141 -8.242 -5.93 1 73.44 21 LYS B O 1
ATOM 2603 N N . ARG B 1 22 ? -30.531 -9.75 -4.992 1 75.44 22 ARG B N 1
ATOM 2604 C CA . ARG B 1 22 ? -30.141 -9.391 -3.637 1 75.44 22 ARG B CA 1
ATOM 2605 C C . ARG B 1 22 ? -28.672 -9.727 -3.381 1 75.44 22 ARG B C 1
ATOM 2607 O O . ARG B 1 22 ? -27.953 -8.961 -2.742 1 75.44 22 ARG B O 1
ATOM 2614 N N . GLU B 1 23 ? -28.375 -10.859 -3.918 1 77.69 23 GLU B N 1
ATOM 2615 C CA . GLU B 1 23 ? -26.984 -11.289 -3.768 1 77.69 23 GLU B CA 1
ATOM 2616 C C . GLU B 1 23 ? -26.047 -10.367 -4.531 1 77.69 23 GLU B C 1
ATOM 2618 O O . GLU B 1 23 ? -24.969 -10 -4.027 1 77.69 23 GLU B O 1
ATOM 2623 N N . ALA B 1 24 ? -26.516 -9.992 -5.641 1 81.88 24 ALA B N 1
ATOM 2624 C CA . ALA B 1 24 ? -25.703 -9.086 -6.461 1 81.88 24 ALA B CA 1
ATOM 2625 C C . ALA B 1 24 ? -25.547 -7.727 -5.793 1 81.88 24 ALA B C 1
ATOM 2627 O O . ALA B 1 24 ? -24.469 -7.145 -5.793 1 81.88 24 ALA B O 1
ATOM 2628 N N . LYS B 1 25 ? -26.594 -7.281 -5.227 1 86.31 25 LYS B N 1
ATOM 2629 C CA . LYS B 1 25 ? -26.547 -6.004 -4.523 1 86.31 25 LYS B CA 1
ATOM 2630 C C . LYS B 1 25 ? -25.641 -6.07 -3.303 1 86.31 25 LYS B C 1
ATOM 2632 O O . LYS B 1 25 ? -24.891 -5.129 -3.025 1 86.31 25 LYS B O 1
ATOM 2637 N N . PHE B 1 26 ? -25.766 -7.125 -2.66 1 87.19 26 PHE B N 1
ATOM 2638 C CA . PHE B 1 26 ? -24.938 -7.324 -1.479 1 87.19 26 PHE B CA 1
ATOM 2639 C C . PHE B 1 26 ? -23.453 -7.355 -1.857 1 87.19 26 PHE B C 1
ATOM 2641 O O . PHE B 1 26 ? -22.625 -6.738 -1.188 1 87.19 26 PHE B O 1
ATOM 2648 N N . VAL B 1 27 ? -23.141 -7.941 -2.922 1 85.06 27 VAL B N 1
ATOM 2649 C CA . VAL B 1 27 ? -21.766 -8.031 -3.412 1 85.06 27 VAL B CA 1
ATOM 2650 C C . VAL B 1 27 ? -21.266 -6.637 -3.775 1 85.06 27 VAL B C 1
ATOM 2652 O O . VAL B 1 27 ? -20.141 -6.27 -3.428 1 85.06 27 VAL B O 1
ATOM 2655 N N . GLU B 1 28 ? -22.047 -5.926 -4.359 1 90.81 28 GLU B N 1
ATOM 2656 C CA . GLU B 1 28 ? -21.656 -4.57 -4.738 1 90.81 28 GLU B CA 1
ATOM 2657 C C . GLU B 1 28 ? -21.422 -3.697 -3.508 1 90.81 28 GLU B C 1
ATOM 2659 O O . GLU B 1 28 ? -20.547 -2.83 -3.512 1 90.81 28 GLU B O 1
ATOM 2664 N N . GLN B 1 29 ? -22.203 -3.943 -2.525 1 92.19 29 GLN B N 1
ATOM 2665 C CA . GLN B 1 29 ? -22.016 -3.209 -1.278 1 92.19 29 GLN B CA 1
ATOM 2666 C C . GLN B 1 29 ? -20.672 -3.566 -0.627 1 92.19 29 GLN B C 1
ATOM 2668 O O . GLN B 1 29 ? -19.969 -2.689 -0.119 1 92.19 29 GLN B O 1
ATOM 2673 N N . ILE B 1 30 ? -20.406 -4.793 -0.696 1 91 30 ILE B N 1
ATOM 2674 C CA . ILE B 1 30 ? -19.141 -5.246 -0.126 1 91 30 ILE B CA 1
ATOM 2675 C C . ILE B 1 30 ? -17.969 -4.605 -0.88 1 91 30 ILE B C 1
ATOM 2677 O O . ILE B 1 30 ? -17.031 -4.09 -0.267 1 91 30 ILE B O 1
ATOM 2681 N N . ILE B 1 31 ? -18.047 -4.621 -2.154 1 91.69 31 ILE B N 1
ATOM 2682 C CA . ILE B 1 31 ? -16.984 -4.074 -2.984 1 91.69 31 ILE B CA 1
ATOM 2683 C C . ILE B 1 31 ? -16.844 -2.578 -2.715 1 91.69 31 ILE B C 1
ATOM 2685 O O . ILE B 1 31 ? -15.727 -2.074 -2.555 1 91.69 31 ILE B O 1
ATOM 2689 N N . SER B 1 32 ? -17.922 -1.938 -2.596 1 91.5 32 SER B N 1
ATOM 2690 C CA . SER B 1 32 ? -17.906 -0.501 -2.336 1 91.5 32 SER B CA 1
ATOM 2691 C C . SER B 1 32 ? -17.297 -0.192 -0.975 1 91.5 32 SER B C 1
ATOM 2693 O O . SER B 1 32 ? -16.469 0.712 -0.853 1 91.5 32 SER B O 1
ATOM 2695 N N . ARG B 1 33 ? -17.688 -0.961 -0.014 1 89.81 33 ARG B N 1
ATOM 2696 C CA . ARG B 1 33 ? -17.156 -0.754 1.329 1 89.81 33 ARG B CA 1
ATOM 2697 C C . ARG B 1 33 ? -15.672 -1.104 1.393 1 89.81 33 ARG B C 1
ATOM 2699 O O . ARG B 1 33 ? -14.883 -0.369 1.986 1 89.81 33 ARG B O 1
ATOM 2706 N N . ALA B 1 34 ? -15.359 -2.197 0.809 1 90.44 34 ALA B N 1
ATOM 2707 C CA . ALA B 1 34 ? -13.969 -2.625 0.799 1 90.44 34 ALA B CA 1
ATOM 2708 C C . ALA B 1 34 ? -13.086 -1.596 0.099 1 90.44 34 ALA B C 1
ATOM 2710 O O . ALA B 1 34 ? -11.961 -1.325 0.542 1 90.44 34 ALA B O 1
ATOM 2711 N N . LYS B 1 35 ? -13.57 -1.122 -0.977 1 89.12 35 LYS B N 1
ATOM 2712 C CA . LYS B 1 35 ? -12.836 -0.099 -1.718 1 89.12 35 LYS B CA 1
ATOM 2713 C C . LYS B 1 35 ? -12.586 1.134 -0.854 1 89.12 35 LYS B C 1
ATOM 2715 O O . LYS B 1 35 ? -11.492 1.698 -0.869 1 89.12 35 LYS B O 1
ATOM 2720 N N . LYS B 1 36 ? -13.531 1.571 -0.151 1 84.94 36 LYS B N 1
ATOM 2721 C CA . LYS B 1 36 ? -13.398 2.697 0.771 1 84.94 36 LYS B CA 1
ATOM 2722 C C . LYS B 1 36 ? -12.414 2.381 1.889 1 84.94 36 LYS B C 1
ATOM 2724 O O . LYS B 1 36 ? -11.547 3.197 2.205 1 84.94 36 LYS B O 1
ATOM 2729 N N . ARG B 1 37 ? -12.547 1.217 2.375 1 87 37 ARG B N 1
ATOM 2730 C CA . ARG B 1 37 ? -11.719 0.822 3.512 1 87 37 ARG B CA 1
ATOM 2731 C C . ARG B 1 37 ? -10.281 0.556 3.08 1 87 37 ARG B C 1
ATOM 2733 O O . ARG B 1 37 ? -9.359 0.639 3.893 1 87 37 ARG B O 1
ATOM 2740 N N . PHE B 1 38 ? -10.117 0.203 1.841 1 87.88 38 PHE B N 1
ATOM 2741 C CA . PHE B 1 38 ? -8.773 0.04 1.291 1 87.88 38 PHE B CA 1
ATOM 2742 C C . PHE B 1 38 ? -7.93 1.283 1.546 1 87.88 38 PHE B C 1
ATOM 2744 O O . PHE B 1 38 ? -6.715 1.187 1.743 1 87.88 38 PHE B O 1
ATOM 2751 N N . ILE B 1 39 ? -8.586 2.412 1.634 1 84.56 39 ILE B N 1
ATOM 2752 C CA . ILE B 1 39 ? -7.898 3.678 1.861 1 84.56 39 ILE B CA 1
ATOM 2753 C C . ILE B 1 39 ? -7.957 4.039 3.344 1 84.56 39 ILE B C 1
ATOM 2755 O O . ILE B 1 39 ? -6.926 4.262 3.977 1 84.56 39 ILE B O 1
ATOM 2759 N N . THR B 1 40 ? -9.156 3.936 3.943 1 83.69 40 THR B N 1
ATOM 2760 C CA . THR B 1 40 ? -9.398 4.543 5.246 1 83.69 40 THR B CA 1
ATOM 2761 C C . THR B 1 40 ? -9.109 3.551 6.367 1 83.69 40 THR B C 1
ATOM 2763 O O . THR B 1 40 ? -8.984 3.939 7.531 1 83.69 40 THR B O 1
ATOM 2766 N N . GLY B 1 41 ? -9 2.244 5.965 1 84.38 41 GLY B N 1
ATOM 2767 C CA . GLY B 1 41 ? -8.711 1.247 6.98 1 84.38 41 GLY B CA 1
ATOM 2768 C C . GLY B 1 41 ? -9.961 0.592 7.543 1 84.38 41 GLY B C 1
ATOM 2769 O O . GLY B 1 41 ? -11.078 1 7.227 1 84.38 41 GLY B O 1
ATOM 2770 N N . PRO B 1 42 ? -9.727 -0.366 8.391 1 81.75 42 PRO B N 1
ATOM 2771 C CA . PRO B 1 42 ? -10.852 -1.111 8.945 1 81.75 42 PRO B CA 1
ATOM 2772 C C . PRO B 1 42 ? -11.688 -0.283 9.93 1 81.75 42 PRO B C 1
ATOM 2774 O O . PRO B 1 42 ? -11.141 0.552 10.656 1 81.75 42 PRO B O 1
ATOM 2777 N N . LYS B 1 43 ? -12.883 -0.605 9.93 1 75.56 43 LYS B N 1
ATOM 2778 C CA . LYS B 1 43 ? -13.797 0.132 10.797 1 75.56 43 LYS B CA 1
ATOM 2779 C C . LYS B 1 43 ? -13.695 -0.346 12.242 1 75.56 43 LYS B C 1
ATOM 2781 O O . LYS B 1 43 ? -13.664 0.466 13.172 1 75.56 43 LYS B O 1
ATOM 2786 N N . TYR B 1 44 ? -13.617 -1.616 12.531 1 70.12 44 TYR B N 1
ATOM 2787 C CA . TYR B 1 44 ? -13.766 -2.168 13.875 1 70.12 44 TYR B CA 1
ATOM 2788 C C . TYR B 1 44 ? -12.422 -2.596 14.445 1 70.12 44 TYR B C 1
ATOM 2790 O O . TYR B 1 44 ? -12.258 -2.701 15.664 1 70.12 44 TYR B O 1
ATOM 2798 N N . ARG B 1 45 ? -11.508 -2.934 13.891 1 62.03 45 ARG B N 1
ATOM 2799 C CA . ARG B 1 45 ? -10.305 -3.598 14.375 1 62.03 45 ARG B CA 1
ATOM 2800 C C . ARG B 1 45 ? -9.344 -2.598 15.016 1 62.03 45 ARG B C 1
ATOM 2802 O O . ARG B 1 45 ? -8.633 -2.932 15.969 1 62.03 45 ARG B O 1
ATOM 2809 N N . HIS B 1 46 ? -9.086 -1.538 14.406 1 58.75 46 HIS B N 1
ATOM 2810 C CA . HIS B 1 46 ? -7.984 -0.744 14.953 1 58.75 46 HIS B CA 1
ATOM 2811 C C . HIS B 1 46 ? -8.492 0.283 15.961 1 58.75 46 HIS B C 1
ATOM 2813 O O . HIS B 1 46 ? -9.617 0.772 15.836 1 58.75 46 HIS B O 1
ATOM 2819 N N . GLN B 1 47 ? -7.859 0.095 17.266 1 54.19 47 GLN B N 1
ATOM 2820 C CA . GLN B 1 47 ? -8.141 0.937 18.422 1 54.19 47 GLN B CA 1
ATOM 2821 C C . GLN B 1 47 ? -8.211 2.408 18.031 1 54.19 47 GLN B C 1
ATOM 2823 O O . GLN B 1 47 ? -7.184 3.088 17.969 1 54.19 47 GLN B O 1
ATOM 2828 N N . GLN B 1 48 ? -9.117 2.59 17.219 1 56.78 48 GLN B N 1
ATOM 2829 C CA . GLN B 1 48 ? -9.242 4.031 17.016 1 56.78 48 GLN B CA 1
ATOM 2830 C C . GLN B 1 48 ? -9.609 4.734 18.328 1 56.78 48 GLN B C 1
ATOM 2832 O O . GLN B 1 48 ? -10.312 4.168 19.172 1 56.78 48 GLN B O 1
ATOM 2837 N N . PRO B 1 49 ? -8.766 5.609 18.703 1 53.59 49 PRO B N 1
ATOM 2838 C CA . PRO B 1 49 ? -9.141 6.328 19.922 1 53.59 49 PRO B CA 1
ATOM 2839 C C . PRO B 1 49 ? -10.617 6.742 19.938 1 53.59 49 PRO B C 1
ATOM 2841 O O . PRO B 1 49 ? -11.18 7.043 18.875 1 53.59 49 PRO B O 1
ATOM 2844 N N . LYS B 1 50 ? -11.211 6.305 20.969 1 54.81 50 LYS B N 1
ATOM 2845 C CA . LYS B 1 50 ? -12.602 6.699 21.172 1 54.81 50 LYS B CA 1
ATOM 2846 C C . LYS B 1 50 ? -12.727 8.211 21.344 1 54.81 50 LYS B C 1
ATOM 2848 O O . LYS B 1 50 ? -11.852 8.852 21.938 1 54.81 50 LYS B O 1
ATOM 2853 N N . THR B 1 51 ? -13.586 8.734 20.453 1 56.06 51 THR B N 1
ATOM 2854 C CA . THR B 1 51 ? -13.961 10.125 20.656 1 56.06 51 THR B CA 1
ATOM 2855 C C . THR B 1 51 ? -14.555 10.336 22.047 1 56.06 51 THR B C 1
ATOM 2857 O O . THR B 1 51 ? -14.82 9.367 22.766 1 56.06 51 THR B O 1
ATOM 2860 N N . LYS B 1 52 ? -14.484 11.477 22.469 1 57.12 52 LYS B N 1
ATOM 2861 C CA . LYS B 1 52 ? -15.094 11.828 23.734 1 57.12 52 LYS B CA 1
ATOM 2862 C C . LYS B 1 52 ? -16.469 11.203 23.891 1 57.12 52 LYS B C 1
ATOM 2864 O O . LYS B 1 52 ? -16.875 10.812 24.984 1 57.12 52 LYS B O 1
ATOM 2869 N N . ASP B 1 53 ? -17.094 11.023 22.781 1 54.62 53 ASP B N 1
ATOM 2870 C CA . ASP B 1 53 ? -18.453 10.484 22.828 1 54.62 53 ASP B CA 1
ATOM 2871 C C . ASP B 1 53 ? -18.438 8.961 22.719 1 54.62 53 ASP B C 1
ATOM 2873 O O . ASP B 1 53 ? -19.5 8.336 22.656 1 54.62 53 ASP B O 1
ATOM 2877 N N . GLY B 1 54 ? -17.234 8.461 22.812 1 55.88 54 GLY B N 1
ATOM 2878 C CA . GLY B 1 54 ? -17.141 7.012 22.734 1 55.88 54 GLY B CA 1
ATOM 2879 C C . GLY B 1 54 ? -17.266 6.477 21.328 1 55.88 54 GLY B C 1
ATOM 2880 O O . GLY B 1 54 ? -17.266 5.262 21.109 1 55.88 54 GLY B O 1
ATOM 2881 N N . ALA B 1 55 ? -17.547 7.492 20.5 1 56.34 55 ALA B N 1
ATOM 2882 C CA . ALA B 1 55 ? -17.719 7.051 19.109 1 56.34 55 ALA B CA 1
ATOM 2883 C C . ALA B 1 55 ? -16.359 6.918 18.406 1 56.34 55 ALA B C 1
ATOM 2885 O O . ALA B 1 55 ? -15.352 7.418 18.891 1 56.34 55 ALA B O 1
ATOM 2886 N N . PHE B 1 56 ? -16.266 6.039 17.531 1 55.69 56 PHE B N 1
ATOM 2887 C CA . PHE B 1 56 ? -15.07 5.918 16.703 1 55.69 56 PHE B CA 1
ATOM 2888 C C . PHE B 1 56 ? -14.961 7.09 15.734 1 55.69 56 PHE B C 1
ATOM 2890 O O . PHE B 1 56 ? -15.977 7.652 15.32 1 55.69 56 PHE B O 1
ATOM 2897 N N . LEU B 1 57 ? -13.75 7.559 15.664 1 54.84 57 LEU B N 1
ATOM 2898 C CA . LEU B 1 57 ? -13.539 8.531 14.594 1 54.84 57 LEU B CA 1
ATOM 2899 C C . LEU B 1 57 ? -14.125 8.023 13.281 1 54.84 57 LEU B C 1
ATOM 2901 O O . LEU B 1 57 ? -13.992 6.844 12.945 1 54.84 57 LEU B O 1
ATOM 2905 N N . ARG B 1 58 ? -14.844 8.922 12.781 1 62.16 58 ARG B N 1
ATOM 2906 C CA . ARG B 1 58 ? -15.656 8.539 11.633 1 62.16 58 ARG B CA 1
ATOM 2907 C C . ARG B 1 58 ? -14.82 8.508 10.359 1 62.16 58 ARG B C 1
ATOM 2909 O O . ARG B 1 58 ? -14.945 7.59 9.547 1 62.16 58 ARG B O 1
ATOM 2916 N N . SER B 1 59 ? -13.992 9.523 10.242 1 73.44 59 SER B N 1
ATOM 2917 C CA . SER B 1 59 ? -13.297 9.617 8.961 1 73.44 59 SER B CA 1
ATOM 2918 C C . SER B 1 59 ? -11.805 9.875 9.172 1 73.44 59 SER B C 1
ATOM 2920 O O . SER B 1 59 ? -11.055 10 8.203 1 73.44 59 SER B O 1
ATOM 2922 N N . ALA B 1 60 ? -11.438 9.992 10.461 1 87.25 60 ALA B N 1
ATOM 2923 C CA . ALA B 1 60 ? -10.055 10.328 10.789 1 87.25 60 ALA B CA 1
ATOM 2924 C C . ALA B 1 60 ? -9.367 9.18 11.531 1 87.25 60 ALA B C 1
ATOM 2926 O O . ALA B 1 60 ? -10.031 8.398 12.219 1 87.25 60 ALA B O 1
ATOM 2927 N N . ASN B 1 61 ? -8.055 9.055 11.352 1 87.44 61 ASN B N 1
ATOM 2928 C CA . ASN B 1 61 ? -7.246 8.023 11.992 1 87.44 61 ASN B CA 1
ATOM 2929 C C . ASN B 1 61 ? -6.035 8.625 12.703 1 87.44 61 ASN B C 1
ATOM 2931 O O . ASN B 1 61 ? -5.25 9.352 12.086 1 87.44 61 ASN B O 1
ATOM 2935 N N . HIS B 1 62 ? -5.945 8.25 13.914 1 88.81 62 HIS B N 1
ATOM 2936 C CA . HIS B 1 62 ? -4.723 8.609 14.625 1 88.81 62 HIS B CA 1
ATOM 2937 C C . HIS B 1 62 ? -3.564 7.699 14.234 1 88.81 62 HIS B C 1
ATOM 2939 O O . HIS B 1 62 ? -3.719 6.477 14.188 1 88.81 62 HIS B O 1
ATOM 2945 N N . ILE B 1 63 ? -2.463 8.305 13.914 1 90.75 63 ILE B N 1
ATOM 2946 C CA . ILE B 1 63 ? -1.271 7.516 13.625 1 90.75 63 ILE B CA 1
ATOM 2947 C C . ILE B 1 63 ? -0.591 7.105 14.93 1 90.75 63 ILE B C 1
ATOM 2949 O O . ILE B 1 63 ? -0.189 7.961 15.719 1 90.75 63 ILE B O 1
ATOM 2953 N N . PRO B 1 64 ? -0.396 5.828 15.133 1 89.38 64 PRO B N 1
ATOM 2954 C CA . PRO B 1 64 ? 0.136 5.359 16.406 1 89.38 64 PRO B CA 1
ATOM 2955 C C . PRO B 1 64 ? 1.52 5.93 16.719 1 89.38 64 PRO B C 1
ATOM 2957 O O . PRO B 1 64 ? 2.373 6 15.828 1 89.38 64 PRO B O 1
ATOM 2960 N N . GLY B 1 65 ? 1.641 6.316 17.984 1 88.44 65 GLY B N 1
ATOM 2961 C CA . GLY B 1 65 ? 2.941 6.785 18.438 1 88.44 65 GLY B CA 1
ATOM 2962 C C . GLY B 1 65 ? 3.266 8.195 17.984 1 88.44 65 GLY B C 1
ATOM 2963 O O . GLY B 1 65 ? 4.395 8.656 18.141 1 88.44 65 GLY B O 1
ATOM 2964 N N . THR B 1 66 ? 2.305 8.805 17.266 1 90.44 66 THR B N 1
ATOM 2965 C CA . THR B 1 66 ? 2.496 10.164 16.781 1 90.44 66 THR B CA 1
ATOM 2966 C C . THR B 1 66 ? 1.328 11.055 17.188 1 90.44 66 THR B C 1
ATOM 2968 O O . THR B 1 66 ? 0.382 10.594 17.828 1 90.44 66 THR B O 1
ATOM 2971 N N . ARG B 1 67 ? 1.416 12.281 16.859 1 90.75 67 ARG B N 1
ATOM 2972 C CA . ARG B 1 67 ? 0.316 13.203 17.109 1 90.75 67 ARG B CA 1
ATOM 2973 C C . ARG B 1 67 ? -0.396 13.578 15.82 1 90.75 67 ARG B C 1
ATOM 2975 O O . ARG B 1 67 ? -1.203 14.516 15.797 1 90.75 67 ARG B O 1
ATOM 2982 N N . PHE B 1 68 ? -0.094 12.875 14.82 1 93.62 68 PHE B N 1
ATOM 2983 C CA . PHE B 1 68 ? -0.741 13.133 13.539 1 93.62 68 PHE B CA 1
ATOM 2984 C C . PHE B 1 68 ? -2.049 12.359 13.43 1 93.62 68 PHE B C 1
ATOM 2986 O O . PHE B 1 68 ? -2.137 11.211 13.867 1 93.62 68 PHE B O 1
ATOM 2993 N N . ILE B 1 69 ? -2.938 13.023 12.852 1 92.5 69 ILE B N 1
ATOM 2994 C CA . ILE B 1 69 ? -4.23 12.453 12.5 1 92.5 69 ILE B CA 1
ATOM 2995 C C . ILE B 1 69 ? -4.453 12.57 10.992 1 92.5 69 ILE B C 1
ATOM 2997 O O . ILE B 1 69 ? -4.367 13.664 10.43 1 92.5 69 ILE B O 1
ATOM 3001 N N . ALA B 1 70 ? -4.707 11.43 10.367 1 93.94 70 ALA B N 1
ATOM 3002 C CA . ALA B 1 70 ? -4.969 11.422 8.93 1 93.94 70 ALA B CA 1
ATOM 3003 C C . ALA B 1 70 ? -6.469 11.398 8.648 1 93.94 70 ALA B C 1
ATOM 3005 O O . ALA B 1 70 ? -7.215 10.648 9.281 1 93.94 70 ALA B O 1
ATOM 3006 N N . ALA B 1 71 ? -6.863 12.25 7.668 1 92.19 71 ALA B N 1
ATOM 3007 C CA . ALA B 1 71 ? -8.289 12.305 7.371 1 92.19 71 ALA B CA 1
ATOM 3008 C C . ALA B 1 71 ? -8.531 12.688 5.91 1 92.19 71 ALA B C 1
ATOM 3010 O O . ALA B 1 71 ? -7.633 13.203 5.242 1 92.19 71 ALA B O 1
ATOM 3011 N N . ALA B 1 72 ? -9.734 12.336 5.445 1 88.5 72 ALA B N 1
ATOM 3012 C CA . ALA B 1 72 ? -10.242 12.914 4.203 1 88.5 72 ALA B CA 1
ATOM 3013 C C . ALA B 1 72 ? -10.898 14.273 4.457 1 88.5 72 ALA B C 1
ATOM 3015 O O . ALA B 1 72 ? -11.406 14.523 5.551 1 88.5 72 ALA B O 1
ATOM 3016 N N . GLY B 1 73 ? -10.812 15.094 3.451 1 87.62 73 GLY B N 1
ATOM 3017 C CA . GLY B 1 73 ? -11.508 16.375 3.572 1 87.62 73 GLY B CA 1
ATOM 3018 C C . GLY B 1 73 ? -13.008 16.25 3.443 1 87.62 73 GLY B C 1
ATOM 3019 O O . GLY B 1 73 ? -13.516 15.242 2.934 1 87.62 73 GLY B O 1
ATOM 3020 N N . PRO B 1 74 ? -13.664 17.156 4.047 1 85.81 74 PRO B N 1
ATOM 3021 C CA . PRO B 1 74 ? -15.125 17.125 3.971 1 85.81 74 PRO B CA 1
ATOM 3022 C C . PRO B 1 74 ? -15.648 17.281 2.543 1 85.81 74 PRO B C 1
ATOM 3024 O O . PRO B 1 74 ? -15.094 18.047 1.757 1 85.81 74 PRO B O 1
ATOM 3027 N N . ARG B 1 75 ? -16.609 16.297 2.367 1 78.06 75 ARG B N 1
ATOM 3028 C CA . ARG B 1 75 ? -17.312 16.328 1.089 1 78.06 75 ARG B CA 1
ATOM 3029 C C . ARG B 1 75 ? -18.797 16.656 1.283 1 78.06 75 ARG B C 1
ATOM 3031 O O . ARG B 1 75 ? -19.578 15.812 1.719 1 78.06 75 ARG B O 1
ATOM 3038 N N . GLY B 1 76 ? -19.172 17.859 1.232 1 76.69 76 GLY B N 1
ATOM 3039 C CA . GLY B 1 76 ? -20.562 18.234 1.458 1 76.69 76 GLY B CA 1
ATOM 3040 C C . GLY B 1 76 ? -20.859 18.562 2.908 1 76.69 76 GLY B C 1
ATOM 3041 O O . GLY B 1 76 ? -19.953 18.562 3.748 1 76.69 76 GLY B O 1
ATOM 3042 N N . GLN B 1 77 ? -22.141 18.656 3.248 1 76.81 77 GLN B N 1
ATOM 3043 C CA . GLN B 1 77 ? -22.531 19.172 4.551 1 76.81 77 GLN B CA 1
ATOM 3044 C C . GLN B 1 77 ? -22.391 18.109 5.637 1 76.81 77 GLN B C 1
ATOM 3046 O O . GLN B 1 77 ? -21.891 18.391 6.723 1 76.81 77 GLN B O 1
ATOM 3051 N N . THR B 1 78 ? -22.875 16.969 5.293 1 78.62 78 THR B N 1
ATOM 3052 C CA . THR B 1 78 ? -22.812 15.898 6.285 1 78.62 78 THR B CA 1
ATOM 3053 C C . THR B 1 78 ? -21.359 15.531 6.602 1 78.62 78 THR B C 1
ATOM 3055 O O . THR B 1 78 ? -21 15.352 7.766 1 78.62 78 THR B O 1
ATOM 3058 N N . SER B 1 79 ? -20.609 15.461 5.617 1 83.25 79 SER B N 1
ATOM 3059 C CA . SER B 1 79 ? -19.203 15.141 5.797 1 83.25 79 SER B CA 1
ATOM 3060 C C . SER B 1 79 ? -18.484 16.25 6.566 1 83.25 79 SER B C 1
ATOM 3062 O O . SER B 1 79 ? -17.562 15.969 7.344 1 83.25 79 SER B O 1
ATOM 3064 N N . LEU B 1 80 ? -18.953 17.438 6.316 1 87.12 80 LEU B N 1
ATOM 3065 C CA . LEU B 1 80 ? -18.375 18.578 7.008 1 87.12 80 LEU B CA 1
ATOM 3066 C C . LEU B 1 80 ? -18.672 18.516 8.5 1 87.12 80 LEU B C 1
ATOM 3068 O O . LEU B 1 80 ? -17.797 18.75 9.328 1 87.12 80 LEU B O 1
ATOM 3072 N N . GLU B 1 81 ? -19.844 18.188 8.812 1 86.56 81 GLU B N 1
ATOM 3073 C CA . GLU B 1 81 ? -20.234 18.047 10.219 1 86.56 81 GLU B CA 1
ATOM 3074 C C . GLU B 1 81 ? -19.422 16.953 10.906 1 86.56 81 GLU B C 1
ATOM 3076 O O . GLU B 1 81 ? -18.953 17.141 12.023 1 86.56 81 GLU B O 1
ATOM 3081 N N . ASN B 1 82 ? -19.312 15.859 10.266 1 84.25 82 ASN B N 1
ATOM 3082 C CA . ASN B 1 82 ? -18.531 14.75 10.805 1 84.25 82 ASN B CA 1
ATOM 3083 C C . ASN B 1 82 ? -17.062 15.117 10.977 1 84.25 82 ASN B C 1
ATOM 3085 O O . ASN B 1 82 ? -16.438 14.758 11.969 1 84.25 82 ASN B O 1
ATOM 3089 N N . PHE B 1 83 ? -16.594 15.812 10.039 1 89.38 83 PHE B N 1
ATOM 3090 C CA . PHE B 1 83 ? -15.203 16.266 10.055 1 89.38 83 PHE B CA 1
ATOM 3091 C C . PHE B 1 83 ? -14.945 17.172 11.258 1 89.38 83 PHE B C 1
ATOM 3093 O O . PHE B 1 83 ? -13.977 16.969 11.992 1 89.38 83 PHE B O 1
ATOM 3100 N N . LEU B 1 84 ? -15.828 18.078 11.445 1 89.31 84 LEU B N 1
ATOM 3101 C CA . LEU B 1 84 ? -15.703 18.984 12.578 1 89.31 84 LEU B CA 1
ATOM 3102 C C . LEU B 1 84 ? -15.844 18.234 13.898 1 89.31 84 LEU B C 1
ATOM 3104 O O . LEU B 1 84 ? -15.125 18.516 14.852 1 89.31 84 LEU B O 1
ATOM 3108 N N . THR B 1 85 ? -16.734 17.328 13.914 1 86.25 85 THR B N 1
ATOM 3109 C CA . THR B 1 85 ? -16.922 16.516 15.109 1 86.25 85 THR B CA 1
ATOM 3110 C C . THR B 1 85 ? -15.648 15.758 15.453 1 86.25 85 THR B C 1
ATOM 3112 O O . THR B 1 85 ? -15.273 15.656 16.625 1 86.25 85 THR B O 1
ATOM 3115 N N . ASP B 1 86 ? -14.961 15.203 14.461 1 86 86 ASP B N 1
ATOM 3116 C CA . ASP B 1 86 ? -13.711 14.477 14.672 1 86 86 ASP B CA 1
ATOM 3117 C C . ASP B 1 86 ? -12.633 15.391 15.25 1 86 86 ASP B C 1
ATOM 3119 O O . ASP B 1 86 ? -11.875 14.984 16.125 1 86 86 ASP B O 1
ATOM 3123 N N . ILE B 1 87 ? -12.609 16.578 14.758 1 87.81 87 ILE B N 1
ATOM 3124 C CA . ILE B 1 87 ? -11.633 17.562 15.219 1 87.81 87 ILE B CA 1
ATOM 3125 C C . ILE B 1 87 ? -11.914 17.922 16.672 1 87.81 87 ILE B C 1
ATOM 3127 O O . ILE B 1 87 ? -11.008 17.938 17.516 1 87.81 87 ILE B O 1
ATOM 3131 N N . LEU B 1 88 ? -13.148 18.094 16.969 1 85.62 88 LEU B N 1
ATOM 3132 C CA . LEU B 1 88 ? -13.547 18.625 18.266 1 85.62 88 LEU B CA 1
ATOM 3133 C C . LEU B 1 88 ? -13.555 17.531 19.328 1 85.62 88 LEU B C 1
ATOM 3135 O O . LEU B 1 88 ? -13.375 17.812 20.516 1 85.62 88 LEU B O 1
ATOM 3139 N N . SER B 1 89 ? -13.719 16.312 18.906 1 81.69 89 SER B N 1
ATOM 3140 C CA . SER B 1 89 ? -13.883 15.219 19.875 1 81.69 89 SER B CA 1
ATOM 3141 C C . SER B 1 89 ? -12.555 14.547 20.188 1 81.69 89 SER B C 1
ATOM 3143 O O . SER B 1 89 ? -12.469 13.719 21.094 1 81.69 89 SER B O 1
ATOM 3145 N N . HIS B 1 90 ? -11.586 14.922 19.406 1 82.88 90 HIS B N 1
ATOM 3146 C CA . HIS B 1 90 ? -10.289 14.297 19.656 1 82.88 90 HIS B CA 1
ATOM 3147 C C . HIS B 1 90 ? -9.734 14.695 21.016 1 82.88 90 HIS B C 1
ATOM 3149 O O . HIS B 1 90 ? -9.906 15.836 21.453 1 82.88 90 HIS B O 1
ATOM 3155 N N . ASP B 1 91 ? -9.125 13.695 21.656 1 79.06 91 ASP B N 1
ATOM 3156 C CA . ASP B 1 91 ? -8.492 13.93 22.953 1 79.06 91 ASP B CA 1
ATOM 3157 C C . ASP B 1 91 ? -7.031 13.5 22.938 1 79.06 91 ASP B C 1
ATOM 3159 O O . ASP B 1 91 ? -6.727 12.312 22.828 1 79.06 91 ASP B O 1
ATOM 3163 N N . PRO B 1 92 ? -6.176 14.5 23.094 1 83.06 92 PRO B N 1
ATOM 3164 C CA . PRO B 1 92 ? -6.363 15.945 23.266 1 83.06 92 PRO B CA 1
ATOM 3165 C C . PRO B 1 92 ? -6.914 16.625 22 1 83.06 92 PRO B C 1
ATOM 3167 O O . PRO B 1 92 ? -6.859 16.047 20.922 1 83.06 92 PRO B O 1
ATOM 3170 N N . PRO B 1 93 ? -7.355 17.891 22.141 1 81.75 93 PRO B N 1
ATOM 3171 C CA . PRO B 1 93 ? -7.984 18.594 21.016 1 81.75 93 PRO B CA 1
ATOM 3172 C C . PRO B 1 93 ? -7.008 18.891 19.875 1 81.75 93 PRO B C 1
ATOM 3174 O O . PRO B 1 93 ? -5.84 19.188 20.125 1 81.75 93 PRO B O 1
ATOM 3177 N N . VAL B 1 94 ? -7.527 18.844 18.719 1 90.69 94 VAL B N 1
ATOM 3178 C CA . VAL B 1 94 ? -6.746 19.219 17.547 1 90.69 94 VAL B CA 1
ATOM 3179 C C . VAL B 1 94 ? -6.547 20.719 17.5 1 90.69 94 VAL B C 1
ATOM 3181 O O . VAL B 1 94 ? -7.516 21.484 17.531 1 90.69 94 VAL B O 1
ATOM 3184 N N . SER B 1 95 ? -5.316 21.109 17.516 1 89.38 95 SER B N 1
ATOM 3185 C CA . SER B 1 95 ? -5.023 22.547 17.531 1 89.38 95 SER B CA 1
ATOM 3186 C C . SER B 1 95 ? -4.613 23.047 16.156 1 89.38 95 SER B C 1
ATOM 3188 O O . SER B 1 95 ? -4.594 24.25 15.906 1 89.38 95 SER B O 1
ATOM 3190 N N . SER B 1 96 ? -4.27 22.141 15.367 1 94.5 96 SER B N 1
ATOM 3191 C CA . SER B 1 96 ? -3.791 22.531 14.047 1 94.5 96 SER B CA 1
ATOM 3192 C C . SER B 1 96 ? -4.293 21.562 12.977 1 94.5 96 SER B C 1
ATOM 3194 O O . SER B 1 96 ? -4.305 20.344 13.18 1 94.5 96 SER B O 1
ATOM 3196 N N . VAL B 1 97 ? -4.777 22.156 11.867 1 95.19 97 VAL B N 1
ATOM 3197 C CA . VAL B 1 97 ? -5.207 21.391 10.703 1 95.19 97 VAL B CA 1
ATOM 3198 C C . VAL B 1 97 ? -4.359 21.781 9.492 1 95.19 97 VAL B C 1
ATOM 3200 O O . VAL B 1 97 ? -4.129 22.969 9.234 1 95.19 97 VAL B O 1
ATOM 3203 N N . VAL B 1 98 ? -3.838 20.781 8.867 1 95.25 98 VAL B N 1
ATOM 3204 C CA . VAL B 1 98 ? -3.148 20.984 7.602 1 95.25 98 VAL B CA 1
ATOM 3205 C C . VAL B 1 98 ? -4.008 20.469 6.449 1 95.25 98 VAL B C 1
ATOM 3207 O O . VAL B 1 98 ? -4.336 19.281 6.395 1 95.25 98 VAL B O 1
ATOM 3210 N N . ALA B 1 99 ? -4.367 21.406 5.586 1 92.69 99 ALA B N 1
ATOM 3211 C CA . ALA B 1 99 ? -5.227 21.062 4.453 1 92.69 99 ALA B CA 1
ATOM 3212 C C . ALA B 1 99 ? -4.453 21.141 3.141 1 92.69 99 ALA B C 1
ATOM 3214 O O . ALA B 1 99 ? -3.902 22.188 2.789 1 92.69 99 ALA B O 1
ATOM 3215 N N . LEU B 1 100 ? -4.449 19.969 2.459 1 91 100 LEU B N 1
ATOM 3216 C CA . LEU B 1 100 ? -3.721 19.891 1.196 1 91 100 LEU B CA 1
ATOM 3217 C C . LEU B 1 100 ? -4.68 19.688 0.028 1 91 100 LEU B C 1
ATOM 3219 O O . LEU B 1 100 ? -5.449 18.719 0.019 1 91 100 LEU B O 1
ATOM 3223 N N . GLY B 1 101 ? -4.609 20.5 -1.031 1 83.88 101 GLY B N 1
ATOM 3224 C CA . GLY B 1 101 ? -5.469 20.297 -2.188 1 83.88 101 GLY B CA 1
ATOM 3225 C C . GLY B 1 101 ? -5.363 21.422 -3.209 1 83.88 101 GLY B C 1
ATOM 3226 O O . GLY B 1 101 ? -4.453 22.25 -3.137 1 83.88 101 GLY B O 1
ATOM 3227 N N . ASP B 1 102 ? -6.148 21.156 -4.367 1 73.38 102 ASP B N 1
ATOM 3228 C CA . ASP B 1 102 ? -6.23 22.156 -5.434 1 73.38 102 ASP B CA 1
ATOM 3229 C C . ASP B 1 102 ? -7.559 22.906 -5.387 1 73.38 102 ASP B C 1
ATOM 3231 O O . ASP B 1 102 ? -8.625 22.281 -5.293 1 73.38 102 ASP B O 1
ATOM 3235 N N . ARG B 1 103 ? -7.43 24.203 -5.348 1 60.34 103 ARG B N 1
ATOM 3236 C CA . ARG B 1 103 ? -8.664 24.984 -5.398 1 60.34 103 ARG B CA 1
ATOM 3237 C C . ARG B 1 103 ? -9.32 24.875 -6.773 1 60.34 103 ARG B C 1
ATOM 3239 O O . ARG B 1 103 ? -10.531 25.062 -6.91 1 60.34 103 ARG B O 1
ATOM 3246 N N . LEU B 1 104 ? -8.398 24.656 -7.926 1 51.44 104 LEU B N 1
ATOM 3247 C CA . LEU B 1 104 ? -8.836 24.844 -9.305 1 51.44 104 LEU B CA 1
ATOM 3248 C C . LEU B 1 104 ? -9.172 23.516 -9.961 1 51.44 104 LEU B C 1
ATOM 3250 O O . LEU B 1 104 ? -9.672 23.484 -11.094 1 51.44 104 LEU B O 1
ATOM 3254 N N . SER B 1 105 ? -8.812 22.422 -9.516 1 48.81 105 SER B N 1
ATOM 3255 C CA . SER B 1 105 ? -8.781 21.266 -10.398 1 48.81 105 SER B CA 1
ATOM 3256 C C . SER B 1 105 ? -10.18 20.875 -10.852 1 48.81 105 SER B C 1
ATOM 3258 O O . SER B 1 105 ? -11.109 20.812 -10.039 1 48.81 105 SER B O 1
ATOM 3260 N N . ASP B 1 106 ? -10.344 20.719 -12.164 1 44.44 106 ASP B N 1
ATOM 3261 C CA . ASP B 1 106 ? -11.508 20.156 -12.844 1 44.44 106 ASP B CA 1
ATOM 3262 C C . ASP B 1 106 ? -11.82 18.75 -12.336 1 44.44 106 ASP B C 1
ATOM 3264 O O . ASP B 1 106 ? -12.984 18.359 -12.242 1 44.44 106 ASP B O 1
ATOM 3268 N N . SER B 1 107 ? -10.945 17.938 -12.414 1 42.16 107 SER B N 1
ATOM 3269 C CA . SER B 1 107 ? -11.102 16.531 -12.055 1 42.16 107 SER B CA 1
ATOM 3270 C C . SER B 1 107 ? -11.523 16.391 -10.594 1 42.16 107 SER B C 1
ATOM 3272 O O . SER B 1 107 ? -12.031 15.336 -10.195 1 42.16 107 SER B O 1
ATOM 3274 N N . ASP B 1 108 ? -10.977 17.25 -9.922 1 39.69 108 ASP B N 1
ATOM 3275 C CA . ASP B 1 108 ? -11.469 17.328 -8.547 1 39.69 108 ASP B CA 1
ATOM 3276 C C . ASP B 1 108 ? -12.695 18.219 -8.453 1 39.69 108 ASP B C 1
ATOM 3278 O O . ASP B 1 108 ? -12.922 18.875 -7.426 1 39.69 108 ASP B O 1
ATOM 3282 N N . LYS B 1 109 ? -13.188 18.578 -9.711 1 41.34 109 LYS B N 1
ATOM 3283 C CA . LYS B 1 109 ? -14.383 19.422 -9.688 1 41.34 109 LYS B CA 1
ATOM 3284 C C . LYS B 1 109 ? -15.359 18.969 -8.609 1 41.34 109 LYS B C 1
ATOM 3286 O O . LYS B 1 109 ? -15.945 17.891 -8.719 1 41.34 109 LYS B O 1
ATOM 3291 N N . CYS B 1 110 ? -14.906 19.219 -7.453 1 41 110 CYS B N 1
ATOM 3292 C CA . CYS B 1 110 ? -16.047 19.172 -6.543 1 41 110 CYS B CA 1
ATOM 3293 C C . CYS B 1 110 ? -17.25 19.906 -7.129 1 41 110 CYS B C 1
ATOM 3295 O O . CYS B 1 110 ? -17.078 20.797 -7.953 1 41 110 CYS B O 1
ATOM 3297 N N . ALA B 1 111 ? -18.234 19.328 -7.383 1 38.06 111 ALA B N 1
ATOM 3298 C CA . ALA B 1 111 ? -19.359 20.203 -7.727 1 38.06 111 ALA B CA 1
ATOM 3299 C C . ALA B 1 111 ? -19.062 21.641 -7.32 1 38.06 111 ALA B C 1
ATOM 3301 O O . ALA B 1 111 ? -18.281 21.891 -6.395 1 38.06 111 ALA B O 1
ATOM 3302 N N . LYS B 1 112 ? -19.484 22.656 -7.934 1 34.38 112 LYS B N 1
ATOM 3303 C CA . LYS B 1 112 ? -19.625 24.078 -7.621 1 34.38 112 LYS B CA 1
ATOM 3304 C C . LYS B 1 112 ? -19.844 24.297 -6.125 1 34.38 112 LYS B C 1
ATOM 3306 O O . LYS B 1 112 ? -20.828 23.797 -5.559 1 34.38 112 LYS B O 1
ATOM 3311 N N . GLY B 1 113 ? -18.672 24.438 -5.152 1 41.44 113 GLY B N 1
ATOM 3312 C CA . GLY B 1 113 ? -18.828 24.672 -3.725 1 41.44 113 GLY B CA 1
ATOM 3313 C C . GLY B 1 113 ? -18 23.734 -2.869 1 41.44 113 GLY B C 1
ATOM 3314 O O . GLY B 1 113 ? -17.938 23.891 -1.649 1 41.44 113 GLY B O 1
ATOM 3315 N N . ASP B 1 114 ? -17.672 22.469 -3.367 1 49.91 114 ASP B N 1
ATOM 3316 C CA . ASP B 1 114 ? -17.172 21.516 -2.381 1 49.91 114 ASP B CA 1
ATOM 3317 C C . ASP B 1 114 ? -15.664 21.625 -2.213 1 49.91 114 ASP B C 1
ATOM 3319 O O . ASP B 1 114 ? -15 20.656 -1.863 1 49.91 114 ASP B O 1
ATOM 3323 N N . ASP B 1 115 ? -15.023 22.562 -2.572 1 61.53 115 ASP B N 1
ATOM 3324 C CA . ASP B 1 115 ? -13.625 22.875 -2.26 1 61.53 115 ASP B CA 1
ATOM 3325 C C . ASP B 1 115 ? -13.43 23.047 -0.756 1 61.53 115 ASP B C 1
ATOM 3327 O O . ASP B 1 115 ? -13.812 24.062 -0.188 1 61.53 115 ASP B O 1
ATOM 3331 N N . PHE B 1 116 ? -12.859 22.016 -0.223 1 74.88 116 PHE B N 1
ATOM 3332 C CA . PHE B 1 116 ? -12.75 22.062 1.23 1 74.88 116 PHE B CA 1
ATOM 3333 C C . PHE B 1 116 ? -11.883 23.234 1.676 1 74.88 116 PHE B C 1
ATOM 3335 O O . PHE B 1 116 ? -12.016 23.734 2.797 1 74.88 116 PHE B O 1
ATOM 3342 N N . LEU B 1 117 ? -11.055 23.781 0.771 1 77.31 117 LEU B N 1
ATOM 3343 C CA . LEU B 1 117 ? -10.188 24.875 1.184 1 77.31 117 LEU B CA 1
ATOM 3344 C C . LEU B 1 117 ? -10.992 26.141 1.43 1 77.31 117 LEU B C 1
ATOM 3346 O O . LEU B 1 117 ? -10.594 27 2.23 1 77.31 117 LEU B O 1
ATOM 3350 N N . ASN B 1 118 ? -12.086 26.156 0.821 1 76.94 118 ASN B N 1
ATOM 3351 C CA . ASN B 1 118 ? -12.945 27.328 0.982 1 76.94 118 ASN B CA 1
ATOM 3352 C C . ASN B 1 118 ? -13.609 27.344 2.354 1 76.94 118 ASN B C 1
ATOM 3354 O O . ASN B 1 118 ? -14 28.406 2.844 1 76.94 118 ASN B O 1
ATOM 3358 N N . TYR B 1 119 ? -13.688 26.266 2.967 1 82.31 119 TYR B N 1
ATOM 3359 C CA . TYR B 1 119 ? -14.32 26.188 4.277 1 82.31 119 TYR B CA 1
ATOM 3360 C C . TYR B 1 119 ? -13.469 26.859 5.34 1 82.31 119 TYR B C 1
ATOM 3362 O O . TYR B 1 119 ? -13.961 27.188 6.426 1 82.31 119 TYR B O 1
ATOM 3370 N N . TYR B 1 120 ? -12.266 27.109 4.996 1 85.88 120 TYR B N 1
ATOM 3371 C CA . TYR B 1 120 ? -11.352 27.625 6.016 1 85.88 120 TYR B CA 1
ATOM 3372 C C . TYR B 1 120 ? -11.18 29.125 5.883 1 85.88 120 TYR B C 1
ATOM 3374 O O . TYR B 1 120 ? -10.336 29.734 6.559 1 85.88 120 TYR B O 1
ATOM 3382 N N . ASN B 1 121 ? -11.945 29.734 4.996 1 80.75 121 ASN B N 1
ATOM 3383 C CA . ASN B 1 121 ? -11.797 31.172 4.797 1 80.75 121 ASN B CA 1
ATOM 3384 C C . ASN B 1 121 ? -13.148 31.875 4.797 1 80.75 121 ASN B C 1
ATOM 3386 O O . ASN B 1 121 ? -13.266 33 4.316 1 80.75 121 ASN B O 1
ATOM 3390 N N . LYS B 1 122 ? -14.125 31.219 5.305 1 83.5 122 LYS B N 1
ATOM 3391 C CA . LYS B 1 122 ? -15.445 31.828 5.348 1 83.5 122 LYS B CA 1
ATOM 3392 C C . LYS B 1 122 ? -16.219 31.391 6.586 1 83.5 122 LYS B C 1
ATOM 3394 O O . LYS B 1 122 ? -15.867 30.391 7.219 1 83.5 122 LYS B O 1
ATOM 3399 N N . ASP B 1 123 ? -17.25 32.188 6.852 1 88.94 123 ASP B N 1
ATOM 3400 C CA . ASP B 1 123 ? -18.172 31.844 7.926 1 88.94 123 ASP B CA 1
ATOM 3401 C C . ASP B 1 123 ? -19.312 30.984 7.402 1 88.94 123 ASP B C 1
ATOM 3403 O O . ASP B 1 123 ? -19.844 31.25 6.312 1 88.94 123 ASP B O 1
ATOM 3407 N N . TYR B 1 124 ? -19.594 29.969 8.133 1 88.62 124 TYR B N 1
ATOM 3408 C CA . TYR B 1 124 ? -20.719 29.141 7.742 1 88.62 124 TYR B CA 1
ATOM 3409 C C . TYR B 1 124 ? -21.25 28.344 8.93 1 88.62 124 TYR B C 1
ATOM 3411 O O . TYR B 1 124 ? -20.703 28.422 10.031 1 88.62 124 TYR B O 1
ATOM 3419 N N . ARG B 1 125 ? -22.438 27.734 8.656 1 89.38 125 ARG B N 1
ATOM 3420 C CA . ARG B 1 125 ? -23.016 26.812 9.617 1 89.38 125 ARG B CA 1
ATOM 3421 C C . ARG B 1 125 ? -22.969 25.375 9.094 1 89.38 125 ARG B C 1
ATOM 3423 O O . ARG B 1 125 ? -23.203 25.125 7.91 1 89.38 125 ARG B O 1
ATOM 3430 N N . ALA B 1 126 ? -22.562 24.516 9.922 1 88.88 126 ALA B N 1
ATOM 3431 C CA . ALA B 1 126 ? -22.562 23.078 9.641 1 88.88 126 ALA B CA 1
ATOM 3432 C C . ALA B 1 126 ? -23.266 22.297 10.75 1 88.88 126 ALA B C 1
ATOM 3434 O O . ALA B 1 126 ? -22.641 21.969 11.758 1 88.88 126 ALA B O 1
ATOM 3435 N N . GLY B 1 127 ? -24.516 21.938 10.477 1 86.94 127 GLY B N 1
ATOM 3436 C CA . GLY B 1 127 ? -25.297 21.328 11.555 1 86.94 127 GLY B CA 1
ATOM 3437 C C . GLY B 1 127 ? -25.406 22.234 12.773 1 86.94 127 GLY B C 1
ATOM 3438 O O . GLY B 1 127 ? -25.844 23.375 12.664 1 86.94 127 GLY B O 1
ATOM 3439 N N . ASN B 1 128 ? -24.859 21.703 13.883 1 86.19 128 ASN B N 1
ATOM 3440 C CA . ASN B 1 128 ? -24.953 22.438 15.141 1 86.19 128 ASN B CA 1
ATOM 3441 C C . ASN B 1 128 ? -23.719 23.312 15.367 1 86.19 128 ASN B C 1
ATOM 3443 O O . ASN B 1 128 ? -23.594 23.969 16.406 1 86.19 128 ASN B O 1
ATOM 3447 N N . TYR B 1 129 ? -22.906 23.375 14.344 1 91.94 129 TYR B N 1
ATOM 3448 C CA . TYR B 1 129 ? -21.656 24.109 14.516 1 91.94 129 TYR B CA 1
ATOM 3449 C C . TYR B 1 129 ? -21.719 25.453 13.805 1 91.94 129 TYR B C 1
ATOM 3451 O O . TYR B 1 129 ? -22.188 25.547 12.664 1 91.94 129 TYR B O 1
ATOM 3459 N N . LEU B 1 130 ? -21.344 26.5 14.57 1 93.38 130 LEU B N 1
ATOM 3460 C CA . LEU B 1 130 ? -21.094 27.797 13.969 1 93.38 130 LEU B CA 1
ATOM 3461 C C . LEU B 1 130 ? -19.594 28.031 13.734 1 93.38 130 LEU B C 1
ATOM 3463 O O . LEU B 1 130 ? -18.812 28.062 14.688 1 93.38 130 LEU B O 1
ATOM 3467 N N . VAL B 1 131 ? -19.219 28.203 12.484 1 93.25 131 VAL B N 1
ATOM 3468 C CA . VAL B 1 131 ? -17.812 28.25 12.148 1 93.25 131 VAL B CA 1
ATOM 3469 C C . VAL B 1 131 ? -17.453 29.656 11.656 1 93.25 131 VAL B C 1
ATOM 3471 O O . VAL B 1 131 ? -18.141 30.219 10.812 1 93.25 131 VAL B O 1
ATOM 3474 N N . SER B 1 132 ? -16.438 30.219 12.219 1 92.5 132 SER B N 1
ATOM 3475 C CA . SER B 1 132 ? -15.852 31.469 11.758 1 92.5 132 SER B CA 1
ATOM 3476 C C . SER B 1 132 ? -14.367 31.312 11.438 1 92.5 132 SER B C 1
ATOM 3478 O O . SER B 1 132 ? -13.625 30.688 12.195 1 92.5 132 SER B O 1
ATOM 3480 N N . ALA B 1 133 ? -13.992 31.812 10.258 1 90.44 133 ALA B N 1
ATOM 3481 C CA . ALA B 1 133 ? -12.602 31.703 9.836 1 90.44 133 ALA B CA 1
ATOM 3482 C C . ALA B 1 133 ? -12.016 33.062 9.492 1 90.44 133 ALA B C 1
ATOM 3484 O O . ALA B 1 133 ? -12.688 33.9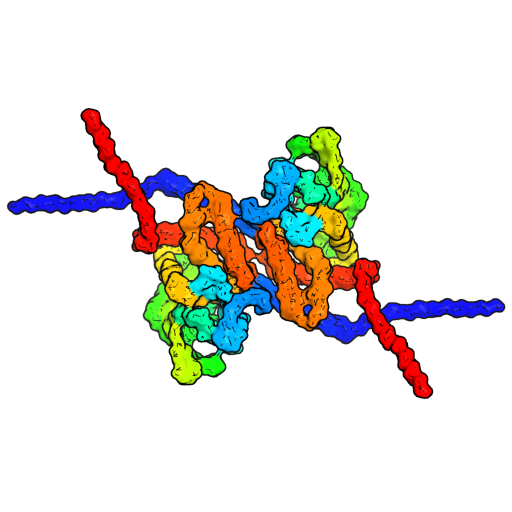06 8.883 1 90.44 133 ALA B O 1
ATOM 3485 N N . ARG B 1 134 ? -10.805 33.312 9.953 1 87.31 134 ARG B N 1
ATOM 3486 C CA . ARG B 1 134 ? -10.078 34.531 9.664 1 87.31 134 ARG B CA 1
ATOM 3487 C C . ARG B 1 134 ? -8.68 34.219 9.141 1 87.31 134 ARG B C 1
ATOM 3489 O O . ARG B 1 134 ? -7.938 33.438 9.734 1 87.31 134 ARG B O 1
ATOM 3496 N N . LEU B 1 135 ? -8.375 34.812 8.023 1 84.25 135 LEU B N 1
ATOM 3497 C CA . LEU B 1 135 ? -7.035 34.688 7.473 1 84.25 135 LEU B CA 1
ATOM 3498 C C . LEU B 1 135 ? -6.012 35.406 8.344 1 84.25 135 LEU B C 1
ATOM 3500 O O . LEU B 1 135 ? -6.234 36.562 8.75 1 84.25 135 LEU B O 1
ATOM 3504 N N . CYS B 1 136 ? -5.098 34.688 8.898 1 73.62 136 CYS B N 1
ATOM 3505 C CA . CYS B 1 136 ? -4.07 35.344 9.727 1 73.62 136 CYS B CA 1
ATOM 3506 C C . CYS B 1 136 ? -2.902 35.812 8.875 1 73.62 136 CYS B C 1
ATOM 3508 O O . CYS B 1 136 ? -2.512 36.969 8.953 1 73.62 136 CYS B O 1
ATOM 3510 N N . LYS B 1 137 ? -1.924 34.906 8.508 1 59.84 137 LYS B N 1
ATOM 3511 C CA . LYS B 1 137 ? -0.701 35.219 7.777 1 59.84 137 LYS B CA 1
ATOM 3512 C C . LYS B 1 137 ? -0.868 34.969 6.285 1 59.84 137 LYS B C 1
ATOM 3514 O O . LYS B 1 137 ? -1.546 34 5.887 1 59.84 137 LYS B O 1
ATOM 3519 N N . GLY B 1 138 ? -0.547 35.844 5.379 1 56.78 138 GLY B N 1
ATOM 3520 C CA . GLY B 1 138 ? -0.695 36.062 3.947 1 56.78 138 GLY B CA 1
ATOM 3521 C C . GLY B 1 138 ? -0.332 34.844 3.115 1 56.78 138 GLY B C 1
ATOM 3522 O O . GLY B 1 138 ? 0.204 33.875 3.639 1 56.78 138 GLY B O 1
ATOM 3523 N N . GLU B 1 139 ? -1.132 34.781 1.937 1 59.97 139 GLU B N 1
ATOM 3524 C CA . GLU B 1 139 ? -1.001 33.906 0.781 1 59.97 139 GLU B CA 1
ATOM 3525 C C . GLU B 1 139 ? 0.385 34.031 0.153 1 59.97 139 GLU B C 1
ATOM 3527 O O . GLU B 1 139 ? 0.894 35.125 -0.043 1 59.97 139 GLU B O 1
ATOM 3532 N N . PHE B 1 140 ? 1.229 33.062 0.572 1 60.31 140 PHE B N 1
ATOM 3533 C CA . PHE B 1 140 ? 2.432 33 -0.249 1 60.31 140 PHE B CA 1
ATOM 3534 C C . PHE B 1 140 ? 2.201 32.094 -1.467 1 60.31 140 PHE B C 1
ATOM 3536 O O . PHE B 1 140 ? 1.554 31.062 -1.368 1 60.31 140 PHE B O 1
ATOM 3543 N N . ARG B 1 141 ? 2.229 32.75 -2.523 1 61.88 141 ARG B N 1
ATOM 3544 C CA . ARG B 1 141 ? 2.191 31.984 -3.766 1 61.88 141 ARG B CA 1
ATOM 3545 C C . ARG B 1 141 ? 3.588 31.844 -4.363 1 61.88 141 ARG B C 1
ATOM 3547 O O . ARG B 1 141 ? 4.301 32.844 -4.52 1 61.88 141 ARG B O 1
ATOM 3554 N N . THR B 1 142 ? 4.059 30.578 -4.258 1 57.28 142 THR B N 1
ATOM 3555 C CA . THR B 1 142 ? 5.332 30.375 -4.941 1 57.28 142 THR B CA 1
ATOM 3556 C C . THR B 1 142 ? 5.125 30.281 -6.449 1 57.28 142 THR B C 1
ATOM 3558 O O . THR B 1 142 ? 4.156 29.672 -6.906 1 57.28 142 THR B O 1
ATOM 3561 N N . ILE B 1 143 ? 5.691 31.281 -7.18 1 52.25 143 ILE B N 1
ATOM 3562 C CA . ILE B 1 143 ? 5.711 31.188 -8.641 1 52.25 143 ILE B CA 1
ATOM 3563 C C . ILE B 1 143 ? 6.809 30.234 -9.086 1 52.25 143 ILE B C 1
ATOM 3565 O O . ILE B 1 143 ? 7.988 30.453 -8.797 1 52.25 143 ILE B O 1
ATOM 3569 N N . PRO B 1 144 ? 6.309 29.125 -9.531 1 52.62 144 PRO B N 1
ATOM 3570 C CA . PRO B 1 144 ? 7.363 28.219 -9.984 1 52.62 144 PRO B CA 1
ATOM 3571 C C . PRO B 1 144 ? 8.352 28.875 -10.938 1 52.62 144 PRO B C 1
ATOM 3573 O O . PRO B 1 144 ? 7.973 29.75 -11.711 1 52.62 144 PRO B O 1
ATOM 3576 N N . THR B 1 145 ? 9.547 28.953 -10.562 1 48.16 145 THR B N 1
ATOM 3577 C CA . THR B 1 145 ? 10.516 29.469 -11.516 1 48.16 145 THR B CA 1
ATOM 3578 C C . THR B 1 145 ? 10.477 28.656 -12.812 1 48.16 145 THR B C 1
ATOM 3580 O O . THR B 1 145 ? 10.789 29.188 -13.891 1 48.16 145 THR B O 1
ATOM 3583 N N . ASP B 1 146 ? 10.367 27.422 -12.695 1 47.41 146 ASP B N 1
ATOM 3584 C CA . ASP B 1 146 ? 10.336 26.594 -13.891 1 47.41 146 ASP B CA 1
ATOM 3585 C C . ASP B 1 146 ? 8.914 26.109 -14.18 1 47.41 146 ASP B C 1
ATOM 3587 O O . ASP B 1 146 ? 8.133 25.859 -13.258 1 47.41 146 ASP B O 1
ATOM 3591 N N . LYS B 1 147 ? 8.523 26.312 -15.359 1 49.66 147 LYS B N 1
ATOM 3592 C CA . LYS B 1 147 ? 7.215 26.047 -15.945 1 49.66 147 LYS B CA 1
ATOM 3593 C C . LYS B 1 147 ? 6.617 24.75 -15.383 1 49.66 147 LYS B C 1
ATOM 3595 O O . LYS B 1 147 ? 5.406 24.531 -15.492 1 49.66 147 LYS B O 1
ATOM 3600 N N . SER B 1 148 ? 7.395 23.969 -14.984 1 46.59 148 SER B N 1
ATOM 3601 C CA . SER B 1 148 ? 6.918 22.641 -14.586 1 46.59 148 SER B CA 1
ATOM 3602 C C . SER B 1 148 ? 6.496 22.625 -13.125 1 46.59 148 SER B C 1
ATOM 3604 O O . SER B 1 148 ? 5.895 21.656 -12.656 1 46.59 148 SER B O 1
ATOM 3606 N N . SER B 1 149 ? 6.863 23.797 -12.477 1 49.81 149 SER B N 1
ATOM 3607 C CA . SER B 1 149 ? 6.621 23.719 -11.039 1 49.81 149 SER B CA 1
ATOM 3608 C C . SER B 1 149 ? 5.27 24.312 -10.672 1 49.81 149 SER B C 1
ATOM 3610 O O . SER B 1 149 ? 4.797 25.25 -11.328 1 49.81 149 SER B O 1
ATOM 3612 N N . THR B 1 150 ? 4.465 23.672 -10.086 1 53.88 150 THR B N 1
ATOM 3613 C CA . THR B 1 150 ? 3.123 24.047 -9.664 1 53.88 150 THR B CA 1
ATOM 3614 C C . THR B 1 150 ? 3.186 24.984 -8.453 1 53.88 150 THR B C 1
ATOM 3616 O O . THR B 1 150 ? 3.93 24.734 -7.508 1 53.88 150 THR B O 1
ATOM 3619 N N . PRO B 1 151 ? 2.598 26.109 -8.648 1 55.72 151 PRO B N 1
ATOM 3620 C CA . PRO B 1 151 ? 2.564 27.078 -7.535 1 55.72 151 PRO B CA 1
ATOM 3621 C C . PRO B 1 151 ? 1.951 26.484 -6.266 1 55.72 151 PRO B C 1
ATOM 3623 O O . PRO B 1 151 ? 1.037 25.656 -6.344 1 55.72 151 PRO B O 1
ATOM 3626 N N . LEU B 1 152 ? 2.805 26.562 -5.125 1 61.88 152 LEU B N 1
ATOM 3627 C CA . LEU B 1 152 ? 2.223 26.297 -3.818 1 61.88 152 LEU B CA 1
ATOM 3628 C C . LEU B 1 152 ? 1.631 27.562 -3.205 1 61.88 152 LEU B C 1
ATOM 3630 O O . LEU B 1 152 ? 2.287 28.594 -3.17 1 61.88 152 LEU B O 1
ATOM 3634 N N . THR B 1 153 ? 0.307 27.609 -3.146 1 70.88 153 THR B N 1
ATOM 3635 C CA . THR B 1 153 ? -0.312 28.656 -2.354 1 70.88 153 THR B CA 1
ATOM 3636 C C . THR B 1 153 ? -0.475 28.219 -0.901 1 70.88 153 THR B C 1
ATOM 3638 O O . THR B 1 153 ? -0.971 27.125 -0.631 1 70.88 153 THR B O 1
ATOM 3641 N N . PHE B 1 154 ? 0.087 29.062 -0.065 1 79.81 154 PHE B N 1
ATOM 3642 C CA . PHE B 1 154 ? 0.022 28.812 1.37 1 79.81 154 PHE B CA 1
ATOM 3643 C C . PHE B 1 154 ? -0.848 29.859 2.062 1 79.81 154 PHE B C 1
ATOM 3645 O O . PHE B 1 154 ? -0.78 31.047 1.737 1 79.81 154 PHE B O 1
ATOM 3652 N N . ALA B 1 155 ? -1.778 29.406 2.84 1 82.62 155 ALA B N 1
ATOM 3653 C CA . ALA B 1 155 ? -2.607 30.297 3.646 1 82.62 155 ALA B CA 1
ATOM 3654 C C . ALA B 1 155 ? -2.809 29.734 5.051 1 82.62 155 ALA B C 1
ATOM 3656 O O . ALA B 1 155 ? -2.91 28.531 5.234 1 82.62 155 ALA B O 1
ATOM 3657 N N . GLN B 1 156 ? -2.785 30.625 5.965 1 87.88 156 GLN B N 1
ATOM 3658 C CA . GLN B 1 156 ? -3.074 30.234 7.34 1 87.88 156 GLN B CA 1
ATOM 3659 C C . GLN B 1 156 ? -4.301 30.969 7.875 1 87.88 156 GLN B C 1
ATOM 3661 O O . GLN B 1 156 ? -4.41 32.188 7.746 1 87.88 156 GLN B O 1
ATOM 3666 N N . SER B 1 157 ? -5.172 30.219 8.398 1 89.88 157 SER B N 1
ATOM 3667 C CA . SER B 1 157 ? -6.406 30.781 8.93 1 89.88 157 SER B CA 1
ATOM 3668 C C . SER B 1 157 ? -6.637 30.328 10.375 1 89.88 157 SER B C 1
ATOM 3670 O O . SER B 1 157 ? -6.18 29.266 10.773 1 89.88 157 SER B O 1
ATOM 3672 N N . LYS B 1 158 ? -7.242 31.219 11.109 1 92.5 158 LYS B N 1
ATOM 3673 C CA . LYS B 1 158 ? -7.785 30.844 12.414 1 92.5 158 LYS B CA 1
ATOM 3674 C C . LYS B 1 158 ? -9.273 30.531 12.32 1 92.5 158 LYS B C 1
ATOM 3676 O O . LYS B 1 158 ? -10.062 31.359 11.867 1 92.5 158 LYS B O 1
ATOM 3681 N N . VAL B 1 159 ? -9.594 29.297 12.742 1 93.25 159 VAL B N 1
ATOM 3682 C CA . VAL B 1 159 ? -10.984 28.844 12.641 1 93.25 159 VAL B CA 1
ATOM 3683 C C . VAL B 1 159 ? -11.578 28.688 14.039 1 93.25 159 VAL B C 1
ATOM 3685 O O . VAL B 1 159 ? -10.977 28.047 14.898 1 93.25 159 VAL B O 1
ATOM 3688 N N . THR B 1 160 ? -12.68 29.266 14.25 1 94.12 160 THR B N 1
ATOM 3689 C CA . THR B 1 160 ? -13.43 29.156 15.5 1 94.12 160 THR B CA 1
ATOM 3690 C C . THR B 1 160 ? -14.742 28.406 15.281 1 94.12 160 THR B C 1
ATOM 3692 O O . THR B 1 160 ? -15.531 28.766 14.406 1 94.12 160 THR B O 1
ATOM 3695 N N . VAL B 1 161 ? -14.898 27.375 16.047 1 93.62 161 VAL B N 1
ATOM 3696 C CA . VAL B 1 161 ? -16.125 26.578 15.953 1 93.62 161 VAL B CA 1
ATOM 3697 C C . VAL B 1 161 ? -16.922 26.703 17.25 1 93.62 161 VAL B C 1
ATOM 3699 O O . VAL B 1 161 ? -16.438 26.344 18.328 1 93.62 161 VAL B O 1
ATOM 3702 N N . GLY B 1 162 ? -18.125 27.172 17.109 1 92 162 GLY B N 1
ATOM 3703 C CA . GLY B 1 162 ? -19.031 27.297 18.234 1 92 162 GLY B CA 1
ATOM 3704 C C . GLY B 1 162 ? -20.047 26.172 18.312 1 92 162 GLY B C 1
ATOM 3705 O O . GLY B 1 162 ? -20.609 25.766 17.297 1 92 162 GLY B O 1
ATOM 3706 N N . THR B 1 163 ? -20.172 25.469 19.5 1 84.38 163 THR B N 1
ATOM 3707 C CA . THR B 1 163 ? -21.156 24.422 19.75 1 84.38 163 THR B CA 1
ATOM 3708 C C . THR B 1 163 ? -22.219 24.891 20.719 1 84.38 163 THR B C 1
ATOM 3710 O O . THR B 1 163 ? -22.797 24.094 21.469 1 84.38 163 THR B O 1
ATOM 3713 N N . GLY B 1 164 ? -22.625 26.156 20.781 1 78.94 164 GLY B N 1
ATOM 3714 C CA . GLY B 1 164 ? -23.562 26.75 21.703 1 78.94 164 GLY B CA 1
ATOM 3715 C C . GLY B 1 164 ? -22.875 27.5 22.844 1 78.94 164 GLY B C 1
ATOM 3716 O O . GLY B 1 164 ? -22.719 28.719 22.781 1 78.94 164 GLY B O 1
ATOM 3717 N N . SER B 1 165 ? -22.438 26.547 23.812 1 78.94 165 SER B N 1
ATOM 3718 C CA . SER B 1 165 ? -21.891 27.219 24.984 1 78.94 165 SER B CA 1
ATOM 3719 C C . SER B 1 165 ? -20.375 27.266 24.953 1 78.94 165 SER B C 1
ATOM 3721 O O . SER B 1 165 ? -19.734 27.969 25.734 1 78.94 165 SER B O 1
ATOM 3723 N N . GLU B 1 166 ? -19.797 26.562 24.141 1 86.06 166 GLU B N 1
ATOM 3724 C CA . GLU B 1 166 ? -18.328 26.516 24.078 1 86.06 166 GLU B CA 1
ATOM 3725 C C . GLU B 1 166 ? -17.828 26.75 22.656 1 86.06 166 GLU B C 1
ATOM 3727 O O . GLU B 1 166 ? -18.562 26.578 21.688 1 86.06 166 GLU B O 1
ATOM 3732 N N . SER B 1 167 ? -16.688 27.422 22.625 1 89.44 167 SER B N 1
ATOM 3733 C CA . SER B 1 167 ? -16.016 27.625 21.328 1 89.44 167 SER B CA 1
ATOM 3734 C C . SER B 1 167 ? -14.609 27.047 21.344 1 89.44 167 SER B C 1
ATOM 3736 O O . SER B 1 167 ? -13.898 27.156 22.359 1 89.44 167 SER B O 1
ATOM 3738 N N . ILE B 1 168 ? -14.328 26.375 20.328 1 90 168 ILE B N 1
ATOM 3739 C CA . ILE B 1 168 ? -12.992 25.828 20.172 1 90 168 ILE B CA 1
ATOM 3740 C C . ILE B 1 168 ? -12.32 26.438 18.953 1 90 168 ILE B C 1
ATOM 3742 O O . ILE B 1 168 ? -12.961 26.656 17.922 1 90 168 ILE B O 1
ATOM 3746 N N . GLN B 1 169 ? -11.055 26.734 19.141 1 91.94 169 GLN B N 1
ATOM 3747 C CA . GLN B 1 169 ? -10.305 27.359 18.047 1 91.94 169 GLN B CA 1
ATOM 3748 C C . GLN B 1 169 ? -9.141 26.469 17.609 1 91.94 169 GLN B C 1
ATOM 3750 O O . GLN B 1 169 ? -8.5 25.812 18.438 1 91.94 169 GLN B O 1
ATOM 3755 N N . PHE B 1 170 ? -8.914 26.453 16.344 1 93.06 170 PHE B N 1
ATOM 3756 C CA . PHE B 1 170 ? -7.734 25.781 15.797 1 93.06 170 PHE B CA 1
ATOM 3757 C C . PHE B 1 170 ? -7.211 26.531 14.578 1 93.06 170 PHE B C 1
ATOM 3759 O O . PHE B 1 170 ? -7.914 27.359 13.992 1 93.06 170 PHE B O 1
ATOM 3766 N N . THR B 1 171 ? -5.98 26.344 14.266 1 92.5 171 THR B N 1
ATOM 3767 C CA . THR B 1 171 ? -5.336 26.969 13.117 1 92.5 171 THR B CA 1
ATOM 3768 C C . THR B 1 171 ? -5.355 26.031 11.914 1 92.5 171 THR B C 1
ATOM 3770 O O . THR B 1 171 ? -5.176 24.812 12.062 1 92.5 171 THR B O 1
ATOM 3773 N N . VAL B 1 172 ? -5.574 26.641 10.727 1 92.5 172 VAL B N 1
ATOM 3774 C CA . VAL B 1 172 ? -5.539 25.875 9.484 1 92.5 172 VAL B CA 1
ATOM 3775 C C . VAL B 1 172 ? -4.402 26.375 8.594 1 92.5 172 VAL B C 1
ATOM 3777 O O . VAL B 1 172 ? -4.312 27.562 8.305 1 92.5 172 VAL B O 1
ATOM 3780 N N . THR B 1 173 ? -3.559 25.484 8.32 1 91.5 173 THR B N 1
ATOM 3781 C CA . THR B 1 173 ? -2.551 25.719 7.297 1 91.5 173 THR B CA 1
ATOM 3782 C C . THR B 1 173 ? -2.969 25.094 5.973 1 91.5 173 THR B C 1
ATOM 3784 O O . THR B 1 173 ? -2.988 23.859 5.844 1 91.5 173 THR B O 1
ATOM 3787 N N . ALA B 1 174 ? -3.268 25.938 5.043 1 89 174 ALA B N 1
ATOM 3788 C CA . ALA B 1 174 ? -3.697 25.469 3.732 1 89 174 ALA B CA 1
ATOM 3789 C C . ALA B 1 174 ? -2.547 25.484 2.732 1 89 174 ALA B C 1
ATOM 3791 O O . ALA B 1 174 ? -1.896 26.516 2.553 1 89 174 ALA B O 1
ATOM 3792 N N . LEU B 1 175 ? -2.299 24.312 2.195 1 87.06 175 LEU B N 1
ATOM 3793 C CA . LEU B 1 175 ? -1.319 24.203 1.12 1 87.06 175 LEU B CA 1
ATOM 3794 C C . LEU B 1 175 ? -2 23.828 -0.195 1 87.06 175 LEU B C 1
ATOM 3796 O O . LEU B 1 175 ? -2.527 22.719 -0.338 1 87.06 175 LEU B O 1
ATOM 3800 N N . GLU B 1 176 ? -1.898 24.75 -1.098 1 81.06 176 GLU B N 1
ATOM 3801 C CA . GLU B 1 176 ? -2.52 24.5 -2.395 1 81.06 176 GLU B CA 1
ATOM 3802 C C . GLU B 1 176 ? -1.517 23.906 -3.385 1 81.06 176 GLU B C 1
ATOM 3804 O O . GLU B 1 176 ? -0.497 24.531 -3.688 1 81.06 176 GLU B O 1
ATOM 3809 N N . LEU B 1 177 ? -1.846 22.719 -3.807 1 76.38 177 LEU B N 1
ATOM 3810 C CA . LEU B 1 177 ? -1.03 21.984 -4.766 1 76.38 177 LEU B CA 1
ATOM 3811 C C . LEU B 1 177 ? -1.842 21.625 -6.004 1 76.38 177 LEU B C 1
ATOM 3813 O O . LEU B 1 177 ? -3.023 21.281 -5.902 1 76.38 177 LEU B O 1
ATOM 3817 N N . ALA B 1 178 ? -1.141 21.781 -7.09 1 69.69 178 ALA B N 1
ATOM 3818 C CA . ALA B 1 178 ? -1.838 21.406 -8.32 1 69.69 178 ALA B CA 1
ATOM 3819 C C . ALA B 1 178 ? -2.24 19.938 -8.289 1 69.69 178 ALA B C 1
ATOM 3821 O O . ALA B 1 178 ? -1.693 19.141 -7.516 1 69.69 178 ALA B O 1
ATOM 3822 N N . ASP B 1 179 ? -3.166 19.672 -9.102 1 62.59 179 ASP B N 1
ATOM 3823 C CA . ASP B 1 179 ? -3.738 18.328 -9.133 1 62.59 179 ASP B CA 1
ATOM 3824 C C . ASP B 1 179 ? -2.658 17.266 -9.375 1 62.59 179 ASP B C 1
ATOM 3826 O O . ASP B 1 179 ? -1.8 17.453 -10.242 1 62.59 179 ASP B O 1
ATOM 3830 N N . ARG B 1 180 ? -2.68 16.266 -8.578 1 61.59 180 ARG B N 1
ATOM 3831 C CA . ARG B 1 180 ? -1.837 15.086 -8.656 1 61.59 180 ARG B CA 1
ATOM 3832 C C . ARG B 1 180 ? -0.391 15.414 -8.305 1 61.59 180 ARG B C 1
ATOM 3834 O O . ARG B 1 180 ? 0.523 14.656 -8.633 1 61.59 180 ARG B O 1
ATOM 3841 N N . GLN B 1 181 ? -0.361 16.547 -7.777 1 71.56 181 GLN B N 1
ATOM 3842 C CA . GLN B 1 181 ? 0.995 16.906 -7.371 1 71.56 181 GLN B CA 1
ATOM 3843 C C . GLN B 1 181 ? 1.149 16.828 -5.855 1 71.56 181 GLN B C 1
ATOM 3845 O O . GLN B 1 181 ? 0.165 16.938 -5.117 1 71.56 181 GLN B O 1
ATOM 3850 N N . TYR B 1 182 ? 2.299 16.453 -5.461 1 78.62 182 TYR B N 1
ATOM 3851 C CA . TYR B 1 182 ? 2.701 16.469 -4.062 1 78.62 182 TYR B CA 1
ATOM 3852 C C . TYR B 1 182 ? 3.842 17.453 -3.838 1 78.62 182 TYR B C 1
ATOM 3854 O O . TYR B 1 182 ? 4.41 17.984 -4.793 1 78.62 182 TYR B O 1
ATOM 3862 N N . LEU B 1 183 ? 4.059 17.75 -2.598 1 78.88 183 LEU B N 1
ATOM 3863 C CA . LEU B 1 183 ? 5.156 18.641 -2.242 1 78.88 183 LEU B CA 1
ATOM 3864 C C . LEU B 1 183 ? 6.5 18.031 -2.602 1 78.88 183 LEU B C 1
ATOM 3866 O O . LEU B 1 183 ? 6.848 16.953 -2.107 1 78.88 183 LEU B O 1
ATOM 3870 N N . ASP B 1 184 ? 7.105 18.547 -3.568 1 79.56 184 ASP B N 1
ATOM 3871 C CA . ASP B 1 184 ? 8.422 18.078 -3.988 1 79.56 184 ASP B CA 1
ATOM 3872 C C . ASP B 1 184 ? 9.461 19.188 -3.91 1 79.56 184 ASP B C 1
ATOM 3874 O O . ASP B 1 184 ? 9.5 20.062 -4.773 1 79.56 184 ASP B O 1
ATOM 3878 N N . LEU B 1 185 ? 10.312 19.125 -3.014 1 83.25 185 LEU B N 1
ATOM 3879 C CA . LEU B 1 185 ? 11.32 20.141 -2.76 1 83.25 185 LEU B CA 1
ATOM 3880 C C . LEU B 1 185 ? 12.508 19.984 -3.709 1 83.25 185 LEU B C 1
ATOM 3882 O O . LEU B 1 185 ? 13.336 20.875 -3.836 1 83.25 185 LEU B O 1
ATOM 3886 N N . ASN B 1 186 ? 12.547 18.844 -4.312 1 76.75 186 ASN B N 1
ATOM 3887 C CA . ASN B 1 186 ? 13.656 18.625 -5.242 1 76.75 186 ASN B CA 1
ATOM 3888 C C . ASN B 1 186 ? 13.492 19.469 -6.508 1 76.75 186 ASN B C 1
ATOM 3890 O O . ASN B 1 186 ? 14.477 19.969 -7.047 1 76.75 186 ASN B O 1
ATOM 3894 N N . GLU B 1 187 ? 12.32 19.531 -6.879 1 72.19 187 GLU B N 1
ATOM 3895 C CA . GLU B 1 187 ? 12.047 20.281 -8.094 1 72.19 187 GLU B CA 1
ATOM 3896 C C . GLU B 1 187 ? 11.984 21.781 -7.801 1 72.19 187 GLU B C 1
ATOM 3898 O O . GLU B 1 187 ? 12.352 22.609 -8.648 1 72.19 187 GLU B O 1
ATOM 3903 N N . ASP B 1 188 ? 11.57 22.078 -6.59 1 72.81 188 ASP B N 1
ATOM 3904 C CA . ASP B 1 188 ? 11.422 23.469 -6.199 1 72.81 188 ASP B CA 1
ATOM 3905 C C . ASP B 1 188 ? 11.844 23.688 -4.746 1 72.81 188 ASP B C 1
ATOM 3907 O O . ASP B 1 188 ? 10.992 23.844 -3.865 1 72.81 188 ASP B O 1
ATOM 3911 N N . PRO B 1 189 ? 13.195 23.812 -4.602 1 77.81 189 PRO B N 1
ATOM 3912 C CA . PRO B 1 189 ? 13.695 23.953 -3.23 1 77.81 189 PRO B CA 1
ATOM 3913 C C . PRO B 1 189 ? 13.5 25.359 -2.672 1 77.81 189 PRO B C 1
ATOM 3915 O O . PRO B 1 189 ? 14.469 26 -2.266 1 77.81 189 PRO B O 1
ATOM 3918 N N . ASP B 1 190 ? 12.25 25.75 -2.582 1 81.81 190 ASP B N 1
ATOM 3919 C CA . ASP B 1 190 ? 11.914 27.078 -2.066 1 81.81 190 ASP B CA 1
ATOM 3920 C C . ASP B 1 190 ? 12.023 27.109 -0.544 1 81.81 190 ASP B C 1
ATOM 3922 O O . ASP B 1 190 ? 11.477 26.25 0.146 1 81.81 190 ASP B O 1
ATOM 3926 N N . ASP B 1 191 ? 12.727 28.078 -0.033 1 86.19 191 ASP B N 1
ATOM 3927 C CA . ASP B 1 191 ? 12.961 28.188 1.403 1 86.19 191 ASP B CA 1
ATOM 3928 C C . ASP B 1 191 ? 11.656 28.422 2.16 1 86.19 191 ASP B C 1
ATOM 3930 O O . ASP B 1 191 ? 11.5 27.969 3.299 1 86.19 191 ASP B O 1
ATOM 3934 N N . LYS B 1 192 ? 10.844 29.062 1.548 1 83.88 192 LYS B N 1
ATOM 3935 C CA . LYS B 1 192 ? 9.555 29.312 2.201 1 83.88 192 LYS B CA 1
ATOM 3936 C C . LYS B 1 192 ? 8.789 28 2.404 1 83.88 192 LYS B C 1
ATOM 3938 O O . LYS B 1 192 ? 8.148 27.812 3.438 1 83.88 192 LYS B O 1
ATOM 3943 N N . LYS B 1 193 ? 8.859 27.172 1.434 1 86.06 193 LYS B N 1
ATOM 3944 C CA . LYS B 1 193 ? 8.227 25.859 1.561 1 86.06 193 LYS B CA 1
ATOM 3945 C C . LYS B 1 193 ? 8.852 25.062 2.699 1 86.06 193 LYS B C 1
ATOM 3947 O O . LYS B 1 193 ? 8.133 24.453 3.498 1 86.06 193 LYS B O 1
ATOM 3952 N N . LYS B 1 194 ? 10.094 25.125 2.709 1 91.38 194 LYS B N 1
ATOM 3953 C CA . LYS B 1 194 ? 10.82 24.406 3.756 1 91.38 194 LYS B CA 1
ATOM 3954 C C . LYS B 1 194 ? 10.453 24.938 5.141 1 91.38 194 LYS B C 1
ATOM 3956 O O . LYS B 1 194 ? 10.258 24.156 6.074 1 91.38 194 LYS B O 1
ATOM 3961 N N . GLU B 1 195 ? 10.336 26.25 5.164 1 90.31 195 GLU B N 1
ATOM 3962 C CA . GLU B 1 195 ? 9.969 26.875 6.434 1 90.31 195 GLU B CA 1
ATOM 3963 C C . GLU B 1 195 ? 8.57 26.438 6.875 1 90.31 195 GLU B C 1
ATOM 3965 O O . GLU B 1 195 ? 8.344 26.188 8.055 1 90.31 195 GLU B O 1
ATOM 3970 N N . ILE B 1 196 ? 7.699 26.406 5.996 1 88 196 ILE B N 1
ATOM 3971 C CA . ILE B 1 196 ? 6.332 26 6.293 1 88 196 ILE B CA 1
ATOM 3972 C C . ILE B 1 196 ? 6.32 24.562 6.809 1 88 196 ILE B C 1
ATOM 3974 O O . ILE B 1 196 ? 5.656 24.266 7.805 1 88 196 ILE B O 1
ATOM 3978 N N . LEU B 1 197 ? 7.023 23.734 6.191 1 92.12 197 LEU B N 1
ATOM 3979 C CA . LEU B 1 197 ? 7.074 22.328 6.574 1 92.12 197 LEU B CA 1
ATOM 3980 C C . LEU B 1 197 ? 7.715 22.156 7.949 1 92.12 197 LEU B C 1
ATOM 3982 O O . LEU B 1 197 ? 7.254 21.344 8.758 1 92.12 197 LEU B O 1
ATOM 3986 N N . TRP B 1 198 ? 8.711 22.906 8.195 1 93.5 198 TRP B N 1
ATOM 3987 C CA . TRP B 1 198 ? 9.344 22.859 9.516 1 93.5 198 TRP B CA 1
ATOM 3988 C C . TRP B 1 198 ? 8.391 23.359 10.594 1 93.5 198 TRP B C 1
ATOM 3990 O O . TRP B 1 198 ? 8.391 22.844 11.719 1 93.5 198 TRP B O 1
ATOM 4000 N N . ASN B 1 199 ? 7.625 24.344 10.219 1 90.75 199 ASN B N 1
ATOM 4001 C CA . ASN B 1 199 ? 6.629 24.828 11.172 1 90.75 199 ASN B CA 1
ATOM 4002 C C . ASN B 1 199 ? 5.598 23.75 11.492 1 90.75 199 ASN B C 1
ATOM 4004 O O . ASN B 1 199 ? 5.234 23.578 12.656 1 90.75 199 ASN B O 1
ATOM 4008 N N . ILE B 1 200 ? 5.137 23.078 10.516 1 91.56 200 ILE B N 1
ATOM 4009 C CA . ILE B 1 200 ? 4.199 21.984 10.719 1 91.56 200 ILE B CA 1
ATOM 4010 C C . ILE B 1 200 ? 4.836 20.922 11.617 1 91.56 200 ILE B C 1
ATOM 4012 O O . ILE B 1 200 ? 4.199 20.422 12.547 1 91.56 200 ILE B O 1
ATOM 4016 N N . PHE B 1 201 ? 6.051 20.609 11.359 1 93.69 201 PHE B N 1
ATOM 4017 C CA . PHE B 1 201 ? 6.797 19.625 12.125 1 93.69 201 PHE B CA 1
ATOM 4018 C C . PHE B 1 201 ? 6.898 20.031 13.586 1 93.69 201 PHE B C 1
ATOM 4020 O O . PHE B 1 201 ? 6.734 19.188 14.484 1 93.69 201 PHE B O 1
ATOM 4027 N N . ARG B 1 202 ? 7.125 21.25 13.867 1 91.5 202 ARG B N 1
ATOM 4028 C CA . ARG B 1 202 ? 7.281 21.75 15.227 1 91.5 202 ARG B CA 1
ATOM 4029 C C . ARG B 1 202 ? 5.957 21.703 15.984 1 91.5 202 ARG B C 1
ATOM 4031 O O . ARG B 1 202 ? 5.93 21.406 17.172 1 91.5 202 ARG B O 1
ATOM 4038 N N . ILE B 1 203 ? 4.918 21.984 15.312 1 87.12 203 ILE B N 1
ATOM 4039 C CA . ILE B 1 203 ? 3.6 21.984 15.938 1 87.12 203 ILE B CA 1
ATOM 4040 C C . ILE B 1 203 ? 3.258 20.562 16.391 1 87.12 203 ILE B C 1
ATOM 4042 O O . ILE B 1 203 ? 2.711 20.359 17.484 1 87.12 203 ILE B O 1
ATOM 4046 N N . ASP B 1 204 ? 3.588 19.594 15.586 1 82.5 204 ASP B N 1
ATOM 4047 C CA . ASP B 1 204 ? 3.279 18.203 15.875 1 82.5 204 ASP B CA 1
ATOM 4048 C C . ASP B 1 204 ? 4.023 17.719 17.109 1 82.5 204 ASP B C 1
ATOM 4050 O O . ASP B 1 204 ? 3.598 16.766 17.766 1 82.5 204 ASP B O 1
ATOM 4054 N N . HIS B 1 205 ? 5.059 18.328 17.453 1 82.56 205 HIS B N 1
ATOM 4055 C CA . HIS B 1 205 ? 5.801 17.969 18.656 1 82.56 205 HIS B CA 1
ATOM 4056 C C . HIS B 1 205 ? 5.043 18.375 19.906 1 82.56 205 HIS B C 1
ATOM 4058 O O . HIS B 1 205 ? 5.258 17.812 20.984 1 82.56 205 HIS B O 1
ATOM 4064 N N . GLU B 1 206 ? 4.082 19.266 19.703 1 84.12 206 GLU B N 1
ATOM 4065 C CA . GLU B 1 206 ? 3.449 19.844 20.875 1 84.12 206 GLU B CA 1
ATOM 4066 C C . GLU B 1 206 ? 1.966 19.484 20.938 1 84.12 206 GLU B C 1
ATOM 4068 O O . GLU B 1 206 ? 1.397 19.344 22.016 1 84.12 206 GLU B O 1
ATOM 4073 N N . GLN B 1 207 ? 1.407 19.406 19.812 1 89.38 207 GLN B N 1
ATOM 4074 C CA . GLN B 1 207 ? -0.045 19.266 19.75 1 89.38 207 GLN B CA 1
ATOM 4075 C C . GLN B 1 207 ? -0.471 18.375 18.594 1 89.38 207 GLN B C 1
ATOM 4077 O O . GLN B 1 207 ? 0.277 18.203 17.625 1 89.38 207 GLN B O 1
ATOM 4082 N N . PRO B 1 208 ? -1.686 17.828 18.688 1 91.62 208 PRO B N 1
ATOM 4083 C CA . PRO B 1 208 ? -2.199 17.031 17.562 1 91.62 208 PRO B CA 1
ATOM 4084 C C . PRO B 1 208 ? -2.4 17.844 16.297 1 91.62 208 PRO B C 1
ATOM 4086 O O . PRO B 1 208 ? -2.857 18.984 16.359 1 91.62 208 PRO B O 1
ATOM 4089 N N . VAL B 1 209 ? -2.018 17.312 15.258 1 95 209 VAL B N 1
ATOM 4090 C CA . VAL B 1 209 ? -2.156 17.922 13.938 1 95 209 VAL B CA 1
ATOM 4091 C C . VAL B 1 209 ? -2.98 17.031 13.023 1 95 209 VAL B C 1
ATOM 4093 O O . VAL B 1 209 ? -2.617 15.875 12.789 1 95 209 VAL B O 1
ATOM 4096 N N . LEU B 1 210 ? -4.07 17.531 12.617 1 95.38 210 LEU B N 1
ATOM 4097 C CA . LEU B 1 210 ? -4.871 16.797 11.648 1 95.38 210 LEU B CA 1
ATOM 4098 C C . LEU B 1 210 ? -4.488 17.172 10.219 1 95.38 210 LEU B C 1
ATOM 4100 O O . LEU B 1 210 ? -4.504 18.359 9.867 1 95.38 210 LEU B O 1
ATOM 4104 N N . VAL B 1 211 ? -4.09 16.188 9.453 1 96 211 VAL B N 1
ATOM 4105 C CA . VAL B 1 211 ? -3.699 16.391 8.062 1 96 211 VAL B CA 1
ATOM 4106 C C . VAL B 1 211 ? -4.738 15.773 7.133 1 96 211 VAL B C 1
ATOM 4108 O O . VAL B 1 211 ? -5.117 14.609 7.309 1 96 211 VAL B O 1
ATOM 4111 N N . HIS B 1 212 ? -5.184 16.609 6.188 1 93.25 212 HIS B N 1
ATOM 4112 C CA . HIS B 1 212 ? -6.148 16.016 5.273 1 93.25 212 HIS B CA 1
ATOM 4113 C C . HIS B 1 212 ? -5.949 16.516 3.85 1 93.25 212 HIS B C 1
ATOM 4115 O O . HIS B 1 212 ? -5.434 17.625 3.646 1 93.25 212 HIS B O 1
ATOM 4121 N N . CYS B 1 213 ? -6.238 15.75 2.908 1 91 213 CYS B N 1
ATOM 4122 C CA . CYS B 1 213 ? -6.512 16.125 1.524 1 91 213 CYS B CA 1
ATOM 4123 C C . CYS B 1 213 ? -7.902 15.664 1.101 1 91 213 CYS B C 1
ATOM 4125 O O . CYS B 1 213 ? -8.742 15.344 1.945 1 91 213 CYS B O 1
ATOM 4127 N N . ARG B 1 214 ? -8.188 15.688 -0.121 1 84.12 214 ARG B N 1
ATOM 4128 C CA . ARG B 1 214 ? -9.531 15.359 -0.581 1 84.12 214 ARG B CA 1
ATOM 4129 C C . ARG B 1 214 ? -9.922 13.945 -0.156 1 84.12 214 ARG B C 1
ATOM 4131 O O . ARG B 1 214 ? -11 13.734 0.39 1 84.12 214 ARG B O 1
ATOM 4138 N N . HIS B 1 215 ? -9.055 13.031 -0.35 1 83.69 215 HIS B N 1
ATOM 4139 C CA . HIS B 1 215 ? -9.398 11.641 -0.123 1 83.69 215 HIS B CA 1
ATOM 4140 C C . HIS B 1 215 ? -8.688 11.078 1.103 1 83.69 215 HIS B C 1
ATOM 4142 O O . HIS B 1 215 ? -8.953 9.953 1.525 1 83.69 215 HIS B O 1
ATOM 4148 N N . GLY B 1 216 ? -7.828 11.898 1.675 1 88.88 216 GLY B N 1
ATOM 4149 C CA . GLY B 1 216 ? -7.082 11.406 2.824 1 88.88 216 GLY B CA 1
ATOM 4150 C C . GLY B 1 216 ? -6.16 10.25 2.486 1 88.88 216 GLY B C 1
ATOM 4151 O O . GLY B 1 216 ? -6.027 9.305 3.268 1 88.88 216 GLY B O 1
ATOM 4152 N N . HIS B 1 217 ? -5.523 10.328 1.354 1 89 217 HIS B N 1
ATOM 4153 C CA . HIS B 1 217 ? -4.742 9.219 0.825 1 89 217 HIS B CA 1
ATOM 4154 C C . HIS B 1 217 ? -3.355 9.68 0.389 1 89 217 HIS B C 1
ATOM 4156 O O . HIS B 1 217 ? -2.432 9.734 1.203 1 89 217 HIS B O 1
ATOM 4162 N N . GLY B 1 218 ? -3.203 10.266 -0.716 1 88.25 218 GLY B N 1
ATOM 4163 C CA . GLY B 1 218 ? -1.924 10.578 -1.335 1 88.25 218 GLY B CA 1
ATOM 4164 C C . GLY B 1 218 ? -1.178 11.695 -0.636 1 88.25 218 GLY B C 1
ATOM 4165 O O . GLY B 1 218 ? -0.206 11.445 0.08 1 88.25 218 GLY B O 1
ATOM 4166 N N . ARG B 1 219 ? -1.734 12.867 -0.723 1 89.69 219 ARG B N 1
ATOM 4167 C CA . ARG B 1 219 ? -1.063 14.039 -0.17 1 89.69 219 ARG B CA 1
ATOM 4168 C C . ARG B 1 219 ? -0.997 13.969 1.352 1 89.69 219 ARG B C 1
ATOM 4170 O O . ARG B 1 219 ? 0.015 14.336 1.952 1 89.69 219 ARG B O 1
ATOM 4177 N N . THR B 1 220 ? -2.078 13.484 1.944 1 93.5 220 THR B N 1
ATOM 4178 C CA . THR B 1 220 ? -2.109 13.281 3.389 1 93.5 220 THR B CA 1
ATOM 4179 C C . THR B 1 220 ? -0.982 12.352 3.83 1 93.5 220 THR B C 1
ATOM 4181 O O . THR B 1 220 ? -0.2 12.695 4.719 1 93.5 220 THR B O 1
ATOM 4184 N N . GLY B 1 221 ? -0.9 11.273 3.162 1 94.75 221 GLY B N 1
ATOM 4185 C CA . GLY B 1 221 ? 0.118 10.289 3.5 1 94.75 221 GLY B CA 1
ATOM 4186 C C . GLY B 1 221 ? 1.53 10.781 3.244 1 94.75 221 GLY B C 1
ATOM 4187 O O . GLY B 1 221 ? 2.434 10.539 4.047 1 94.75 221 GLY B O 1
ATOM 4188 N N . HIS B 1 222 ? 1.659 11.445 2.17 1 95.38 222 HIS B N 1
ATOM 4189 C CA . HIS B 1 222 ? 2.971 11.961 1.798 1 95.38 222 HIS B CA 1
ATOM 4190 C C . HIS B 1 222 ? 3.512 12.914 2.863 1 95.38 222 HIS B C 1
ATOM 4192 O O . HIS B 1 222 ? 4.672 12.797 3.271 1 95.38 222 HIS B O 1
ATOM 4198 N N . LEU B 1 223 ? 2.73 13.797 3.307 1 96.25 223 LEU B N 1
ATOM 4199 C CA . LEU B 1 223 ? 3.17 14.766 4.301 1 96.25 223 LEU B CA 1
ATOM 4200 C C . LEU B 1 223 ? 3.467 14.094 5.633 1 96.25 223 LEU B C 1
ATOM 4202 O O . LEU B 1 223 ? 4.516 14.328 6.234 1 96.25 223 LEU B O 1
ATOM 4206 N N . ILE B 1 224 ? 2.543 13.289 6.094 1 96.94 224 ILE B N 1
ATOM 4207 C CA . ILE B 1 224 ? 2.723 12.617 7.375 1 96.94 224 ILE B CA 1
ATOM 4208 C C . ILE B 1 224 ? 3.973 11.742 7.328 1 96.94 224 ILE B C 1
ATOM 4210 O O . ILE B 1 224 ? 4.762 11.727 8.273 1 96.94 224 ILE B O 1
ATOM 4214 N N . PHE B 1 225 ? 4.129 11.047 6.262 1 97.56 225 PHE B N 1
ATOM 4215 C CA . PHE B 1 225 ? 5.301 10.195 6.086 1 97.56 225 PHE B CA 1
ATOM 4216 C C . PHE B 1 225 ? 6.578 11.023 6.137 1 97.56 225 PHE B C 1
ATOM 4218 O O . PHE B 1 225 ? 7.535 10.656 6.824 1 97.56 225 PHE B O 1
ATOM 4225 N N . MET B 1 226 ? 6.578 12.094 5.496 1 96.56 226 MET B N 1
ATOM 4226 C CA . MET B 1 226 ? 7.723 13 5.488 1 96.56 226 MET B CA 1
ATOM 4227 C C . MET B 1 226 ? 8.055 13.477 6.902 1 96.56 226 MET B C 1
ATOM 4229 O O . MET B 1 226 ? 9.211 13.469 7.309 1 96.56 226 MET B O 1
ATOM 4233 N N . MET B 1 227 ? 7.098 13.836 7.621 1 96.81 227 MET B N 1
ATOM 4234 C CA . MET B 1 227 ? 7.301 14.336 8.977 1 96.81 227 MET B CA 1
ATOM 4235 C C . MET B 1 227 ? 7.867 13.242 9.875 1 96.81 227 MET B C 1
ATOM 4237 O O . MET B 1 227 ? 8.758 13.5 10.688 1 96.81 227 MET B O 1
ATOM 4241 N N . GLU B 1 228 ? 7.359 12.078 9.695 1 97 228 GLU B N 1
ATOM 4242 C CA . GLU B 1 228 ? 7.84 10.977 10.516 1 97 228 GLU B CA 1
ATOM 4243 C C . GLU B 1 228 ? 9.266 10.586 10.141 1 97 228 GLU B C 1
ATOM 4245 O O . GLU B 1 228 ? 10.07 10.227 11.008 1 97 228 GLU B O 1
ATOM 4250 N N . LEU B 1 229 ? 9.539 10.648 8.875 1 97.12 229 LEU B N 1
ATOM 4251 C CA . LEU B 1 229 ? 10.922 10.414 8.461 1 97.12 229 LEU B CA 1
ATOM 4252 C C . LEU B 1 229 ? 11.852 11.453 9.086 1 97.12 229 LEU B C 1
ATOM 4254 O O . LEU B 1 229 ? 12.945 11.109 9.547 1 97.12 229 LEU B O 1
ATOM 4258 N N . LEU B 1 230 ? 11.398 12.68 9.047 1 96.44 230 LEU B N 1
ATOM 4259 C CA . LEU B 1 230 ? 12.203 13.75 9.633 1 96.44 230 LEU B CA 1
ATOM 4260 C C . LEU B 1 230 ? 12.391 13.531 11.125 1 96.44 230 LEU B C 1
ATOM 4262 O O . LEU B 1 230 ? 13.492 13.719 11.648 1 96.44 230 LEU B O 1
ATOM 4266 N N . ARG B 1 231 ? 11.383 13.125 11.773 1 95.69 231 ARG B N 1
ATOM 4267 C CA . ARG B 1 231 ? 11.414 12.867 13.211 1 95.69 231 ARG B CA 1
ATOM 4268 C C . ARG B 1 231 ? 12.438 11.781 13.547 1 95.69 231 ARG B C 1
ATOM 4270 O O . ARG B 1 231 ? 13.117 11.867 14.57 1 95.69 231 ARG B O 1
ATOM 4277 N N . HIS B 1 232 ? 12.539 10.836 12.664 1 96.06 232 HIS B N 1
ATOM 4278 C CA . HIS B 1 232 ? 13.398 9.688 12.938 1 96.06 232 HIS B CA 1
ATOM 4279 C C . HIS B 1 232 ? 14.664 9.734 12.086 1 96.06 232 HIS B C 1
ATOM 4281 O O . HIS B 1 232 ? 15.297 8.703 11.852 1 96.06 232 HIS B O 1
ATOM 4287 N N . TYR B 1 233 ? 14.945 10.859 11.648 1 95.5 233 TYR B N 1
ATOM 4288 C CA . TYR B 1 233 ? 16.031 11.031 10.695 1 95.5 233 TYR B CA 1
ATOM 4289 C C . TYR B 1 233 ? 17.312 10.391 11.227 1 95.5 233 TYR B C 1
ATOM 4291 O O . TYR B 1 233 ? 17.969 9.609 10.523 1 95.5 233 TYR B O 1
ATOM 4299 N N . ASP B 1 234 ? 17.688 10.609 12.406 1 92.81 234 ASP B N 1
ATOM 4300 C CA . ASP B 1 234 ? 18.938 10.117 12.984 1 92.81 234 ASP B CA 1
ATOM 4301 C C . ASP B 1 234 ? 18.938 8.594 13.07 1 92.81 234 ASP B C 1
ATOM 4303 O O . ASP B 1 234 ? 19.938 7.949 12.766 1 92.81 234 ASP B O 1
ATOM 4307 N N . ASN B 1 235 ? 17.844 8.078 13.477 1 92.56 235 ASN B N 1
ATOM 4308 C CA . ASN B 1 235 ? 17.734 6.629 13.57 1 92.56 235 ASN B CA 1
ATOM 4309 C C . ASN B 1 235 ? 17.875 5.969 12.203 1 92.56 235 ASN B C 1
ATOM 4311 O O . ASN B 1 235 ? 18.422 4.867 12.086 1 92.56 235 ASN B O 1
ATOM 4315 N N . ILE B 1 236 ? 17.391 6.602 11.203 1 93.69 236 ILE B N 1
ATOM 4316 C CA . ILE B 1 236 ? 17.391 6.059 9.844 1 93.69 236 ILE B CA 1
ATOM 4317 C C . ILE B 1 236 ? 18.797 6.086 9.273 1 93.69 236 ILE B C 1
ATOM 4319 O O . ILE B 1 236 ? 19.25 5.109 8.672 1 93.69 236 ILE B O 1
ATOM 4323 N N . PHE B 1 237 ? 19.516 7.168 9.586 1 88.19 237 PHE B N 1
ATOM 4324 C CA . PHE B 1 237 ? 20.734 7.398 8.82 1 88.19 237 PHE B CA 1
ATOM 4325 C C . PHE B 1 237 ? 21.969 7.172 9.68 1 88.19 237 PHE B C 1
ATOM 4327 O O . PHE B 1 237 ? 23.094 7.168 9.18 1 88.19 237 PHE B O 1
ATOM 4334 N N . ALA B 1 238 ? 21.844 6.84 10.922 1 86.31 238 ALA B N 1
ATOM 4335 C CA . ALA B 1 238 ? 22.953 6.719 11.867 1 86.31 238 ALA B CA 1
ATOM 4336 C C . ALA B 1 238 ? 23.844 5.527 11.523 1 86.31 238 ALA B C 1
ATOM 4338 O O . ALA B 1 238 ? 25.062 5.605 11.648 1 86.31 238 ALA B O 1
ATOM 4339 N N . ALA B 1 239 ? 23.328 4.438 11.102 1 86.62 239 ALA B N 1
ATOM 4340 C CA . ALA B 1 239 ? 24.078 3.191 10.914 1 86.62 239 ALA B CA 1
ATOM 4341 C C . ALA B 1 239 ? 24.969 3.268 9.68 1 86.62 239 ALA B C 1
ATOM 4343 O O . ALA B 1 239 ? 25.891 2.459 9.523 1 86.62 239 ALA B O 1
ATOM 4344 N N . GLY B 1 240 ? 24.703 4.172 8.781 1 87.69 240 GLY B N 1
ATOM 4345 C CA . GLY B 1 240 ? 25.516 4.309 7.574 1 87.69 240 GLY B CA 1
ATOM 4346 C C . GLY B 1 240 ? 25.344 3.145 6.613 1 87.69 240 GLY B C 1
ATOM 4347 O O . GLY B 1 240 ? 26.234 2.869 5.809 1 87.69 240 GLY B O 1
ATOM 4348 N N . ASP B 1 241 ? 24.375 2.373 6.816 1 91.31 241 ASP B N 1
ATOM 4349 C CA . ASP B 1 241 ? 24.062 1.233 5.957 1 91.31 241 ASP B CA 1
ATOM 4350 C C . ASP B 1 241 ? 22.719 1.43 5.25 1 91.31 241 ASP B C 1
ATOM 4352 O O . ASP B 1 241 ? 21.688 1.556 5.898 1 91.31 241 ASP B O 1
ATOM 4356 N N . PRO B 1 242 ? 22.812 1.365 3.945 1 91.31 242 PRO B N 1
ATOM 4357 C CA . PRO B 1 242 ? 21.594 1.644 3.174 1 91.31 242 PRO B CA 1
ATOM 4358 C C . PRO B 1 242 ? 20.484 0.636 3.443 1 91.31 242 PRO B C 1
ATOM 4360 O O . PRO B 1 242 ? 19.297 0.992 3.402 1 91.31 242 PRO B O 1
ATOM 4363 N N . GLU B 1 243 ? 20.781 -0.6 3.705 1 88.44 243 GLU B N 1
ATOM 4364 C CA . GLU B 1 243 ? 19.75 -1.607 3.975 1 88.44 243 GLU B CA 1
ATOM 4365 C C . GLU B 1 243 ? 19.078 -1.369 5.324 1 88.44 243 GLU B C 1
ATOM 4367 O O . GLU B 1 243 ? 17.875 -1.542 5.461 1 88.44 243 GLU B O 1
ATOM 4372 N N . ILE B 1 244 ? 19.891 -0.996 6.223 1 90.12 244 ILE B N 1
ATOM 4373 C CA . ILE B 1 244 ? 19.359 -0.694 7.543 1 90.12 244 ILE B CA 1
ATOM 4374 C C . ILE B 1 244 ? 18.453 0.539 7.465 1 90.12 244 ILE B C 1
ATOM 4376 O O . ILE B 1 244 ? 17.375 0.57 8.07 1 90.12 244 ILE B O 1
ATOM 4380 N N . ALA B 1 245 ? 18.922 1.506 6.734 1 93.44 245 ALA B N 1
ATOM 4381 C CA . ALA B 1 245 ? 18.125 2.715 6.547 1 93.44 245 ALA B CA 1
ATOM 4382 C C . ALA B 1 245 ? 16.797 2.395 5.863 1 93.44 245 ALA B C 1
ATOM 4384 O O . ALA B 1 245 ? 15.742 2.885 6.281 1 93.44 245 ALA B O 1
ATOM 4385 N N . ALA B 1 246 ? 16.859 1.576 4.879 1 92 246 ALA B N 1
ATOM 4386 C CA . ALA B 1 246 ? 15.656 1.188 4.156 1 92 246 ALA B CA 1
ATOM 4387 C C . ALA B 1 246 ? 14.672 0.469 5.074 1 92 246 ALA B C 1
ATOM 4389 O O . ALA B 1 246 ? 13.469 0.723 5.027 1 92 246 ALA B O 1
ATOM 4390 N N . ASP B 1 247 ? 15.18 -0.378 5.867 1 90.88 247 ASP B N 1
ATOM 4391 C CA . ASP B 1 247 ? 14.328 -1.107 6.801 1 90.88 247 ASP B CA 1
ATOM 4392 C C . ASP B 1 247 ? 13.648 -0.157 7.785 1 90.88 247 ASP B C 1
ATOM 4394 O O . ASP B 1 247 ? 12.477 -0.333 8.125 1 90.88 247 ASP B O 1
ATOM 4398 N N . ALA B 1 248 ? 14.453 0.744 8.219 1 93.94 248 ALA B N 1
ATOM 4399 C CA . ALA B 1 248 ? 13.906 1.729 9.148 1 93.94 248 ALA B CA 1
ATOM 4400 C C . ALA B 1 248 ? 12.805 2.551 8.492 1 93.94 248 ALA B C 1
ATOM 4402 O O . ALA B 1 248 ? 11.773 2.832 9.117 1 93.94 248 ALA B O 1
ATOM 4403 N N . ILE B 1 249 ? 13.039 2.936 7.309 1 95.38 249 ILE B N 1
ATOM 4404 C CA . ILE B 1 249 ? 12.062 3.711 6.551 1 95.38 249 ILE B CA 1
ATOM 4405 C C . ILE B 1 249 ? 10.789 2.893 6.367 1 95.38 249 ILE B C 1
ATOM 4407 O O . ILE B 1 249 ? 9.68 3.406 6.547 1 95.38 249 ILE B O 1
ATOM 4411 N N . LEU B 1 250 ? 10.914 1.661 6.086 1 92.25 250 LEU B N 1
ATOM 4412 C CA . LEU B 1 250 ? 9.766 0.791 5.879 1 92.25 250 LEU B CA 1
ATOM 4413 C C . LEU B 1 250 ? 8.984 0.608 7.176 1 92.25 250 LEU B C 1
ATOM 4415 O O . LEU B 1 250 ? 7.758 0.474 7.152 1 92.25 250 LEU B O 1
ATOM 4419 N N . GLU B 1 251 ? 9.695 0.54 8.18 1 92.5 251 GLU B N 1
ATOM 4420 C CA . GLU B 1 251 ? 9.031 0.428 9.477 1 92.5 251 GLU B CA 1
ATOM 4421 C C . GLU B 1 251 ? 8.133 1.634 9.734 1 92.5 251 GLU B C 1
ATOM 4423 O O . GLU B 1 251 ? 7.031 1.489 10.281 1 92.5 251 GLU B O 1
ATOM 4428 N N . ILE B 1 252 ? 8.617 2.732 9.414 1 95.19 252 ILE B N 1
ATOM 4429 C CA . ILE B 1 252 ? 7.836 3.955 9.57 1 95.19 252 ILE B CA 1
ATOM 4430 C C . ILE B 1 252 ? 6.602 3.895 8.672 1 95.19 252 ILE B C 1
ATOM 4432 O O . ILE B 1 252 ? 5.496 4.223 9.109 1 95.19 252 ILE B O 1
ATOM 4436 N N . LEU B 1 253 ? 6.77 3.48 7.461 1 93.62 253 LEU B N 1
ATOM 4437 C CA . LEU B 1 253 ? 5.656 3.34 6.527 1 93.62 253 LEU B CA 1
ATOM 4438 C C . LEU B 1 253 ? 4.609 2.375 7.074 1 93.62 253 LEU B C 1
ATOM 4440 O O . LEU B 1 253 ? 3.41 2.654 7.016 1 93.62 253 LEU B O 1
ATOM 4444 N N . GLU B 1 254 ? 5.098 1.259 7.562 1 89.31 254 GLU B N 1
ATOM 4445 C CA . GLU B 1 254 ? 4.199 0.257 8.125 1 89.31 254 GLU B CA 1
ATOM 4446 C C . GLU B 1 254 ? 3.375 0.839 9.273 1 89.31 254 GLU B C 1
ATOM 4448 O O . GLU B 1 254 ? 2.18 0.557 9.391 1 89.31 254 GLU B O 1
ATOM 4453 N N . ASN B 1 255 ? 3.984 1.593 10.039 1 91.81 255 ASN B N 1
ATOM 4454 C CA . ASN B 1 255 ? 3.295 2.18 11.188 1 91.81 255 ASN B CA 1
ATOM 4455 C C . ASN B 1 255 ? 2.182 3.127 10.742 1 91.81 255 ASN B C 1
ATOM 4457 O O . ASN B 1 255 ? 1.069 3.07 11.266 1 91.81 255 ASN B O 1
ATOM 4461 N N . ILE B 1 256 ? 2.473 3.971 9.789 1 92.69 256 ILE B N 1
ATOM 4462 C CA . ILE B 1 256 ? 1.468 4.961 9.414 1 92.69 256 ILE B CA 1
ATOM 4463 C C . ILE B 1 256 ? 0.332 4.277 8.656 1 92.69 256 ILE B C 1
ATOM 4465 O O . ILE B 1 256 ? -0.801 4.766 8.656 1 92.69 256 ILE B O 1
ATOM 4469 N N . ARG B 1 257 ? 0.583 3.086 8.086 1 89.19 257 ARG B N 1
ATOM 4470 C CA . ARG B 1 257 ? -0.428 2.377 7.312 1 89.19 257 ARG B CA 1
ATOM 4471 C C . ARG B 1 257 ? -1.294 1.499 8.211 1 89.19 257 ARG B C 1
ATOM 4473 O O . ARG B 1 257 ? -2.322 0.979 7.773 1 89.19 257 ARG B O 1
ATOM 4480 N N . THR B 1 258 ? -0.887 1.357 9.406 1 86.44 258 THR B N 1
ATOM 4481 C CA . THR B 1 258 ? -1.652 0.506 10.312 1 86.44 258 THR B CA 1
ATOM 4482 C C . THR B 1 258 ? -3.098 0.985 10.414 1 86.44 258 THR B C 1
ATOM 4484 O O . THR B 1 258 ? -4.031 0.202 10.227 1 86.44 258 THR B O 1
ATOM 4487 N N . PRO B 1 259 ? -3.295 2.24 10.656 1 86.56 259 PRO B N 1
ATOM 4488 C CA . PRO B 1 259 ? -4.688 2.684 10.734 1 86.56 259 PRO B CA 1
ATOM 4489 C C . PRO B 1 259 ? -5.277 3.033 9.367 1 86.56 259 PRO B C 1
ATOM 4491 O O . PRO B 1 259 ? -6.496 2.992 9.188 1 86.56 259 PRO B O 1
ATOM 4494 N N . ARG B 1 260 ? -4.422 3.342 8.484 1 88.38 260 ARG B N 1
ATOM 4495 C CA . ARG B 1 260 ? -4.863 3.811 7.172 1 88.38 260 ARG B CA 1
ATOM 4496 C C . ARG B 1 260 ? -3.984 3.24 6.062 1 88.38 260 ARG B C 1
ATOM 4498 O O . ARG B 1 260 ? -3.094 3.926 5.559 1 88.38 260 ARG B O 1
ATOM 4505 N N . PRO B 1 261 ? -4.309 2.131 5.539 1 85.44 261 PRO B N 1
ATOM 4506 C CA . PRO B 1 261 ? -3.438 1.351 4.656 1 85.44 261 PRO B CA 1
ATOM 4507 C C . PRO B 1 261 ? -3.186 2.039 3.316 1 85.44 261 PRO B C 1
ATOM 4509 O O . PRO B 1 261 ? -2.201 1.734 2.639 1 85.44 261 PRO B O 1
ATOM 4512 N N . GLY B 1 262 ? -3.949 2.941 2.961 1 86 262 GLY B N 1
ATOM 4513 C CA . GLY B 1 262 ? -3.834 3.57 1.654 1 86 262 GLY B CA 1
ATOM 4514 C C . GLY B 1 262 ? -2.811 4.688 1.618 1 86 262 GLY B C 1
ATOM 4515 O O . GLY B 1 262 ? -2.549 5.262 0.559 1 86 262 GLY B O 1
ATOM 4516 N N . LEU B 1 263 ? -2.178 4.957 2.727 1 91 263 LEU B N 1
ATOM 4517 C CA . LEU B 1 263 ? -1.241 6.074 2.762 1 91 263 LEU B CA 1
ATOM 4518 C C . LEU B 1 263 ? 0.036 5.738 2 1 91 263 LEU B C 1
ATOM 4520 O O . LEU B 1 263 ? 0.554 4.625 2.109 1 91 263 LEU B O 1
ATOM 4524 N N . VAL B 1 264 ? 0.51 6.734 1.215 1 90.44 264 VAL B N 1
ATOM 4525 C CA . VAL B 1 264 ? 1.719 6.621 0.405 1 90.44 264 VAL B CA 1
ATOM 4526 C C . VAL B 1 264 ? 1.586 5.441 -0.557 1 90.44 264 VAL B C 1
ATOM 4528 O O . VAL B 1 264 ? 2.25 4.418 -0.386 1 90.44 264 VAL B O 1
ATOM 4531 N N . HIS B 1 265 ? 0.898 5.641 -1.603 1 83.25 265 HIS B N 1
ATOM 4532 C CA . HIS B 1 265 ? 0.476 4.504 -2.414 1 83.25 265 HIS B CA 1
ATOM 4533 C C . HIS B 1 265 ? 1.36 4.348 -3.646 1 83.25 265 HIS B C 1
ATOM 4535 O O . HIS B 1 265 ? 1.271 3.344 -4.355 1 83.25 265 HIS B O 1
ATOM 4541 N N . SER B 1 266 ? 2.178 5.324 -3.898 1 83.56 266 SER B N 1
ATOM 4542 C CA . SER B 1 266 ? 3.02 5.211 -5.086 1 83.56 266 SER B CA 1
ATOM 4543 C C . SER B 1 266 ? 4.5 5.27 -4.719 1 83.56 266 SER B C 1
ATOM 4545 O O . SER B 1 266 ? 4.871 5.883 -3.719 1 83.56 266 SER B O 1
ATOM 4547 N N . ARG B 1 267 ? 5.305 4.711 -5.605 1 85.06 267 ARG B N 1
ATOM 4548 C CA . ARG B 1 267 ? 6.75 4.762 -5.43 1 85.06 267 ARG B CA 1
ATOM 4549 C C . ARG B 1 267 ? 7.258 6.199 -5.492 1 85.06 267 ARG B C 1
ATOM 4551 O O . ARG B 1 267 ? 8.227 6.551 -4.816 1 85.06 267 ARG B O 1
ATOM 4558 N N . GLU B 1 268 ? 6.562 6.902 -6.258 1 85.88 268 GLU B N 1
ATOM 4559 C CA . GLU B 1 268 ? 6.965 8.297 -6.402 1 85.88 268 GLU B CA 1
ATOM 4560 C C . GLU B 1 268 ? 6.742 9.078 -5.105 1 85.88 268 GLU B C 1
ATOM 4562 O O . GLU B 1 268 ? 7.613 9.836 -4.672 1 85.88 268 GLU B O 1
ATOM 4567 N N . GLN B 1 269 ? 5.574 8.867 -4.512 1 89.25 269 GLN B N 1
ATOM 4568 C CA . GLN B 1 269 ? 5.301 9.492 -3.219 1 89.25 269 GLN B CA 1
ATOM 4569 C C . GLN B 1 269 ? 6.328 9.062 -2.174 1 89.25 269 GLN B C 1
ATOM 4571 O O . GLN B 1 269 ? 6.809 9.891 -1.396 1 89.25 269 GLN B O 1
ATOM 4576 N N . PHE B 1 270 ? 6.621 7.855 -2.264 1 93.25 270 PHE B N 1
ATOM 4577 C CA . PHE B 1 270 ? 7.531 7.238 -1.303 1 93.25 270 PHE B CA 1
ATOM 4578 C C . PHE B 1 270 ? 8.938 7.816 -1.44 1 93.25 270 PHE B C 1
ATOM 4580 O O . PHE B 1 270 ? 9.516 8.289 -0.463 1 93.25 270 PHE B O 1
ATOM 4587 N N . THR B 1 271 ? 9.469 7.922 -2.613 1 92.25 271 THR B N 1
ATOM 4588 C CA . THR B 1 271 ? 10.844 8.367 -2.846 1 92.25 271 THR B CA 1
ATOM 4589 C C . THR B 1 271 ? 10.953 9.875 -2.701 1 92.25 271 THR B C 1
ATOM 4591 O O . THR B 1 271 ? 11.953 10.383 -2.193 1 92.25 271 THR B O 1
ATOM 4594 N N . SER B 1 272 ? 9.945 10.508 -3.154 1 92.06 272 SER B N 1
ATOM 4595 C CA . SER B 1 272 ? 9.969 11.961 -3.029 1 92.06 272 SER B CA 1
ATOM 4596 C C . SER B 1 272 ? 9.984 12.391 -1.567 1 92.06 272 SER B C 1
ATOM 4598 O O . SER B 1 272 ? 10.641 13.367 -1.209 1 92.06 272 SER B O 1
ATOM 4600 N N . ALA B 1 273 ? 9.258 11.68 -0.768 1 95.19 273 ALA B N 1
ATOM 4601 C CA . ALA B 1 273 ? 9.25 11.992 0.659 1 95.19 273 ALA B CA 1
ATOM 4602 C C . ALA B 1 273 ? 10.641 11.844 1.261 1 95.19 273 ALA B C 1
ATOM 4604 O O . ALA B 1 273 ? 11.086 12.688 2.041 1 95.19 273 ALA B O 1
ATOM 4605 N N . ILE B 1 274 ? 11.312 10.82 0.882 1 95.19 274 ILE B N 1
ATOM 4606 C CA . ILE B 1 274 ? 12.656 10.57 1.396 1 95.19 274 ILE B CA 1
ATOM 4607 C C . ILE B 1 274 ? 13.602 11.688 0.953 1 95.19 274 ILE B C 1
ATOM 4609 O O . ILE B 1 274 ? 14.367 12.219 1.76 1 95.19 274 ILE B O 1
ATOM 4613 N N . ARG B 1 275 ? 13.477 12.055 -0.243 1 92.88 275 ARG B N 1
ATOM 4614 C CA . ARG B 1 275 ? 14.32 13.125 -0.766 1 92.88 275 ARG B CA 1
ATOM 4615 C C . ARG B 1 275 ? 14.023 14.445 -0.06 1 92.88 275 ARG B C 1
ATOM 4617 O O . ARG B 1 275 ? 14.938 15.188 0.292 1 92.88 275 ARG B O 1
ATOM 4624 N N . ASN B 1 276 ? 12.766 14.703 0.081 1 93.81 276 ASN B N 1
ATOM 4625 C CA . ASN B 1 276 ? 12.359 15.938 0.752 1 93.81 276 ASN B CA 1
ATOM 4626 C C . ASN B 1 276 ? 12.938 16.031 2.162 1 93.81 276 ASN B C 1
ATOM 4628 O O . ASN B 1 276 ? 13.383 17.094 2.59 1 93.81 276 ASN B O 1
ATOM 4632 N N . VAL B 1 277 ? 12.953 14.945 2.85 1 95.38 277 VAL B N 1
ATOM 4633 C CA . VAL B 1 277 ? 13.359 14.961 4.25 1 95.38 277 VAL B CA 1
ATOM 4634 C C . VAL B 1 277 ? 14.859 15.242 4.352 1 95.38 277 VAL B C 1
ATOM 4636 O O . VAL B 1 277 ? 15.312 15.914 5.285 1 95.38 277 VAL B O 1
ATOM 4639 N N . ILE B 1 278 ? 15.531 14.773 3.408 1 92.5 278 ILE B N 1
ATOM 4640 C CA . ILE B 1 278 ? 16.969 15.055 3.379 1 92.5 278 ILE B CA 1
ATOM 4641 C C . ILE B 1 278 ? 17.188 16.562 3.219 1 92.5 278 ILE B C 1
ATOM 4643 O O . ILE B 1 278 ? 18 17.156 3.939 1 92.5 278 ILE B O 1
ATOM 4647 N N . LEU B 1 279 ? 16.453 17.125 2.354 1 92.19 279 LEU B N 1
ATOM 4648 C CA . LEU B 1 279 ? 16.547 18.562 2.133 1 92.19 279 LEU B CA 1
ATOM 4649 C C . LEU B 1 279 ? 16.062 19.328 3.359 1 92.19 279 LEU B C 1
ATOM 4651 O O . LEU B 1 279 ? 16.656 20.344 3.727 1 92.19 279 LEU B O 1
ATOM 4655 N N . LEU B 1 280 ? 15.039 18.859 3.947 1 94.75 280 LEU B N 1
ATOM 4656 C CA . LEU B 1 280 ? 14.5 19.516 5.137 1 94.75 280 LEU B CA 1
ATOM 4657 C C . LEU B 1 280 ? 15.492 19.438 6.297 1 94.75 280 LEU B C 1
ATOM 4659 O O . LEU B 1 280 ? 15.625 20.375 7.074 1 94.75 280 LEU B O 1
ATOM 4663 N N . HIS B 1 281 ? 16.094 18.281 6.395 1 94.19 281 HIS B N 1
ATOM 4664 C CA . HIS B 1 281 ? 17.078 18.109 7.453 1 94.19 281 HIS B CA 1
ATOM 4665 C C . HIS B 1 281 ? 18.266 19.047 7.266 1 94.19 281 HIS B C 1
ATOM 4667 O O . HIS B 1 281 ? 18.719 19.688 8.219 1 94.19 281 HIS B O 1
ATOM 4673 N N . GLN B 1 282 ? 18.719 19.156 6.082 1 91.31 282 GLN B N 1
ATOM 4674 C CA . GLN B 1 282 ? 19.797 20.078 5.77 1 91.31 282 GLN B CA 1
ATOM 4675 C C . GLN B 1 282 ? 19.391 21.516 6.082 1 91.31 282 GLN B C 1
ATOM 4677 O O . GLN B 1 282 ? 20.188 22.266 6.656 1 91.31 282 GLN B O 1
ATOM 4682 N N . TYR B 1 283 ? 18.219 21.812 5.672 1 93.62 283 TYR B N 1
ATOM 4683 C CA . TYR B 1 283 ? 17.703 23.156 5.953 1 93.62 283 TYR B CA 1
ATOM 4684 C C . TYR B 1 283 ? 17.625 23.406 7.453 1 93.62 283 TYR B C 1
ATOM 4686 O O . TYR B 1 283 ? 17.969 24.484 7.926 1 93.62 283 TYR B O 1
ATOM 4694 N N . GLY B 1 284 ? 17.219 22.438 8.148 1 94.12 284 GLY B N 1
ATOM 4695 C CA . GLY B 1 284 ? 17.156 22.547 9.594 1 94.12 284 GLY B CA 1
ATOM 4696 C C . GLY B 1 284 ? 18.5 22.766 10.242 1 94.12 284 GLY B C 1
ATOM 4697 O O . GLY B 1 284 ? 18.625 23.516 11.211 1 94.12 284 GLY B O 1
ATOM 4698 N N . LEU B 1 285 ? 19.5 22.156 9.688 1 92 285 LEU B N 1
ATOM 4699 C CA . LEU B 1 285 ? 20.859 22.359 10.18 1 92 285 LEU B CA 1
ATOM 4700 C C . LEU B 1 285 ? 21.344 23.781 9.891 1 92 285 LEU B C 1
ATOM 4702 O O . LEU B 1 285 ? 21.938 24.422 10.758 1 92 285 LEU B O 1
ATOM 4706 N N . GLU B 1 286 ? 21.047 24.188 8.75 1 91.69 286 GLU B N 1
ATOM 4707 C CA . GLU B 1 286 ? 21.453 25.531 8.32 1 91.69 286 GLU B CA 1
ATOM 4708 C C . GLU B 1 286 ? 20.781 26.609 9.172 1 91.69 286 GLU B C 1
ATOM 4710 O O . GLU B 1 286 ? 21.406 27.609 9.508 1 91.69 286 GLU B O 1
ATOM 4715 N N . LYS B 1 287 ? 19.531 26.375 9.547 1 93.81 287 LYS B N 1
ATOM 4716 C CA . LYS B 1 287 ? 18.766 27.375 10.258 1 93.81 287 LYS B CA 1
ATOM 4717 C C . LYS B 1 287 ? 18.891 27.203 11.766 1 93.81 287 LYS B C 1
ATOM 4719 O O . LYS B 1 287 ? 18.391 28.031 12.539 1 93.81 287 LYS B O 1
ATOM 4724 N N . GLY B 1 288 ? 19.516 26.109 12.18 1 92.06 288 GLY B N 1
ATOM 4725 C CA . GLY B 1 288 ? 19.734 25.875 13.594 1 92.06 288 GLY B CA 1
ATOM 4726 C C . GLY B 1 288 ? 18.547 25.234 14.281 1 92.06 288 GLY B C 1
ATOM 4727 O O . GLY B 1 288 ? 18.375 25.359 15.492 1 92.06 288 GLY B O 1
ATOM 4728 N N . TYR B 1 289 ? 17.672 24.656 13.5 1 92.06 289 TYR B N 1
ATOM 4729 C CA . TYR B 1 289 ? 16.516 23.969 14.078 1 92.06 289 TYR B CA 1
ATOM 4730 C C . TYR B 1 289 ? 16.922 22.641 14.68 1 92.06 289 TYR B C 1
ATOM 4732 O O . TYR B 1 289 ? 16.234 22.094 15.539 1 92.06 289 TYR B O 1
ATOM 4740 N N . ILE B 1 290 ? 18.016 22.031 14.156 1 88.25 290 ILE B N 1
ATOM 4741 C CA . ILE B 1 290 ? 18.562 20.766 14.609 1 88.25 290 ILE B CA 1
ATOM 4742 C C . ILE B 1 290 ? 19.953 20.984 15.203 1 88.25 290 ILE B C 1
ATOM 4744 O O . ILE B 1 290 ? 20.781 21.703 14.625 1 88.25 290 ILE B O 1
ATOM 4748 N N . ALA B 1 291 ? 20.203 20.469 16.453 1 76.38 291 ALA B N 1
ATOM 4749 C CA . ALA B 1 291 ? 21.5 20.625 17.094 1 76.38 291 ALA B CA 1
ATOM 4750 C C . ALA B 1 291 ? 22.578 19.812 16.359 1 76.38 291 ALA B C 1
ATOM 4752 O O . ALA B 1 291 ? 22.312 18.672 15.938 1 76.38 291 ALA B O 1
ATOM 4753 N N . ARG B 1 292 ? 23.609 20.516 15.938 1 60.16 292 ARG B N 1
ATOM 4754 C CA . ARG B 1 292 ? 24.719 19.828 15.297 1 60.16 292 ARG B CA 1
ATOM 4755 C C . ARG B 1 292 ? 25.453 18.938 16.297 1 60.16 292 ARG B C 1
ATOM 4757 O O . ARG B 1 292 ? 25.547 19.266 17.469 1 60.16 292 ARG B O 1
ATOM 4764 N N . ALA B 1 293 ? 25.594 17.672 16.078 1 49.97 293 ALA B N 1
ATOM 4765 C CA . ALA B 1 293 ? 26.453 16.844 16.922 1 49.97 293 ALA B CA 1
ATOM 4766 C C . ALA B 1 293 ? 27.828 17.5 17.125 1 49.97 293 ALA B C 1
ATOM 4768 O O . ALA B 1 293 ? 28.469 17.891 16.141 1 49.97 293 ALA B O 1
ATOM 4769 N N . GLU B 1 294 ? 28.031 18.203 18.125 1 43.22 294 GLU B N 1
ATOM 4770 C CA . GLU B 1 294 ? 29.344 18.75 18.469 1 43.22 294 GLU B CA 1
ATOM 4771 C C . GLU B 1 294 ? 30.453 17.75 18.172 1 43.22 294 GLU B C 1
ATOM 4773 O O . GLU B 1 294 ? 30.344 16.578 18.531 1 43.22 294 GLU B O 1
ATOM 4778 N N . GLU B 1 295 ? 31.125 17.844 17.094 1 40.44 295 GLU B N 1
ATOM 4779 C CA . GLU B 1 295 ? 32.406 17.172 17 1 40.44 295 GLU B CA 1
ATOM 4780 C C . GLU B 1 295 ? 33.188 17.281 18.297 1 40.44 295 GLU B C 1
ATOM 4782 O O . GLU B 1 295 ? 33.406 18.375 18.812 1 40.44 295 GLU B O 1
ATOM 4787 N N . GLU B 1 296 ? 33.031 16.359 19.281 1 37.78 296 GLU B N 1
ATOM 4788 C CA . GLU B 1 296 ? 33.969 16.312 20.391 1 37.78 296 GLU B CA 1
ATOM 4789 C C . GLU B 1 296 ? 35.406 16.641 19.922 1 37.78 296 GLU B C 1
ATOM 4791 O O . GLU B 1 296 ? 35.938 15.961 19.047 1 37.78 296 GLU B O 1
ATOM 4796 N N . ASP B 1 297 ? 35.812 17.844 19.875 1 37.5 297 ASP B N 1
ATOM 4797 C CA . ASP B 1 297 ? 37.219 18.188 19.875 1 37.5 297 ASP B CA 1
ATOM 4798 C C . ASP B 1 297 ? 37.969 17.422 20.969 1 37.5 297 ASP B C 1
ATOM 4800 O O . ASP B 1 297 ? 37.812 17.688 22.156 1 37.5 297 ASP B O 1
ATOM 4804 N N . ASN B 1 298 ? 38.188 16.125 20.891 1 39.12 298 ASN B N 1
ATOM 4805 C CA . ASN B 1 298 ? 39.094 15.32 21.688 1 39.12 298 ASN B CA 1
ATOM 4806 C C . ASN B 1 298 ? 40.469 15.953 21.781 1 39.12 298 ASN B C 1
ATOM 4808 O O . ASN B 1 298 ? 41.469 15.258 22 1 39.12 298 ASN B O 1
ATOM 4812 N N . THR B 1 299 ? 40.719 17.172 21.516 1 35.75 299 THR B N 1
ATOM 4813 C CA . THR B 1 299 ? 42.094 17.641 21.703 1 35.75 299 THR B CA 1
ATOM 4814 C C . THR B 1 299 ? 42.406 17.734 23.188 1 35.75 299 THR B C 1
ATOM 4816 O O . THR B 1 299 ? 43.312 18.5 23.594 1 35.75 299 THR B O 1
ATOM 4819 N N . THR B 1 300 ? 41.656 17.328 24.219 1 34.59 300 THR B N 1
ATOM 4820 C CA . THR B 1 300 ? 42.25 17.375 25.531 1 34.59 300 THR B CA 1
ATOM 4821 C C . THR B 1 300 ? 43.438 16.406 25.625 1 34.59 300 THR B C 1
ATOM 4823 O O . THR B 1 300 ? 43.25 15.188 25.562 1 34.59 300 THR B O 1
ATOM 4826 N N . GLY B 1 301 ? 44.719 16.812 25.156 1 32.47 301 GLY B N 1
ATOM 4827 C CA . GLY B 1 301 ? 46.062 16.359 25.438 1 32.47 301 GLY B CA 1
ATOM 4828 C C . GLY B 1 301 ? 46.281 16.078 26.922 1 32.47 301 GLY B C 1
ATOM 4829 O O . GLY B 1 301 ? 46.188 16.984 27.75 1 32.47 301 GLY B O 1
ATOM 4830 N N . THR B 1 302 ? 45.812 15.023 27.531 1 30.81 302 THR B N 1
ATOM 4831 C CA . THR B 1 302 ? 46.406 14.562 28.781 1 30.81 302 THR B CA 1
ATOM 4832 C C . THR B 1 302 ? 47.938 14.461 28.641 1 30.81 302 THR B C 1
ATOM 4834 O O . THR B 1 302 ? 48.438 13.656 27.859 1 30.81 302 THR B O 1
ATOM 4837 N N . VAL B 1 303 ? 48.719 15.547 28.922 1 28.92 303 VAL B N 1
ATOM 4838 C CA . VAL B 1 303 ? 50.125 15.664 29.281 1 28.92 303 VAL B CA 1
ATOM 4839 C C . VAL B 1 303 ? 50.438 14.703 30.422 1 28.92 303 VAL B C 1
ATOM 4841 O O . VAL B 1 303 ? 49.906 14.844 31.531 1 28.92 303 VAL B O 1
ATOM 4844 N N . CYS B 1 304 ? 50.562 13.391 30.125 1 25.16 304 CYS B N 1
ATOM 4845 C CA . CYS B 1 304 ? 51.312 12.508 31 1 25.16 304 CYS B CA 1
ATOM 4846 C C . CYS B 1 304 ? 52.719 13.055 31.234 1 25.16 304 CYS B C 1
ATOM 4848 O O . CYS B 1 304 ? 53.5 13.18 30.312 1 25.16 304 CYS B O 1
ATOM 4850 N N . THR B 1 305 ? 52.844 14 32.125 1 26.08 305 THR B N 1
ATOM 4851 C CA . THR B 1 305 ? 54.062 14.391 32.875 1 26.08 305 THR B CA 1
ATOM 4852 C C . THR B 1 305 ? 54.75 13.172 33.438 1 26.08 305 THR B C 1
ATOM 4854 O O . THR B 1 305 ? 54.188 12.445 34.25 1 26.08 305 THR B O 1
ATOM 4857 N N . LEU B 1 306 ? 55.656 12.531 32.562 1 20.88 306 LEU B N 1
ATOM 4858 C CA . LEU B 1 306 ? 56.875 12 33.188 1 20.88 306 LEU B CA 1
ATOM 4859 C C . LEU B 1 306 ? 57.781 13.133 33.594 1 20.88 306 LEU B C 1
ATOM 4861 O O . LEU B 1 306 ? 57.906 14.141 32.906 1 20.88 306 LEU B O 1
#

InterPro domains:
  IPR000242 Tyrosine-specific protein phosphatase, PTPase domain [PF00102] (60-275)
  IPR000242 Tyrosine-specific protein phosphatase, PTPase domain [PS50055] (68-280)
  IPR000242 Tyrosine-specific protein phosphatase, PTPase domain [SM00194] (2-282)
  IPR000387 Tyrosine-specific protein phosphatases domain [PS50056] (180-271)
  IPR003595 Protein-tyrosine phosphatase, catalytic [SM00404] (176-279)
  IPR016130 Protein-tyrosine phosphatase, active site [PS00383] (211-221)
  IPR029021 Protein-tyrosine phosphatase-like [G3DSA:3.90.190.10] (9-283)
  IPR029021 Protein-tyrosine phosphatase-like [SSF52799] (26-279)